Protein AF-0000000084980608 (afdb_homodimer)

pLDDT: mean 91.96, std 8.77, range [31.02, 98.44]

Structure (mmCIF, N/CA/C/O backbone):
data_AF-0000000084980608-model_v1
#
loop_
_entity.id
_entity.type
_entity.pdbx_description
1 polymer 'ABC transporter domain-containing protein'
#
loop_
_atom_site.group_PDB
_atom_site.id
_atom_site.type_symbol
_atom_site.label_atom_id
_atom_site.label_alt_id
_atom_site.label_comp_id
_atom_site.label_asym_id
_atom_site.label_entity_id
_atom_site.label_seq_id
_atom_site.pdbx_PDB_ins_code
_atom_site.Cartn_x
_atom_site.Cartn_y
_atom_site.Cartn_z
_atom_site.occupancy
_atom_site.B_iso_or_equiv
_atom_site.auth_seq_id
_atom_site.auth_comp_id
_atom_site.auth_asym_id
_atom_site.auth_atom_id
_atom_site.pdbx_PDB_model_num
ATOM 1 N N . MET A 1 1 ? 8.344 -28.719 -17.312 1 79.06 1 MET A N 1
ATOM 2 C CA . MET A 1 1 ? 6.902 -28.609 -17.531 1 79.06 1 MET A CA 1
ATOM 3 C C . MET A 1 1 ? 6.391 -27.234 -17.078 1 79.06 1 MET A C 1
ATOM 5 O O . MET A 1 1 ? 6.891 -26.672 -16.109 1 79.06 1 MET A O 1
ATOM 9 N N . SER A 1 2 ? 5.434 -26.625 -17.875 1 92.44 2 SER A N 1
ATOM 10 C CA . SER A 1 2 ? 4.945 -25.266 -17.594 1 92.44 2 SER A CA 1
ATOM 11 C C . SER A 1 2 ? 3.938 -25.266 -16.453 1 92.44 2 SER A C 1
ATOM 13 O O . SER A 1 2 ? 3.119 -26.188 -16.344 1 92.44 2 SER A O 1
ATOM 15 N N . ILE A 1 3 ? 4.137 -24.453 -15.594 1 97.19 3 ILE A N 1
ATOM 16 C CA . ILE A 1 3 ? 3.207 -24.297 -14.484 1 97.19 3 ILE A CA 1
ATOM 17 C C . ILE A 1 3 ? 1.897 -23.688 -14.992 1 97.19 3 ILE A C 1
ATOM 19 O O . ILE A 1 3 ? 0.814 -24.156 -14.633 1 97.19 3 ILE A O 1
ATOM 23 N N . LEU A 1 4 ? 1.991 -22.703 -15.852 1 97.88 4 LEU A N 1
ATOM 24 C CA . LEU A 1 4 ? 0.868 -22.031 -16.5 1 97.88 4 LEU A CA 1
ATOM 25 C C . LEU A 1 4 ? 1.202 -21.688 -17.938 1 97.88 4 LEU A C 1
ATOM 27 O O . LEU A 1 4 ? 2.26 -21.109 -18.219 1 97.88 4 LEU A O 1
ATOM 31 N N . LYS A 1 5 ? 0.363 -22.109 -18.828 1 98.06 5 LYS A N 1
ATOM 32 C CA . LYS A 1 5 ? 0.518 -21.766 -20.25 1 98.06 5 LYS A CA 1
ATOM 33 C C . LYS A 1 5 ? -0.794 -21.266 -20.828 1 98.06 5 LYS A C 1
ATOM 35 O O . LYS A 1 5 ? -1.824 -21.938 -20.734 1 98.06 5 LYS A O 1
ATOM 40 N N . ILE A 1 6 ? -0.746 -20.109 -21.344 1 97.69 6 ILE A N 1
ATOM 41 C CA . ILE A 1 6 ? -1.897 -19.469 -21.984 1 97.69 6 ILE A CA 1
ATOM 42 C C . ILE A 1 6 ? -1.579 -19.156 -23.438 1 97.69 6 ILE A C 1
ATOM 44 O O . ILE A 1 6 ? -0.551 -18.547 -23.75 1 97.69 6 ILE A O 1
ATOM 48 N N . GLU A 1 7 ? -2.475 -19.594 -24.266 1 97.81 7 GLU A N 1
ATOM 49 C CA . GLU A 1 7 ? -2.273 -19.406 -25.703 1 97.81 7 GLU A CA 1
ATOM 50 C C . GLU A 1 7 ? -3.471 -18.719 -26.344 1 97.81 7 GLU A C 1
ATOM 52 O O . GLU A 1 7 ? -4.57 -19.266 -26.391 1 97.81 7 GLU A O 1
ATOM 57 N N . ASN A 1 8 ? -3.236 -17.547 -26.859 1 97.75 8 ASN A N 1
ATOM 58 C CA . ASN A 1 8 ? -4.184 -16.766 -27.641 1 97.75 8 ASN A CA 1
ATOM 59 C C . ASN A 1 8 ? -5.508 -16.578 -26.906 1 97.75 8 ASN A C 1
ATOM 61 O O . ASN A 1 8 ? -6.574 -16.828 -27.469 1 97.75 8 ASN A O 1
ATOM 65 N N . LEU A 1 9 ? -5.441 -16.297 -25.672 1 97.94 9 LEU A N 1
ATOM 66 C CA . LEU A 1 9 ? -6.633 -16.156 -24.844 1 97.94 9 LEU A CA 1
ATOM 67 C C . LEU A 1 9 ? -7.414 -14.898 -25.234 1 97.94 9 LEU A C 1
ATOM 69 O O . LEU A 1 9 ? -6.871 -13.789 -25.203 1 97.94 9 LEU A O 1
ATOM 73 N N . THR A 1 10 ? -8.633 -15.078 -25.594 1 98.19 10 THR A N 1
ATOM 74 C CA . THR A 1 10 ? -9.492 -13.992 -26.047 1 98.19 10 THR A CA 1
ATOM 75 C C . THR A 1 10 ? -10.828 -14.008 -25.312 1 98.19 10 THR A C 1
ATOM 77 O O . THR A 1 10 ? -11.414 -15.07 -25.094 1 98.19 10 THR A O 1
ATOM 80 N N . LYS A 1 11 ? -11.273 -12.891 -24.844 1 98.19 11 LYS A N 1
ATOM 81 C CA . LYS A 1 11 ? -12.562 -12.766 -24.172 1 98.19 11 LYS A CA 1
ATOM 82 C C . LYS A 1 11 ? -13.281 -11.492 -24.594 1 98.19 11 LYS A C 1
ATOM 84 O O . LYS A 1 11 ? -12.688 -10.406 -24.594 1 98.19 11 LYS A O 1
ATOM 89 N N . TYR A 1 12 ? -14.516 -11.641 -24.906 1 97.31 12 TYR A N 1
ATOM 90 C CA . TYR A 1 12 ? -15.422 -10.539 -25.203 1 97.31 12 TYR A CA 1
ATOM 91 C C . TYR A 1 12 ? -16.578 -10.484 -24.219 1 97.31 12 TYR A C 1
ATOM 93 O O . TYR A 1 12 ? -17.031 -11.516 -23.719 1 97.31 12 TYR A O 1
ATOM 101 N N . PHE A 1 13 ? -17.016 -9.344 -23.891 1 96.12 13 PHE A N 1
ATOM 102 C CA . PHE A 1 13 ? -18.328 -9.094 -23.281 1 96.12 13 PHE A CA 1
ATOM 103 C C . PHE A 1 13 ? -19.172 -8.203 -24.172 1 96.12 13 PHE A C 1
ATOM 105 O O . PHE A 1 13 ? -18.984 -6.984 -24.219 1 96.12 13 PHE A O 1
ATOM 112 N N . GLY A 1 14 ? -20.109 -8.781 -24.812 1 95.25 14 GLY A N 1
ATOM 113 C CA . GLY A 1 14 ? -20.781 -8.031 -25.859 1 95.25 14 GLY A CA 1
ATOM 114 C C . GLY A 1 14 ? -19.828 -7.57 -26.953 1 95.25 14 GLY A C 1
ATOM 115 O O . GLY A 1 14 ? -19.141 -8.383 -27.562 1 95.25 14 GLY A O 1
ATOM 116 N N . LYS A 1 15 ? -19.781 -6.23 -27.047 1 93.88 15 LYS A N 1
ATOM 117 C CA . LYS A 1 15 ? -18.922 -5.66 -28.078 1 93.88 15 LYS A CA 1
ATOM 118 C C . LYS A 1 15 ? -17.547 -5.312 -27.516 1 93.88 15 LYS A C 1
ATOM 120 O O . LYS A 1 15 ? -16.625 -4.988 -28.266 1 93.88 15 LYS A O 1
ATOM 125 N N . GLN A 1 16 ? -17.391 -5.492 -26.312 1 94.69 16 GLN A N 1
ATOM 126 C CA . GLN A 1 16 ? -16.156 -5.074 -25.672 1 94.69 16 GLN A CA 1
ATOM 127 C C . GLN A 1 16 ? -15.117 -6.199 -25.688 1 94.69 16 GLN A C 1
ATOM 129 O O . GLN A 1 16 ? -15.375 -7.293 -25.188 1 94.69 16 GLN A O 1
ATOM 134 N N . HIS A 1 17 ? -13.969 -5.973 -26.375 1 96.31 17 HIS A N 1
ATOM 135 C CA . HIS A 1 17 ? -12.844 -6.898 -26.438 1 96.31 17 HIS A CA 1
ATOM 136 C C . HIS A 1 17 ? -11.93 -6.727 -25.219 1 96.31 17 HIS A C 1
ATOM 138 O O . HIS A 1 17 ? -11.008 -5.91 -25.25 1 96.31 17 HIS A O 1
ATOM 144 N N . VAL A 1 18 ? -12.094 -7.547 -24.172 1 97 18 VAL A N 1
ATOM 145 C CA . VAL A 1 18 ? -11.484 -7.32 -22.859 1 97 18 VAL A CA 1
ATOM 146 C C . VAL A 1 18 ? -10.094 -7.953 -22.828 1 97 18 VAL A C 1
ATOM 148 O O . VAL A 1 18 ? -9.148 -7.355 -22.312 1 97 18 VAL A O 1
ATOM 151 N N . LEU A 1 19 ? -9.953 -9.188 -23.312 1 98.25 19 LEU A N 1
ATOM 152 C CA . LEU A 1 19 ? -8.664 -9.859 -23.469 1 98.25 19 LEU A CA 1
ATOM 153 C C . LEU A 1 19 ? -8.383 -10.172 -24.922 1 98.25 19 LEU A C 1
ATOM 155 O O . LEU A 1 19 ? -9.188 -10.828 -25.594 1 98.25 19 LEU A O 1
ATOM 159 N N . LYS A 1 20 ? -7.242 -9.742 -25.422 1 97.88 20 LYS A N 1
ATOM 160 C CA . LYS A 1 20 ? -7 -9.703 -26.875 1 97.88 20 LYS A CA 1
ATOM 161 C C . LYS A 1 20 ? -5.836 -10.617 -27.25 1 97.88 20 LYS A C 1
ATOM 163 O O . LYS A 1 20 ? -4.746 -10.133 -27.562 1 97.88 20 LYS A O 1
ATOM 168 N N . GLY A 1 21 ? -6.129 -11.93 -27.312 1 96.94 21 GLY A N 1
ATOM 169 C CA . GLY A 1 21 ? -5.129 -12.883 -27.766 1 96.94 21 GLY A CA 1
ATOM 170 C C . GLY A 1 21 ? -3.908 -12.938 -26.859 1 96.94 21 GLY A C 1
ATOM 171 O O . GLY A 1 21 ? -2.775 -12.812 -27.344 1 96.94 21 GLY A O 1
ATOM 172 N N . ILE A 1 22 ? -4.113 -13.164 -25.594 1 96.56 22 ILE A N 1
ATOM 173 C CA . ILE A 1 22 ? -3.068 -13.117 -24.578 1 96.56 22 ILE A CA 1
ATOM 174 C C . ILE A 1 22 ? -2.26 -14.414 -24.609 1 96.56 22 ILE A C 1
ATOM 176 O O . ILE A 1 22 ? -2.828 -15.5 -24.703 1 96.56 22 ILE A O 1
ATOM 180 N N . ASN A 1 23 ? -0.96 -14.234 -24.625 1 96.56 23 ASN A N 1
ATOM 181 C CA . ASN A 1 23 ? -0.024 -15.336 -24.438 1 96.56 23 ASN A CA 1
ATOM 182 C C . ASN A 1 23 ? 0.82 -15.156 -23.188 1 96.56 23 ASN A C 1
ATOM 184 O O . ASN A 1 23 ? 1.265 -14.055 -22.875 1 96.56 23 ASN A O 1
ATOM 188 N N . LEU A 1 24 ? 0.967 -16.234 -22.422 1 96.56 24 LEU A N 1
ATOM 189 C CA . LEU A 1 24 ? 1.766 -16.219 -21.203 1 96.56 24 LEU A CA 1
ATOM 190 C C . LEU A 1 24 ? 2.264 -17.609 -20.844 1 96.56 24 LEU A C 1
ATOM 192 O O . LEU A 1 24 ? 1.524 -18.594 -20.969 1 96.56 24 LEU A O 1
ATOM 196 N N . GLU A 1 25 ? 3.488 -17.656 -20.438 1 96.44 25 GLU A N 1
ATOM 197 C CA . GLU A 1 25 ? 4.023 -18.922 -19.953 1 96.44 25 GLU A CA 1
ATOM 198 C C . GLU A 1 25 ? 4.863 -18.719 -18.703 1 96.44 25 GLU A C 1
ATOM 200 O O . GLU A 1 25 ? 5.77 -17.891 -18.672 1 96.44 25 GLU A O 1
ATOM 205 N N . ILE A 1 26 ? 4.508 -19.391 -17.672 1 96.38 26 ILE A N 1
ATOM 206 C CA . ILE A 1 26 ? 5.27 -19.422 -16.438 1 96.38 26 ILE A CA 1
ATOM 207 C C . ILE A 1 26 ? 5.848 -20.828 -16.219 1 96.38 26 ILE A C 1
ATOM 209 O O . ILE A 1 26 ? 5.105 -21.797 -16.094 1 96.38 26 ILE A O 1
ATOM 213 N N . THR A 1 27 ? 7.203 -20.922 -16.109 1 95.5 27 THR A N 1
ATOM 214 C CA . THR A 1 27 ? 7.852 -22.234 -16.031 1 95.5 27 THR A CA 1
ATOM 215 C C . THR A 1 27 ? 8.578 -22.406 -14.703 1 95.5 27 THR A C 1
ATOM 217 O O . THR A 1 27 ? 8.906 -23.531 -14.312 1 95.5 27 THR A O 1
ATOM 220 N N . LYS A 1 28 ? 8.852 -21.281 -14.039 1 94.69 28 LYS A N 1
ATOM 221 C CA . LYS A 1 28 ? 9.57 -21.328 -12.766 1 94.69 28 LYS A CA 1
ATOM 222 C C . LYS A 1 28 ? 8.695 -20.812 -11.625 1 94.69 28 LYS A C 1
ATOM 224 O O . LYS A 1 28 ? 7.957 -19.828 -11.797 1 94.69 28 LYS A O 1
ATOM 229 N N . PRO A 1 29 ? 8.82 -21.516 -10.531 1 95.62 29 PRO A N 1
ATOM 230 C CA . PRO A 1 29 ? 8.094 -20.984 -9.383 1 95.62 29 PRO A CA 1
ATOM 231 C C . PRO A 1 29 ? 8.508 -19.547 -9.031 1 95.62 29 PRO A C 1
ATOM 233 O O . PRO A 1 29 ? 9.633 -19.141 -9.32 1 95.62 29 PRO A O 1
ATOM 236 N N . GLY A 1 30 ? 7.598 -18.797 -8.508 1 96.56 30 GLY A N 1
ATOM 237 C CA . GLY A 1 30 ? 7.805 -17.406 -8.133 1 96.56 30 GLY A CA 1
ATOM 238 C C . GLY A 1 30 ? 6.512 -16.656 -7.895 1 96.56 30 GLY A C 1
ATOM 239 O O . GLY A 1 30 ? 5.426 -17.219 -8.031 1 96.56 30 GLY A O 1
ATOM 240 N N . ILE A 1 31 ? 6.66 -15.469 -7.438 1 97.62 31 ILE A N 1
ATOM 241 C CA . ILE A 1 31 ? 5.516 -14.578 -7.301 1 97.62 31 ILE A CA 1
ATOM 242 C C . ILE A 1 31 ? 5.441 -13.641 -8.508 1 97.62 31 ILE A C 1
ATOM 244 O O . ILE A 1 31 ? 6.414 -12.953 -8.828 1 97.62 31 ILE A O 1
ATOM 248 N N . TYR A 1 32 ? 4.363 -13.68 -9.188 1 97.31 32 TYR A N 1
ATOM 249 C CA . TYR A 1 32 ? 4.09 -12.836 -10.352 1 97.31 32 TYR A CA 1
ATOM 250 C C . TYR A 1 32 ? 2.926 -11.898 -10.086 1 97.31 32 TYR A C 1
ATOM 252 O O . TYR A 1 32 ? 1.825 -12.336 -9.742 1 97.31 32 TYR A O 1
ATOM 260 N N . ALA A 1 33 ? 3.199 -10.633 -10.25 1 97.69 33 ALA A N 1
ATOM 261 C CA . ALA A 1 33 ? 2.164 -9.641 -9.969 1 97.69 33 ALA A CA 1
ATOM 262 C C . ALA A 1 33 ? 1.496 -9.164 -11.25 1 97.69 33 ALA A C 1
ATOM 264 O O . ALA A 1 33 ? 2.174 -8.75 -12.195 1 97.69 33 ALA A O 1
ATOM 265 N N . LEU A 1 34 ? 0.216 -9.281 -11.32 1 97.5 34 LEU A N 1
ATOM 266 C CA . LEU A 1 34 ? -0.591 -8.703 -12.391 1 97.5 34 LEU A CA 1
ATOM 267 C C . LEU A 1 34 ? -1.05 -7.293 -12.023 1 97.5 34 LEU A C 1
ATOM 269 O O . LEU A 1 34 ? -1.778 -7.105 -11.047 1 97.5 34 LEU A O 1
ATOM 273 N N . VAL A 1 35 ? -0.613 -6.371 -12.844 1 96.69 35 VAL A N 1
ATOM 274 C CA . VAL A 1 35 ? -0.853 -4.969 -12.516 1 96.69 35 VAL A CA 1
ATOM 275 C C . VAL A 1 35 ? -1.579 -4.285 -13.672 1 96.69 35 VAL A C 1
ATOM 277 O O . VAL A 1 35 ? -1.281 -4.543 -14.844 1 96.69 35 VAL A O 1
ATOM 280 N N . GLY A 1 36 ? -2.479 -3.426 -13.406 1 95.31 36 GLY A N 1
ATOM 281 C CA . GLY A 1 36 ? -3.26 -2.637 -14.352 1 95.31 36 GLY A CA 1
ATOM 282 C C . GLY A 1 36 ? -4.293 -1.756 -13.672 1 95.31 36 GLY A C 1
ATOM 283 O O . GLY A 1 36 ? -4.609 -1.948 -12.5 1 95.31 36 GLY A O 1
ATOM 284 N N . PRO A 1 37 ? -4.789 -0.773 -14.367 1 93.38 37 PRO A N 1
ATOM 285 C CA . PRO A 1 37 ? -5.836 0.073 -13.789 1 93.38 37 PRO A CA 1
ATOM 286 C C . PRO A 1 37 ? -7.148 -0.678 -13.578 1 93.38 37 PRO A C 1
ATOM 288 O O . PRO A 1 37 ? -7.262 -1.849 -13.945 1 93.38 37 PRO A O 1
ATOM 291 N N . ASN A 1 38 ? -8.031 -0.041 -12.867 1 88.69 38 ASN A N 1
ATOM 292 C CA . ASN A 1 38 ? -9.359 -0.623 -12.695 1 88.69 38 ASN A CA 1
ATOM 293 C C . ASN A 1 38 ? -10.039 -0.884 -14.039 1 88.69 38 ASN A C 1
ATOM 295 O O . ASN A 1 38 ? -9.961 -0.055 -14.945 1 88.69 38 ASN A O 1
ATOM 299 N N . GLY A 1 39 ? -10.578 -2.016 -14.203 1 89.56 39 GLY A N 1
ATOM 300 C CA . GLY A 1 39 ? -11.281 -2.357 -15.422 1 89.56 39 GLY A CA 1
ATOM 301 C C . GLY A 1 39 ? -10.375 -2.898 -16.516 1 89.56 39 GLY A C 1
ATOM 302 O O . GLY A 1 39 ? -10.828 -3.188 -17.625 1 89.56 39 GLY A O 1
ATOM 303 N N . ALA A 1 40 ? -9.188 -3.117 -16.156 1 92.75 40 ALA A N 1
ATOM 304 C CA . ALA A 1 40 ? -8.219 -3.559 -17.156 1 92.75 40 ALA A CA 1
ATOM 305 C C . ALA A 1 40 ? -8.469 -5.012 -17.562 1 92.75 40 ALA A C 1
ATOM 307 O O . ALA A 1 40 ? -7.957 -5.477 -18.578 1 92.75 40 ALA A O 1
ATOM 308 N N . GLY A 1 41 ? -9.195 -5.754 -16.719 1 95.44 41 GLY A N 1
ATOM 309 C CA . GLY A 1 41 ? -9.492 -7.141 -17.031 1 95.44 41 GLY A CA 1
ATOM 310 C C . GLY A 1 41 ? -8.75 -8.125 -16.141 1 95.44 41 GLY A C 1
ATOM 311 O O . GLY A 1 41 ? -8.672 -9.312 -16.453 1 95.44 41 GLY A O 1
ATOM 312 N N . LYS A 1 42 ? -8.172 -7.691 -15.055 1 96.25 42 LYS A N 1
ATOM 313 C CA . LYS A 1 42 ? -7.391 -8.547 -14.172 1 96.25 42 LYS A CA 1
ATOM 314 C C . LYS A 1 42 ? -8.234 -9.688 -13.617 1 96.25 42 LYS A C 1
ATOM 316 O O . LYS A 1 42 ? -7.852 -10.859 -13.719 1 96.25 42 LYS A O 1
ATOM 321 N N . SER A 1 43 ? -9.461 -9.359 -13.094 1 95.12 43 SER A N 1
ATOM 322 C CA . SER A 1 43 ? -10.352 -10.367 -12.531 1 95.12 43 SER A CA 1
ATOM 323 C C . SER A 1 43 ? -10.836 -11.328 -13.609 1 95.12 43 SER A C 1
ATOM 325 O O . SER A 1 43 ? -10.945 -12.539 -13.367 1 95.12 43 SER A O 1
ATOM 327 N N . THR A 1 44 ? -11.133 -10.789 -14.805 1 96.94 44 THR A N 1
ATOM 328 C CA . THR A 1 44 ? -11.523 -11.633 -15.93 1 96.94 44 THR A CA 1
ATOM 329 C C . THR A 1 44 ? -10.438 -12.648 -16.25 1 96.94 44 THR A C 1
ATOM 331 O O . THR A 1 44 ? -10.719 -13.836 -16.406 1 96.94 44 THR A O 1
ATOM 334 N N . PHE A 1 45 ? -9.227 -12.156 -16.281 1 97.81 45 PHE A N 1
ATOM 335 C CA . PHE A 1 45 ? -8.07 -12.992 -16.578 1 97.81 45 PHE A CA 1
ATOM 336 C C . PHE A 1 45 ? -7.93 -14.102 -15.547 1 97.81 45 PHE A C 1
ATOM 338 O O . PHE A 1 45 ? -7.812 -15.281 -15.898 1 97.81 45 PHE A O 1
ATOM 345 N N . PHE A 1 46 ? -8.008 -13.789 -14.242 1 97.81 46 PHE A N 1
ATOM 346 C CA . PHE A 1 46 ? -7.879 -14.758 -13.164 1 97.81 46 PHE A CA 1
ATOM 347 C C . PHE A 1 46 ? -9.039 -15.75 -13.18 1 97.81 46 PHE A C 1
ATOM 349 O O . PHE A 1 46 ? -8.836 -16.953 -12.977 1 97.81 46 PHE A O 1
ATOM 356 N N . ASN A 1 47 ? -10.234 -15.281 -13.461 1 97.44 47 ASN A N 1
ATOM 357 C CA . ASN A 1 47 ? -11.406 -16.141 -13.5 1 97.44 47 ASN A CA 1
ATOM 358 C C . ASN A 1 47 ? -11.305 -17.188 -14.602 1 97.44 47 ASN A C 1
ATOM 360 O O . ASN A 1 47 ? -11.75 -18.328 -14.438 1 97.44 47 ASN A O 1
ATOM 364 N N . ILE A 1 48 ? -10.758 -16.812 -15.703 1 97.88 48 ILE A N 1
ATOM 365 C CA . ILE A 1 48 ? -10.617 -17.75 -16.812 1 97.88 48 ILE A CA 1
ATOM 366 C C . ILE A 1 48 ? -9.586 -18.812 -16.469 1 97.88 48 ILE A C 1
ATOM 368 O O . ILE A 1 48 ? -9.82 -20 -16.672 1 97.88 48 ILE A O 1
ATOM 372 N N . ILE A 1 49 ? -8.453 -18.375 -15.898 1 97.56 49 ILE A N 1
ATOM 373 C CA . ILE A 1 49 ? -7.418 -19.328 -15.516 1 97.56 49 ILE A CA 1
ATOM 374 C C . ILE A 1 49 ? -7.996 -20.344 -14.531 1 97.56 49 ILE A C 1
ATOM 376 O O . ILE A 1 49 ? -7.699 -21.531 -14.617 1 97.56 49 ILE A O 1
ATOM 380 N N . SER A 1 50 ? -8.883 -19.891 -13.648 1 95.88 50 SER A N 1
ATOM 381 C CA . SER A 1 50 ? -9.453 -20.734 -12.586 1 95.88 50 SER A CA 1
ATOM 382 C C . SER A 1 50 ? -10.703 -21.453 -13.07 1 95.88 50 SER A C 1
ATOM 384 O O . SER A 1 50 ? -11.383 -22.109 -12.281 1 95.88 50 SER A O 1
ATOM 386 N N . ASN A 1 51 ? -11.094 -21.219 -14.305 1 95.5 51 ASN A N 1
ATOM 387 C CA . ASN A 1 51 ? -12.219 -21.875 -14.969 1 95.5 51 ASN A CA 1
ATOM 388 C C . ASN A 1 51 ? -13.555 -21.438 -14.367 1 95.5 51 ASN A C 1
ATOM 390 O O . ASN A 1 51 ? -14.5 -22.234 -14.312 1 95.5 51 ASN A O 1
ATOM 394 N N . LEU A 1 52 ? -13.594 -20.297 -13.789 1 94.69 52 LEU A N 1
ATOM 395 C CA . LEU A 1 52 ? -14.844 -19.719 -13.312 1 94.69 52 LEU A CA 1
ATOM 396 C C . LEU A 1 52 ? -15.539 -18.938 -14.422 1 94.69 52 LEU A C 1
ATOM 398 O O . LEU A 1 52 ? -16.719 -18.609 -14.305 1 94.69 52 LEU A O 1
ATOM 402 N N . LEU A 1 53 ? -14.781 -18.609 -15.422 1 96.06 53 LEU A N 1
ATOM 403 C CA . LEU A 1 53 ? -15.258 -17.953 -16.625 1 96.06 53 LEU A CA 1
ATOM 404 C C . LEU A 1 53 ? -14.656 -18.594 -17.875 1 96.06 53 LEU A C 1
ATOM 406 O O . LEU A 1 53 ? -13.469 -18.906 -17.906 1 96.06 53 LEU A O 1
ATOM 410 N N . LYS A 1 54 ? -15.43 -18.797 -18.891 1 96.62 54 LYS A N 1
ATOM 411 C CA . LYS A 1 54 ? -14.953 -19.422 -20.125 1 96.62 54 LYS A CA 1
ATOM 412 C C . LYS A 1 54 ? -14.367 -18.359 -21.062 1 96.62 54 LYS A C 1
ATOM 414 O O . LYS A 1 54 ? -14.93 -17.281 -21.219 1 96.62 54 LYS A O 1
ATOM 419 N N . SER A 1 55 ? -13.312 -18.688 -21.672 1 97.12 55 SER A N 1
ATOM 420 C CA . SER A 1 55 ? -12.766 -17.844 -22.719 1 97.12 55 SER A CA 1
ATOM 421 C C . SER A 1 55 ? -13.508 -18.047 -24.047 1 97.12 55 SER A C 1
ATOM 423 O O . SER A 1 55 ? -14.141 -19.094 -24.25 1 97.12 55 SER A O 1
ATOM 425 N N . ASP A 1 56 ? -13.469 -17.031 -24.891 1 97.81 56 ASP A N 1
ATOM 426 C CA . ASP A 1 56 ? -14.078 -17.172 -26.203 1 97.81 56 ASP A CA 1
ATOM 427 C C . ASP A 1 56 ? -13.141 -17.891 -27.172 1 97.81 56 ASP A C 1
ATOM 429 O O . ASP A 1 56 ? -13.586 -18.656 -28.031 1 97.81 56 ASP A O 1
ATOM 433 N N . GLU A 1 57 ? -11.898 -17.625 -27.047 1 97.88 57 GLU A N 1
ATOM 434 C CA . GLU A 1 57 ? -10.867 -18.297 -27.828 1 97.88 57 GLU A CA 1
ATOM 435 C C . GLU A 1 57 ? -9.617 -18.562 -27 1 97.88 57 GLU A C 1
ATOM 437 O O . GLU A 1 57 ? -9.469 -18 -25.906 1 97.88 57 GLU A O 1
ATOM 442 N N . GLY A 1 58 ? -8.836 -19.484 -27.453 1 97.69 58 GLY A N 1
ATOM 443 C CA . GLY A 1 58 ? -7.555 -19.766 -26.828 1 97.69 58 GLY A CA 1
ATOM 444 C C . GLY A 1 58 ? -7.594 -20.953 -25.906 1 97.69 58 GLY A C 1
ATOM 445 O O . GLY A 1 58 ? -8.594 -21.688 -25.859 1 97.69 58 GLY A O 1
ATOM 446 N N . LYS A 1 59 ? -6.441 -21.188 -25.266 1 97.5 59 LYS A N 1
ATOM 447 C CA . LYS A 1 59 ? -6.285 -22.359 -24.406 1 97.5 59 LYS A CA 1
ATOM 448 C C . LYS A 1 59 ? -5.496 -22 -23.141 1 97.5 59 LYS A C 1
ATOM 450 O O . LYS A 1 59 ? -4.547 -21.219 -23.203 1 97.5 59 LYS A O 1
ATOM 455 N N . VAL A 1 60 ? -5.949 -22.609 -22.062 1 97.88 60 VAL A N 1
ATOM 456 C CA . VAL A 1 60 ? -5.258 -22.438 -20.781 1 97.88 60 VAL A CA 1
ATOM 457 C C . VAL A 1 60 ? -4.855 -23.812 -20.234 1 97.88 60 VAL A C 1
ATOM 459 O O . VAL A 1 60 ? -5.688 -24.703 -20.109 1 97.88 60 VAL A O 1
ATOM 462 N N . THR A 1 61 ? -3.623 -23.953 -19.984 1 97.75 61 THR A N 1
ATOM 463 C CA . THR A 1 61 ? -3.092 -25.156 -19.359 1 97.75 61 THR A CA 1
ATOM 464 C C . THR A 1 61 ? -2.449 -24.844 -18.016 1 97.75 61 THR A C 1
ATOM 466 O O . THR A 1 61 ? -1.649 -23.906 -17.906 1 97.75 61 THR A O 1
ATOM 469 N N . VAL A 1 62 ? -2.799 -25.594 -17.016 1 97.69 62 VAL A N 1
ATOM 470 C CA . VAL A 1 62 ? -2.297 -25.453 -15.664 1 97.69 62 VAL A CA 1
ATOM 471 C C . VAL A 1 62 ? -1.664 -26.766 -15.195 1 97.69 62 VAL A C 1
ATOM 473 O O . VAL A 1 62 ? -2.324 -27.797 -15.18 1 97.69 62 VAL A O 1
ATOM 476 N N . LEU A 1 63 ? -0.425 -26.672 -14.867 1 97.06 63 LEU A N 1
ATOM 477 C CA . LEU A 1 63 ? 0.321 -27.844 -14.422 1 97.06 63 LEU A CA 1
ATOM 478 C C . LEU A 1 63 ? 0.222 -28.969 -15.445 1 97.06 63 LEU A C 1
ATOM 480 O O . LEU A 1 63 ? -0.011 -30.125 -15.086 1 97.06 63 LEU A O 1
ATOM 484 N N . GLY A 1 64 ? 0.21 -28.562 -16.672 1 95.81 64 GLY A N 1
ATOM 485 C CA . GLY A 1 64 ? 0.266 -29.516 -17.766 1 95.81 64 GLY A CA 1
ATOM 486 C C . GLY A 1 64 ? -1.1 -30.047 -18.172 1 95.81 64 GLY A C 1
ATOM 487 O O . GLY A 1 64 ? -1.211 -30.844 -19.094 1 95.81 64 GLY A O 1
ATOM 488 N N . LYS A 1 65 ? -2.137 -29.578 -17.562 1 97.25 65 LYS A N 1
ATOM 489 C CA . LYS A 1 65 ? -3.498 -30.016 -17.859 1 97.25 65 LYS A CA 1
ATOM 490 C C . LYS A 1 65 ? -4.379 -28.828 -18.25 1 97.25 65 LYS A C 1
ATOM 492 O O . LYS A 1 65 ? -4.086 -27.688 -17.891 1 97.25 65 LYS A O 1
ATOM 497 N N . GLU A 1 66 ? -5.449 -29.172 -18.953 1 96.88 66 GLU A N 1
ATOM 498 C CA . GLU A 1 66 ? -6.414 -28.109 -19.234 1 96.88 66 GLU A CA 1
ATOM 499 C C . GLU A 1 66 ? -7.023 -27.562 -17.953 1 96.88 66 GLU A C 1
ATOM 501 O O . GLU A 1 66 ? -7.23 -28.297 -16.984 1 96.88 66 GLU A O 1
ATOM 506 N N . ASN A 1 67 ? -7.367 -26.266 -17.969 1 96.06 67 ASN A N 1
ATOM 507 C CA . ASN A 1 67 ? -7.871 -25.641 -16.75 1 96.06 67 ASN A CA 1
ATOM 508 C C . ASN A 1 67 ? -9.273 -26.141 -16.406 1 96.06 67 ASN A C 1
ATOM 510 O O . ASN A 1 67 ? -9.797 -25.844 -15.336 1 96.06 67 ASN A O 1
ATOM 514 N N . THR A 1 68 ? -9.867 -27.016 -17.281 1 95.62 68 THR A N 1
ATOM 515 C CA . THR A 1 68 ? -11.172 -27.625 -17.031 1 95.62 68 THR A CA 1
ATOM 516 C C . THR A 1 68 ? -11.016 -28.969 -16.344 1 95.62 68 THR A C 1
ATOM 518 O O . THR A 1 68 ? -12 -29.547 -15.875 1 95.62 68 THR A O 1
ATOM 521 N N . ASP A 1 69 ? -9.82 -29.469 -16.297 1 96.19 69 ASP A N 1
ATOM 522 C CA . ASP A 1 69 ? -9.555 -30.719 -15.602 1 96.19 69 ASP A CA 1
ATOM 523 C C . ASP A 1 69 ? -9.727 -30.562 -14.094 1 96.19 69 ASP A C 1
ATOM 525 O O . ASP A 1 69 ? -8.992 -29.812 -13.453 1 96.19 69 ASP A O 1
ATOM 529 N N . VAL A 1 70 ? -10.547 -31.297 -13.453 1 92.12 70 VAL A N 1
ATOM 530 C CA . VAL A 1 70 ? -10.945 -31.141 -12.062 1 92.12 70 VAL A CA 1
ATOM 531 C C . VAL A 1 70 ? -9.781 -31.531 -11.148 1 92.12 70 VAL A C 1
ATOM 533 O O . VAL A 1 70 ? -9.711 -31.078 -10 1 92.12 70 VAL A O 1
ATOM 536 N N . SER A 1 71 ? -8.898 -32.312 -11.68 1 93.38 71 SER A N 1
ATOM 537 C CA . SER A 1 71 ? -7.793 -32.781 -10.844 1 93.38 71 SER A CA 1
ATOM 538 C C . SER A 1 71 ? -6.863 -31.625 -10.469 1 93.38 71 SER A C 1
ATOM 540 O O . SER A 1 71 ? -6.109 -31.734 -9.5 1 93.38 71 SER A O 1
ATOM 542 N N . ILE A 1 72 ? -6.918 -30.5 -11.195 1 93.25 72 ILE A N 1
ATOM 543 C CA . ILE A 1 72 ? -6 -29.391 -10.922 1 93.25 72 ILE A CA 1
ATOM 544 C C . ILE A 1 72 ? -6.414 -28.688 -9.633 1 93.25 72 ILE A C 1
ATOM 546 O O . ILE A 1 72 ? -5.598 -28.016 -9 1 93.25 72 ILE A O 1
ATOM 550 N N . PHE A 1 73 ? -7.617 -28.859 -9.219 1 91 73 PHE A N 1
ATOM 551 C CA . PHE A 1 73 ? -8.148 -28.156 -8.062 1 91 73 PHE A CA 1
ATOM 552 C C . PHE A 1 73 ? -7.5 -28.656 -6.777 1 91 73 PHE A C 1
ATOM 554 O O . PHE A 1 73 ? -7.508 -27.953 -5.762 1 91 73 PHE A O 1
ATOM 561 N N . TYR A 1 74 ? -6.949 -29.828 -6.863 1 93.44 74 TYR A N 1
ATOM 562 C CA . TYR A 1 74 ? -6.262 -30.375 -5.703 1 93.44 74 TYR A CA 1
ATOM 563 C C . TYR A 1 74 ? -4.875 -29.766 -5.551 1 93.44 74 TYR A C 1
ATOM 565 O O . TYR A 1 74 ? -4.246 -29.891 -4.496 1 93.44 74 TYR A O 1
ATOM 573 N N . GLU A 1 75 ? -4.496 -29.047 -6.637 1 95.38 75 GLU A N 1
ATOM 574 C CA . GLU A 1 75 ? -3.123 -28.562 -6.633 1 95.38 75 GLU A CA 1
ATOM 575 C C . GLU A 1 75 ? -3.076 -27.047 -6.848 1 95.38 75 GLU A C 1
ATOM 577 O O . GLU A 1 75 ? -1.995 -26.469 -6.938 1 95.38 75 GLU A O 1
ATOM 582 N N . THR A 1 76 ? -4.227 -26.469 -6.973 1 96.81 76 THR A N 1
ATOM 583 C CA . THR A 1 76 ? -4.32 -25.031 -7.203 1 96.81 76 THR A CA 1
ATOM 584 C C . THR A 1 76 ? -5.328 -24.391 -6.25 1 96.81 76 THR A C 1
ATOM 586 O O . THR A 1 76 ? -6.125 -25.094 -5.621 1 96.81 76 THR A O 1
ATOM 589 N N . SER A 1 77 ? -5.215 -23.125 -6.02 1 96.19 77 SER A N 1
ATOM 590 C CA . SER A 1 77 ? -6.191 -22.375 -5.238 1 96.19 77 SER A CA 1
ATOM 591 C C . SER A 1 77 ? -6.398 -20.984 -5.809 1 96.19 77 SER A C 1
ATOM 593 O O . SER A 1 77 ? -5.516 -20.453 -6.488 1 96.19 77 SER A O 1
ATOM 595 N N . PHE A 1 78 ? -7.578 -20.547 -5.648 1 95.31 78 PHE A N 1
ATOM 596 C CA . PHE A 1 78 ? -7.945 -19.219 -6.105 1 95.31 78 PHE A CA 1
ATOM 597 C C . PHE A 1 78 ? -8.672 -18.453 -5.012 1 95.31 78 PHE A C 1
ATOM 599 O O . PHE A 1 78 ? -9.719 -18.891 -4.523 1 95.31 78 PHE A O 1
ATOM 606 N N . LEU A 1 79 ? -8.07 -17.344 -4.57 1 93.12 79 LEU A N 1
ATOM 607 C CA . LEU A 1 79 ? -8.734 -16.359 -3.725 1 93.12 79 LEU A CA 1
ATOM 608 C C . LEU A 1 79 ? -9.367 -15.25 -4.566 1 93.12 79 LEU A C 1
ATOM 610 O O . LEU A 1 79 ? -8.672 -14.375 -5.082 1 93.12 79 LEU A O 1
ATOM 614 N N . LYS A 1 80 ? -10.625 -15.227 -4.672 1 89.94 80 LYS A N 1
ATOM 615 C CA . LYS A 1 80 ? -11.344 -14.25 -5.484 1 89.94 80 LYS A CA 1
ATOM 616 C C . LYS A 1 80 ? -11.82 -13.07 -4.637 1 89.94 80 LYS A C 1
ATOM 618 O O . LYS A 1 80 ? -11.227 -11.992 -4.672 1 89.94 80 LYS A O 1
ATOM 623 N N . ASP A 1 81 ? -12.867 -13.242 -3.828 1 89.69 81 ASP A N 1
ATOM 624 C CA . ASP A 1 81 ? -13.383 -12.227 -2.912 1 89.69 81 ASP A CA 1
ATOM 625 C C . ASP A 1 81 ? -14.258 -12.852 -1.831 1 89.69 81 ASP A C 1
ATOM 627 O O . ASP A 1 81 ? -14.359 -14.078 -1.742 1 89.69 81 ASP A O 1
ATOM 631 N N . ASN A 1 82 ? -14.781 -12.094 -1.014 1 88.94 82 ASN A N 1
ATOM 632 C CA . ASN A 1 82 ? -15.461 -12.594 0.177 1 88.94 82 ASN A CA 1
ATOM 633 C C . ASN A 1 82 ? -16.844 -13.164 -0.158 1 88.94 82 ASN A C 1
ATOM 635 O O . ASN A 1 82 ? -17.516 -13.719 0.709 1 88.94 82 ASN A O 1
ATOM 639 N N . SER A 1 83 ? -17.203 -13.125 -1.407 1 87.62 83 SER A N 1
ATOM 640 C CA . SER A 1 83 ? -18.516 -13.625 -1.804 1 87.62 83 SER A CA 1
ATOM 641 C C . SER A 1 83 ? -18.562 -15.148 -1.693 1 87.62 83 SER A C 1
ATOM 643 O O . SER A 1 83 ? -19.656 -15.734 -1.685 1 87.62 83 SER A O 1
ATOM 645 N N . VAL A 1 84 ? -17.5 -15.766 -1.513 1 90.44 84 VAL A N 1
ATOM 646 C CA . VAL A 1 84 ? -17.453 -17.219 -1.451 1 90.44 84 VAL A CA 1
ATOM 647 C C . VAL A 1 84 ? -17.719 -17.688 -0.021 1 90.44 84 VAL A C 1
ATOM 649 O O . VAL A 1 84 ? -17.938 -18.875 0.22 1 90.44 84 VAL A O 1
ATOM 652 N N . LEU A 1 85 ? -17.688 -16.797 0.907 1 95.69 85 LEU A N 1
ATOM 653 C CA . LEU A 1 85 ? -17.859 -17.156 2.312 1 95.69 85 LEU A CA 1
ATOM 654 C C . LEU A 1 85 ? -19.328 -17.25 2.684 1 95.69 85 LEU A C 1
ATOM 656 O O . LEU A 1 85 ? -20.141 -16.453 2.236 1 95.69 85 LEU A O 1
ATOM 660 N N . TYR A 1 86 ? -19.625 -18.219 3.441 1 95.75 86 TYR A N 1
ATOM 661 C CA . TYR A 1 86 ? -20.984 -18.406 3.939 1 95.75 86 TYR A CA 1
ATOM 662 C C . TYR A 1 86 ? -21.156 -17.797 5.328 1 95.75 86 TYR A C 1
ATOM 664 O O . TYR A 1 86 ? -20.562 -18.281 6.297 1 95.75 86 TYR A O 1
ATOM 672 N N . GLU A 1 87 ? -22.047 -16.953 5.465 1 96.12 87 GLU A N 1
ATOM 673 C CA . GLU A 1 87 ? -22.172 -16.125 6.668 1 96.12 87 GLU A CA 1
ATOM 674 C C . GLU A 1 87 ? -22.641 -16.969 7.859 1 96.12 87 GLU A C 1
ATOM 676 O O . GLU A 1 87 ? -22.375 -16.609 9.008 1 96.12 87 GLU A O 1
ATOM 681 N N . TYR A 1 88 ? -23.328 -18.078 7.582 1 96.94 88 TYR A N 1
ATOM 682 C CA . TYR A 1 88 ? -23.922 -18.875 8.656 1 96.94 88 TYR A CA 1
ATOM 683 C C . TYR A 1 88 ? -22.953 -19.953 9.125 1 96.94 88 TYR A C 1
ATOM 685 O O . TYR A 1 88 ? -23.219 -20.641 10.117 1 96.94 88 TYR A O 1
ATOM 693 N N . LEU A 1 89 ? -21.797 -20.141 8.484 1 97.94 89 LEU A N 1
ATOM 694 C CA . LEU A 1 89 ? -20.781 -21.109 8.867 1 97.94 89 LEU A CA 1
ATOM 695 C C . LEU A 1 89 ? -19.641 -20.422 9.609 1 97.94 89 LEU A C 1
ATOM 697 O O . LEU A 1 89 ? -19.438 -19.219 9.477 1 97.94 89 LEU A O 1
ATOM 701 N N . THR A 1 90 ? -18.922 -21.203 10.375 1 98.31 90 THR A N 1
ATOM 702 C CA . THR A 1 90 ? -17.75 -20.688 11.086 1 98.31 90 THR A CA 1
ATOM 703 C C . THR A 1 90 ? -16.5 -20.75 10.203 1 98.31 90 THR A C 1
ATOM 705 O O . THR A 1 90 ? -16.531 -21.344 9.117 1 98.31 90 THR A O 1
ATOM 708 N N . GLY A 1 91 ? -15.461 -20.109 10.641 1 97.94 91 GLY A N 1
ATOM 709 C CA . GLY A 1 91 ? -14.195 -20.25 9.953 1 97.94 91 GLY A CA 1
ATOM 710 C C . GLY A 1 91 ? -13.734 -21.688 9.836 1 97.94 91 GLY A C 1
ATOM 711 O O . GLY A 1 91 ? -13.359 -22.141 8.75 1 97.94 91 GLY A O 1
ATOM 712 N N . TYR A 1 92 ? -13.859 -22.406 10.906 1 97.81 92 TYR A N 1
ATOM 713 C CA . TYR A 1 92 ? -13.453 -23.812 10.906 1 97.81 92 TYR A CA 1
ATOM 714 C C . TYR A 1 92 ? -14.312 -24.625 9.953 1 97.81 92 TYR A C 1
ATOM 716 O O . TYR A 1 92 ? -13.82 -25.547 9.297 1 97.81 92 TYR A O 1
ATOM 724 N N . ASP A 1 93 ? -15.602 -24.328 9.914 1 97.69 93 ASP A N 1
ATOM 725 C CA . ASP A 1 93 ? -16.484 -25.031 8.992 1 97.69 93 ASP A CA 1
ATOM 726 C C . ASP A 1 93 ? -15.953 -24.938 7.559 1 97.69 93 ASP A C 1
ATOM 728 O O . ASP A 1 93 ? -15.945 -25.938 6.828 1 97.69 93 ASP A O 1
ATOM 732 N N . HIS A 1 94 ? -15.531 -23.766 7.234 1 97.69 94 HIS A N 1
ATOM 733 C CA . HIS A 1 94 ? -15.008 -23.547 5.891 1 97.69 94 HIS A CA 1
ATOM 734 C C . HIS A 1 94 ? -13.75 -24.391 5.648 1 97.69 94 HIS A C 1
ATOM 736 O O . HIS A 1 94 ? -13.648 -25.078 4.629 1 97.69 94 HIS A O 1
ATOM 742 N N . LEU A 1 95 ? -12.852 -24.359 6.566 1 97.69 95 LEU A N 1
ATOM 743 C CA . LEU A 1 95 ? -11.594 -25.078 6.414 1 97.69 95 LEU A CA 1
ATOM 744 C C . LEU A 1 95 ? -11.836 -26.594 6.422 1 97.69 95 LEU A C 1
ATOM 746 O O . LEU A 1 95 ? -11.227 -27.328 5.641 1 97.69 95 LEU A O 1
ATOM 750 N N . ASN A 1 96 ? -12.742 -27.031 7.262 1 97 96 ASN A N 1
ATOM 751 C CA . ASN A 1 96 ? -13.055 -28.453 7.355 1 97 96 ASN A CA 1
ATOM 752 C C . ASN A 1 96 ? -13.695 -28.969 6.07 1 97 96 ASN A C 1
ATOM 754 O O . ASN A 1 96 ? -13.445 -30.109 5.66 1 97 96 ASN A O 1
ATOM 758 N N . PH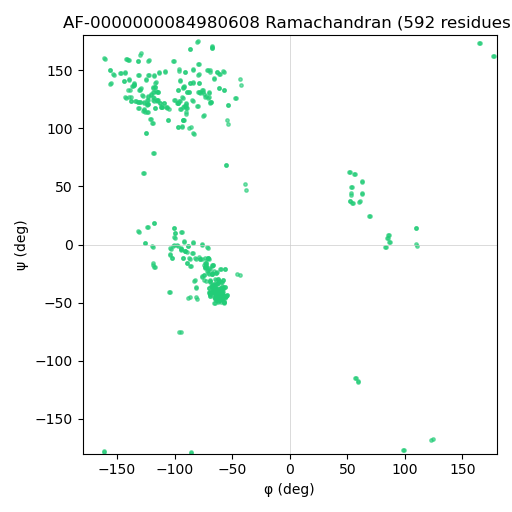E A 1 97 ? -14.516 -28.156 5.539 1 95.62 97 PHE A N 1
ATOM 759 C CA . PHE A 1 97 ? -15.133 -28.547 4.277 1 95.62 97 PHE A CA 1
ATOM 760 C C . PHE A 1 97 ? -14.07 -28.844 3.225 1 95.62 97 PHE A C 1
ATOM 762 O O . PHE A 1 97 ? -14.086 -29.906 2.596 1 95.62 97 PHE A O 1
ATOM 769 N N . ILE A 1 98 ? -13.148 -27.938 3.07 1 94.81 98 ILE A N 1
ATOM 770 C CA . ILE A 1 98 ? -12.078 -28.094 2.088 1 94.81 98 ILE A CA 1
ATOM 771 C C . ILE A 1 98 ? -11.219 -29.297 2.438 1 94.81 98 ILE A C 1
ATOM 773 O O . ILE A 1 98 ? -10.883 -30.109 1.566 1 94.81 98 ILE A O 1
ATOM 777 N N . ALA A 1 99 ? -10.898 -29.406 3.662 1 95.44 99 ALA A N 1
ATOM 778 C CA . ALA A 1 99 ? -10.047 -30.5 4.121 1 95.44 99 ALA A CA 1
ATOM 779 C C . ALA A 1 99 ? -10.695 -31.859 3.84 1 95.44 99 ALA A C 1
ATOM 781 O O . ALA A 1 99 ? -10.016 -32.812 3.422 1 95.44 99 ALA A O 1
ATOM 782 N N . ASN A 1 100 ? -11.961 -31.969 4.074 1 94.69 100 ASN A N 1
ATOM 783 C CA . ASN A 1 100 ? -12.68 -33.219 3.836 1 94.69 100 ASN A CA 1
ATOM 784 C C . ASN A 1 100 ? -12.695 -33.594 2.355 1 94.69 100 ASN A C 1
ATOM 786 O O . ASN A 1 100 ? -12.398 -34.719 1.992 1 94.69 100 ASN A O 1
ATOM 790 N N . VAL A 1 101 ? -12.945 -32.594 1.608 1 92.06 101 VAL A N 1
ATOM 791 C CA . VAL A 1 101 ? -13.055 -32.844 0.17 1 92.06 101 VAL A CA 1
ATOM 792 C C . VAL A 1 101 ? -11.688 -33.219 -0.397 1 92.06 101 VAL A C 1
ATOM 794 O O . VAL A 1 101 ? -11.578 -34.094 -1.253 1 92.06 101 VAL A O 1
ATOM 797 N N . GLN A 1 102 ? -10.664 -32.594 0.145 1 93.75 102 GLN A N 1
ATOM 798 C CA . GLN A 1 102 ? -9.328 -32.781 -0.419 1 93.75 102 GLN A CA 1
ATOM 799 C C . GLN A 1 102 ? -8.516 -33.781 0.404 1 93.75 102 GLN A C 1
ATOM 801 O O . GLN A 1 102 ? -7.324 -33.969 0.153 1 93.75 102 GLN A O 1
ATOM 806 N N . LYS A 1 103 ? -9.094 -34.312 1.48 1 93.19 103 LYS A N 1
ATOM 807 C CA . LYS A 1 103 ? -8.477 -35.312 2.34 1 93.19 103 LYS A CA 1
ATOM 808 C C . LYS A 1 103 ? -7.215 -34.781 3.008 1 93.19 103 LYS A C 1
ATOM 810 O O . LYS A 1 103 ? -6.168 -35.438 3.002 1 93.19 103 LYS A O 1
ATOM 815 N N . ILE A 1 104 ? -7.332 -33.594 3.459 1 93.81 104 ILE A N 1
ATOM 816 C CA . ILE A 1 104 ? -6.266 -32.938 4.211 1 93.81 104 ILE A CA 1
ATOM 817 C C . ILE A 1 104 ? -6.422 -33.25 5.699 1 93.81 104 ILE A C 1
ATOM 819 O O . ILE A 1 104 ? -7.52 -33.156 6.25 1 93.81 104 ILE A O 1
ATOM 823 N N . PRO A 1 105 ? -5.375 -33.656 6.355 1 93.81 105 PRO A N 1
ATOM 824 C CA . PRO A 1 105 ? -5.453 -33.969 7.785 1 93.81 105 PRO A CA 1
ATOM 825 C C . PRO A 1 105 ? -5.848 -32.75 8.617 1 93.81 105 PRO A C 1
ATOM 827 O O . PRO 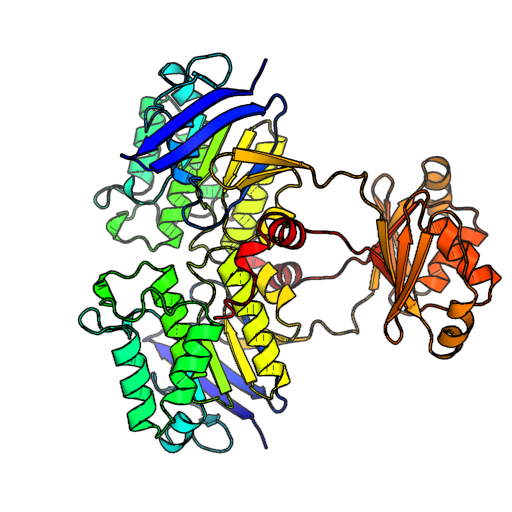A 1 105 ? -5.438 -31.609 8.312 1 93.81 105 PRO A O 1
ATOM 830 N N . LYS A 1 106 ? -6.539 -33 9.641 1 91.31 106 LYS A N 1
ATOM 831 C CA . LYS A 1 106 ? -7.027 -31.953 10.523 1 91.31 106 LYS A CA 1
ATOM 832 C C . LYS A 1 106 ? -5.867 -31.219 11.18 1 91.31 106 LYS A C 1
ATOM 834 O O . LYS A 1 106 ? -5.957 -30.016 11.43 1 91.31 106 LYS A O 1
ATOM 839 N N . GLU A 1 107 ? -4.867 -31.859 11.445 1 93.44 107 GLU A N 1
ATOM 840 C CA . GLU A 1 107 ? -3.693 -31.266 12.07 1 93.44 107 GLU A CA 1
ATOM 841 C C . GLU A 1 107 ? -3.133 -30.125 11.227 1 93.44 107 GLU A C 1
ATOM 843 O O . GLU A 1 107 ? -2.625 -29.141 11.758 1 93.44 107 GLU A O 1
ATOM 848 N N . HIS A 1 108 ? -3.283 -30.281 9.953 1 94.12 108 HIS A N 1
ATOM 849 C CA . HIS A 1 108 ? -2.803 -29.266 9.031 1 94.12 108 HIS A CA 1
ATOM 850 C C . HIS A 1 108 ? -3.613 -27.969 9.172 1 94.12 108 HIS A C 1
ATOM 852 O O . HIS A 1 108 ? -3.064 -26.875 9.062 1 94.12 108 HIS A O 1
ATOM 858 N N . ILE A 1 109 ? -4.887 -28.094 9.438 1 95.62 109 ILE A N 1
ATOM 859 C CA . ILE A 1 109 ? -5.758 -26.938 9.656 1 95.62 109 ILE A CA 1
ATOM 860 C C . ILE A 1 109 ? -5.285 -26.156 10.883 1 95.62 109 ILE A C 1
ATOM 862 O O . ILE A 1 109 ? -5.109 -24.938 10.82 1 95.62 109 ILE A O 1
ATOM 866 N N . ASP A 1 110 ? -5.059 -26.859 11.93 1 93.81 110 ASP A N 1
ATOM 867 C CA . ASP A 1 110 ? -4.664 -26.219 13.18 1 93.81 110 ASP A CA 1
ATOM 868 C C . ASP A 1 110 ? -3.33 -25.484 13.023 1 93.81 110 ASP A C 1
ATOM 870 O O . ASP A 1 110 ? -3.164 -24.375 13.531 1 93.81 110 ASP A O 1
ATOM 874 N N . GLU A 1 111 ? -2.455 -26.125 12.391 1 92.81 111 GLU A N 1
ATOM 875 C CA . GLU A 1 111 ? -1.148 -25.516 12.148 1 92.81 111 GLU A CA 1
ATOM 876 C C . GLU A 1 111 ? -1.28 -24.203 11.391 1 92.81 111 GLU A C 1
ATOM 878 O O . GLU A 1 111 ? -0.663 -23.203 11.758 1 92.81 111 GLU A O 1
ATOM 883 N N . LEU A 1 112 ? -2.076 -24.219 10.367 1 92.81 112 LEU A N 1
ATOM 884 C CA . LEU A 1 112 ? -2.242 -23.031 9.531 1 92.81 112 LEU A CA 1
ATOM 885 C C . LEU A 1 112 ? -2.975 -21.922 10.289 1 92.81 112 LEU A C 1
ATOM 887 O O . LEU A 1 112 ? -2.625 -20.75 10.18 1 92.81 112 LEU A O 1
ATOM 891 N N . VAL A 1 113 ? -3.967 -22.344 11.016 1 94.88 113 VAL A N 1
ATOM 892 C CA . VAL A 1 113 ? -4.75 -21.391 11.812 1 94.88 113 VAL A CA 1
ATOM 893 C C . VAL A 1 113 ? -3.85 -20.719 12.844 1 94.88 113 VAL A C 1
ATOM 895 O O . VAL A 1 113 ? -3.939 -19.5 13.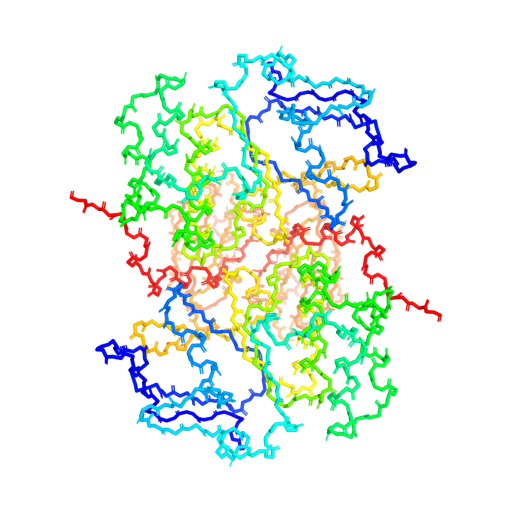055 1 94.88 113 VAL A O 1
ATOM 898 N N . ASP A 1 114 ? -2.975 -21.453 13.414 1 91.62 114 ASP A N 1
ATOM 899 C CA . ASP A 1 114 ? -2.027 -20.906 14.383 1 91.62 114 ASP A CA 1
ATOM 900 C C . ASP A 1 114 ? -1.022 -19.984 13.711 1 91.62 114 ASP A C 1
ATOM 902 O O . ASP A 1 114 ? -0.729 -18.891 14.227 1 91.62 114 ASP A O 1
ATOM 906 N N . LYS A 1 115 ? -0.567 -20.375 12.602 1 88.25 115 LYS A N 1
ATOM 907 C CA . LYS A 1 115 ? 0.386 -19.578 11.844 1 88.25 115 LYS A CA 1
ATOM 908 C C . LYS A 1 115 ? -0.209 -18.219 11.477 1 88.25 115 LYS A C 1
ATOM 910 O O . LYS A 1 115 ? 0.484 -17.203 11.516 1 88.25 115 LYS A O 1
ATOM 915 N N . MET A 1 116 ? -1.479 -18.234 11.164 1 90.44 116 MET A N 1
ATOM 916 C CA . MET A 1 116 ? -2.172 -17.016 10.773 1 90.44 116 MET A CA 1
ATOM 917 C C . MET A 1 116 ? -2.646 -16.234 12 1 90.44 116 MET A C 1
ATOM 919 O O . MET A 1 116 ? -3.1 -15.102 11.875 1 90.44 116 MET A O 1
ATOM 923 N N . ASN A 1 117 ? -2.521 -16.797 13.148 1 89.25 117 ASN A N 1
ATOM 924 C CA . ASN A 1 117 ? -2.953 -16.203 14.406 1 89.25 117 ASN A CA 1
ATOM 925 C C . ASN A 1 117 ? -4.418 -15.773 14.344 1 89.25 117 ASN A C 1
ATOM 927 O O . ASN A 1 117 ? -4.746 -14.633 14.68 1 89.25 117 ASN A O 1
ATOM 931 N N . ILE A 1 118 ? -5.246 -16.719 13.883 1 93.69 118 ILE A N 1
ATOM 932 C CA . ILE A 1 118 ? -6.652 -16.359 13.75 1 93.69 118 ILE A CA 1
ATOM 933 C C . ILE A 1 118 ? -7.512 -17.328 14.562 1 93.69 118 ILE A C 1
ATOM 935 O O . ILE A 1 118 ? -8.742 -17.312 14.445 1 93.69 118 ILE A O 1
ATOM 939 N N . ALA A 1 119 ? -6.969 -18.109 15.453 1 94.19 119 ALA A N 1
ATOM 940 C CA . ALA A 1 119 ? -7.66 -19.141 16.219 1 94.19 119 ALA A CA 1
ATOM 941 C C . ALA A 1 119 ? -8.758 -18.531 17.094 1 94.19 119 ALA A C 1
ATOM 943 O O . ALA A 1 119 ? -9.836 -19.125 17.25 1 94.19 119 ALA A O 1
ATOM 944 N N . HIS A 1 120 ? -8.57 -17.406 17.562 1 93.88 120 HIS A N 1
ATOM 945 C CA . HIS A 1 120 ? -9.398 -16.797 18.609 1 93.88 120 HIS A CA 1
ATOM 946 C C . HIS A 1 120 ? -10.781 -16.438 18.062 1 93.88 120 HIS A C 1
ATOM 948 O O . HIS A 1 120 ? -11.711 -16.188 18.844 1 93.88 120 HIS A O 1
ATOM 954 N N . TYR A 1 121 ? -10.977 -16.469 16.719 1 95.62 121 TYR A N 1
ATOM 955 C CA . TYR A 1 121 ? -12.312 -16.141 16.234 1 95.62 121 TYR A CA 1
ATOM 956 C C . TYR A 1 121 ? -12.805 -17.188 15.234 1 95.62 121 TYR A C 1
ATOM 958 O O . TYR A 1 121 ? -13.867 -17.016 14.625 1 95.62 121 TYR A O 1
ATOM 966 N N . MET A 1 122 ? -12.18 -18.266 15.078 1 97.25 122 MET A N 1
ATOM 967 C CA . MET A 1 122 ? -12.484 -19.25 14.047 1 97.25 122 MET A CA 1
ATOM 968 C C . MET A 1 122 ? -13.766 -20.016 14.383 1 97.25 122 MET A C 1
ATOM 970 O O . MET A 1 122 ? -14.344 -20.672 13.508 1 97.25 122 MET A O 1
ATOM 974 N N . ASN A 1 123 ? -14.195 -19.938 15.617 1 97.69 123 ASN A N 1
ATOM 975 C CA . ASN A 1 123 ? -15.43 -20.625 16.016 1 97.69 123 ASN A CA 1
ATOM 976 C C . ASN A 1 123 ? -16.641 -19.719 15.844 1 97.69 123 ASN A C 1
ATOM 978 O O . ASN A 1 123 ? -17.781 -20.188 15.953 1 97.69 123 ASN A O 1
ATOM 982 N N . LYS A 1 124 ? -16.438 -18.5 15.508 1 97.56 124 LYS A N 1
ATOM 983 C CA . LYS A 1 124 ? -17.531 -17.562 15.273 1 97.56 124 LYS A CA 1
ATOM 984 C C . LYS A 1 124 ? -18.078 -17.688 13.852 1 97.56 124 LYS A C 1
ATOM 986 O O . LYS A 1 124 ? -17.344 -18.062 12.938 1 97.56 124 LYS A O 1
ATOM 991 N N . LYS A 1 125 ? -19.344 -17.375 13.766 1 98.06 125 LYS A N 1
ATOM 992 C CA . LYS A 1 125 ? -19.922 -17.328 12.43 1 98.06 125 LYS A CA 1
ATOM 993 C C . LYS A 1 125 ? -19.312 -16.203 11.602 1 98.06 125 LYS A C 1
ATOM 995 O O . LYS A 1 125 ? -19.094 -15.109 12.109 1 98.06 125 LYS A O 1
ATOM 1000 N N . VAL A 1 126 ? -19.125 -16.438 10.305 1 97.69 126 VAL A N 1
ATOM 1001 C CA . VAL A 1 126 ? -18.438 -15.523 9.398 1 97.69 126 VAL A CA 1
ATOM 1002 C C . VAL A 1 126 ? -19.266 -14.25 9.211 1 97.69 126 VAL A C 1
ATOM 1004 O O . VAL A 1 126 ? -18.719 -13.18 8.938 1 97.69 126 VAL A O 1
ATOM 1007 N N . GLY A 1 127 ? -20.531 -14.398 9.406 1 96.88 127 GLY A N 1
ATOM 1008 C CA . GLY A 1 127 ? -21.375 -13.219 9.352 1 96.88 127 GLY A CA 1
ATOM 1009 C C . GLY A 1 127 ? -20.953 -12.133 10.32 1 96.88 127 GLY A C 1
ATOM 1010 O O . GLY A 1 127 ? -21.266 -10.961 10.125 1 96.88 127 GLY A O 1
ATOM 1011 N N . ASN A 1 128 ? -20.219 -12.508 11.344 1 95.94 128 ASN A N 1
ATOM 1012 C CA . ASN A 1 128 ? -19.781 -11.57 12.367 1 95.94 128 ASN A CA 1
ATOM 1013 C C . ASN A 1 128 ? -18.328 -11.141 12.148 1 95.94 128 ASN A C 1
ATOM 1015 O O . ASN A 1 128 ? -17.75 -10.453 12.984 1 95.94 128 ASN A O 1
ATOM 1019 N N . TYR A 1 129 ? -17.781 -11.562 11.055 1 96.12 129 TYR A N 1
ATOM 1020 C CA . TYR A 1 129 ? -16.391 -11.234 10.758 1 96.12 129 TYR A CA 1
ATOM 1021 C C . TYR A 1 129 ? -16.266 -9.812 10.234 1 96.12 129 TYR A C 1
ATOM 1023 O O . TYR A 1 129 ? -17.125 -9.344 9.477 1 96.12 129 TYR A O 1
ATOM 1031 N N . SER A 1 130 ? -15.227 -9.133 10.703 1 90.19 130 SER A N 1
ATOM 1032 C CA . SER A 1 130 ? -14.789 -7.93 10.008 1 90.19 130 SER A CA 1
ATOM 1033 C C . SER A 1 130 ? -14.219 -8.258 8.633 1 90.19 130 SER A C 1
ATOM 1035 O O . SER A 1 130 ? -14.047 -9.43 8.297 1 90.19 130 SER A O 1
ATOM 1037 N N . LEU A 1 131 ? -13.977 -7.25 7.836 1 88.12 131 LEU A N 1
ATOM 1038 C CA . LEU A 1 131 ? -13.359 -7.434 6.527 1 88.12 131 LEU A CA 1
ATOM 1039 C C . LEU A 1 131 ? -11.992 -8.094 6.656 1 88.12 131 LEU A C 1
ATOM 1041 O O . LEU A 1 131 ? -11.664 -9 5.883 1 88.12 131 LEU A O 1
ATOM 1045 N N . GLY A 1 132 ? -11.242 -7.676 7.609 1 91.25 132 GLY A N 1
ATOM 1046 C CA . GLY A 1 132 ? -9.93 -8.273 7.84 1 91.25 132 GLY A CA 1
ATOM 1047 C C . GLY A 1 132 ? -10 -9.734 8.219 1 91.25 132 GLY A C 1
ATOM 1048 O O . GLY A 1 132 ? -9.211 -10.547 7.742 1 91.25 132 GLY A O 1
ATOM 1049 N N . MET A 1 133 ? -10.93 -10.016 9.023 1 94.06 133 MET A N 1
ATOM 1050 C CA . MET A 1 133 ? -11.125 -11.406 9.445 1 94.06 133 MET A CA 1
ATOM 1051 C C . MET A 1 133 ? -11.492 -12.281 8.25 1 94.06 133 MET A C 1
ATOM 1053 O O . MET A 1 133 ? -10.977 -13.391 8.109 1 94.06 133 MET A O 1
ATOM 1057 N N . LYS A 1 134 ? -12.383 -11.781 7.484 1 96.19 134 LYS A N 1
ATOM 1058 C CA . LYS A 1 134 ? -12.781 -12.508 6.285 1 96.19 134 LYS A CA 1
ATOM 1059 C C . LYS A 1 134 ? -11.586 -12.734 5.359 1 96.19 134 LYS A C 1
ATOM 1061 O O . LYS A 1 134 ? -11.406 -13.828 4.82 1 96.19 134 LYS A O 1
ATOM 1066 N N . GLN A 1 135 ? -10.805 -11.727 5.219 1 95 135 GLN A N 1
ATOM 1067 C CA . GLN A 1 135 ? -9.633 -11.828 4.355 1 95 135 GLN A CA 1
ATOM 1068 C C . GLN A 1 135 ? -8.648 -12.867 4.891 1 95 135 GLN A C 1
ATOM 1070 O O . GLN A 1 135 ? -8.086 -13.648 4.121 1 95 135 GLN A O 1
ATOM 1075 N N . HIS A 1 136 ? -8.453 -12.867 6.125 1 95.31 136 HIS A N 1
ATOM 1076 C CA . HIS A 1 136 ? -7.59 -13.867 6.742 1 95.31 136 HIS A CA 1
ATOM 1077 C C . HIS A 1 136 ? -8.086 -15.281 6.465 1 95.31 136 HIS A C 1
ATOM 1079 O O . HIS A 1 136 ? -7.297 -16.172 6.141 1 95.31 136 HIS A O 1
ATOM 1085 N N . LEU A 1 137 ? -9.32 -15.445 6.617 1 96.5 137 LEU A N 1
ATOM 1086 C CA . LEU A 1 137 ? -9.922 -16.75 6.359 1 96.5 137 LEU A CA 1
ATOM 1087 C C . LEU A 1 137 ? -9.719 -17.172 4.906 1 96.5 137 LEU A C 1
ATOM 1089 O O . LEU A 1 137 ? -9.328 -18.312 4.629 1 96.5 137 LEU A O 1
ATOM 1093 N N . LEU A 1 138 ? -9.945 -16.25 4.035 1 96.5 138 LEU A N 1
ATOM 1094 C CA . LEU A 1 138 ? -9.789 -16.516 2.609 1 96.5 138 LEU A CA 1
ATOM 1095 C C . LEU A 1 138 ? -8.352 -16.922 2.289 1 96.5 138 LEU A C 1
ATOM 1097 O O . LEU A 1 138 ? -8.125 -17.875 1.54 1 96.5 138 LEU A O 1
ATOM 1101 N N . ILE A 1 139 ? -7.438 -16.219 2.816 1 96.25 139 ILE A N 1
ATOM 1102 C CA . ILE A 1 139 ? -6.027 -16.516 2.59 1 96.25 139 ILE A CA 1
ATOM 1103 C C . ILE A 1 139 ? -5.695 -17.891 3.156 1 96.25 139 ILE A C 1
ATOM 1105 O O . ILE A 1 139 ? -5.027 -18.703 2.498 1 96.25 139 ILE A O 1
ATOM 1109 N N . THR A 1 140 ? -6.195 -18.156 4.309 1 95.88 140 THR A N 1
ATOM 1110 C CA . THR A 1 140 ? -5.969 -19.453 4.941 1 95.88 140 THR A CA 1
ATOM 1111 C C . THR A 1 140 ? -6.539 -20.578 4.086 1 95.88 140 THR A C 1
ATOM 1113 O O . THR A 1 140 ? -5.875 -21.594 3.855 1 95.88 140 THR A O 1
ATOM 1116 N N . MET A 1 141 ? -7.723 -20.375 3.623 1 96.25 141 MET A N 1
ATOM 1117 C CA . MET A 1 141 ? -8.367 -21.359 2.746 1 96.25 141 MET A CA 1
ATOM 1118 C C . MET A 1 141 ? -7.52 -21.609 1.503 1 96.25 141 MET A C 1
ATOM 1120 O O . MET A 1 141 ? -7.383 -22.75 1.064 1 96.25 141 MET A O 1
ATOM 1124 N N . SER A 1 142 ? -6.93 -20.562 1.005 1 95.81 142 SER A N 1
ATOM 1125 C CA . SER A 1 142 ? -6.176 -20.656 -0.241 1 95.81 142 SER A CA 1
ATOM 1126 C C . SER A 1 142 ? -4.863 -21.406 -0.041 1 95.81 142 SER A C 1
ATOM 1128 O O . SER A 1 142 ? -4.281 -21.906 -1.002 1 95.81 142 SER A O 1
ATOM 1130 N N . MET A 1 143 ? -4.461 -21.562 1.166 1 95.38 143 MET A N 1
ATOM 1131 C CA . MET A 1 143 ? -3.174 -22.203 1.442 1 95.38 143 MET A CA 1
ATOM 1132 C C . MET A 1 143 ? -3.361 -23.641 1.884 1 95.38 143 MET A C 1
ATOM 1134 O O . MET A 1 143 ? -2.396 -24.406 1.946 1 95.38 143 MET A O 1
ATOM 1138 N N . LEU A 1 144 ? -4.492 -24 2.156 1 94.94 144 LEU A N 1
ATOM 1139 C CA . LEU A 1 144 ? -4.801 -25.234 2.889 1 94.94 144 LEU A CA 1
ATOM 1140 C C . LEU A 1 144 ? -4.285 -26.453 2.143 1 94.94 144 LEU A C 1
ATOM 1142 O O . LEU A 1 144 ? -3.789 -27.391 2.762 1 94.94 144 LEU A O 1
ATOM 1146 N N . ASN A 1 145 ? -4.367 -26.484 0.839 1 93.75 145 ASN A N 1
ATOM 1147 C CA . ASN A 1 145 ? -4.027 -27.688 0.076 1 93.75 145 ASN A CA 1
ATOM 1148 C C . ASN A 1 145 ? -2.576 -27.656 -0.397 1 93.75 145 ASN A C 1
ATOM 1150 O O . ASN A 1 145 ? -2.197 -28.391 -1.305 1 93.75 145 ASN A O 1
ATOM 1154 N N . ASN A 1 146 ? -1.795 -26.688 0.12 1 92.44 146 ASN A N 1
ATOM 1155 C CA . ASN A 1 146 ? -0.408 -26.531 -0.308 1 92.44 146 ASN A CA 1
ATOM 1156 C C . ASN A 1 146 ? -0.296 -26.453 -1.828 1 92.44 146 ASN A C 1
ATOM 1158 O O . ASN A 1 146 ? 0.389 -27.281 -2.447 1 92.44 146 ASN A O 1
ATOM 1162 N N . PRO A 1 147 ? -0.841 -25.516 -2.379 1 96.38 147 PRO A N 1
ATOM 1163 C CA . PRO A 1 147 ? -1.002 -25.453 -3.834 1 96.38 147 PRO A CA 1
ATOM 1164 C C . PRO A 1 147 ? 0.323 -25.25 -4.566 1 96.38 147 PRO A C 1
ATOM 1166 O O . PRO A 1 147 ? 1.219 -24.578 -4.051 1 96.38 147 PRO A O 1
ATOM 1169 N N . LYS A 1 148 ? 0.351 -25.781 -5.777 1 97.38 148 LYS A N 1
ATOM 1170 C CA . LYS A 1 148 ? 1.47 -25.547 -6.68 1 97.38 148 LYS A CA 1
ATOM 1171 C C . LYS A 1 148 ? 1.295 -24.219 -7.422 1 97.38 148 LYS A C 1
ATOM 1173 O O . LYS A 1 148 ? 2.277 -23.578 -7.789 1 97.38 148 LYS A O 1
ATOM 1178 N N . LEU A 1 149 ? 0.071 -23.859 -7.656 1 98.25 149 LEU A N 1
ATOM 1179 C CA . LEU A 1 149 ? -0.297 -22.562 -8.219 1 98.25 149 LEU A CA 1
ATOM 1180 C C . LEU A 1 149 ? -1.388 -21.891 -7.391 1 98.25 149 LEU A C 1
ATOM 1182 O O . LEU A 1 149 ? -2.438 -22.484 -7.141 1 98.25 149 LEU A O 1
ATOM 1186 N N . MET A 1 150 ? -1.104 -20.75 -6.941 1 97.94 150 MET A N 1
ATOM 1187 C CA . MET A 1 150 ? -2.027 -19.938 -6.148 1 97.94 150 MET A CA 1
ATOM 1188 C C . MET A 1 150 ? -2.348 -18.625 -6.855 1 97.94 150 MET A C 1
ATOM 1190 O O . MET A 1 150 ? -1.439 -17.906 -7.273 1 97.94 150 MET A O 1
ATOM 1194 N N . ILE A 1 151 ? -3.621 -18.375 -7.082 1 98.25 151 ILE A N 1
ATOM 1195 C CA . ILE A 1 151 ? -4.078 -17.109 -7.676 1 98.25 151 ILE A CA 1
ATOM 1196 C C . ILE A 1 151 ? -4.793 -16.281 -6.621 1 98.25 151 ILE A C 1
ATOM 1198 O O . ILE A 1 151 ? -5.762 -16.719 -6.008 1 98.25 151 ILE A O 1
ATOM 1202 N N . LEU A 1 152 ? -4.297 -15.086 -6.398 1 97.94 152 LEU A N 1
ATOM 1203 C CA . LEU A 1 152 ? -4.82 -14.219 -5.348 1 97.94 152 LEU A CA 1
ATOM 1204 C C . LEU A 1 152 ? -5.254 -12.875 -5.922 1 97.94 152 LEU A C 1
ATOM 1206 O O . LEU A 1 152 ? -4.418 -12.094 -6.383 1 97.94 152 LEU A O 1
ATOM 1210 N N . ASP A 1 153 ? -6.492 -12.625 -5.875 1 96.5 153 ASP A N 1
ATOM 1211 C CA . ASP A 1 153 ? -7.004 -11.336 -6.336 1 96.5 153 ASP A CA 1
ATOM 1212 C C . ASP A 1 153 ? -7.125 -10.352 -5.176 1 96.5 153 ASP A C 1
ATOM 1214 O O . ASP A 1 153 ? -8.062 -10.43 -4.375 1 96.5 153 ASP A O 1
ATOM 1218 N N . GLU A 1 154 ? -6.16 -9.414 -5.055 1 94.62 154 GLU A N 1
ATOM 1219 C CA . GLU A 1 154 ? -6.098 -8.352 -4.055 1 94.62 154 GLU A CA 1
ATOM 1220 C C . GLU A 1 154 ? -6.152 -8.922 -2.639 1 94.62 154 GLU A C 1
ATOM 1222 O O . GLU A 1 154 ? -6.973 -8.492 -1.825 1 94.62 154 GLU A O 1
ATOM 1227 N N . PRO A 1 155 ? -5.234 -9.727 -2.273 1 95.56 155 PRO A N 1
ATOM 1228 C CA . PRO A 1 155 ? -5.305 -10.422 -0.985 1 95.56 155 PRO A CA 1
ATOM 1229 C C . PRO A 1 155 ? -5.027 -9.492 0.198 1 95.56 155 PRO A C 1
ATOM 1231 O O . PRO A 1 155 ? -5.359 -9.836 1.339 1 95.56 155 PRO A O 1
ATOM 1234 N N . LEU A 1 156 ? -4.441 -8.383 -0.067 1 93.38 156 LEU A N 1
ATOM 1235 C CA . LEU A 1 156 ? -4.023 -7.543 1.049 1 93.38 156 LEU A CA 1
ATOM 1236 C C . LEU A 1 156 ? -5.09 -6.504 1.373 1 93.38 156 LEU A C 1
ATOM 1238 O O . LEU A 1 156 ? -4.953 -5.75 2.34 1 93.38 156 LEU A O 1
ATOM 1242 N N . ASN A 1 157 ? -6.109 -6.484 0.6 1 88.5 157 ASN A N 1
ATOM 1243 C CA . ASN A 1 157 ? -7.18 -5.516 0.805 1 88.5 157 ASN A CA 1
ATOM 1244 C C . ASN A 1 157 ? -7.848 -5.695 2.164 1 88.5 157 ASN A C 1
ATOM 1246 O O . ASN A 1 157 ? -8.094 -6.824 2.594 1 88.5 157 ASN A O 1
ATOM 1250 N N . GLY A 1 158 ? -8.062 -4.605 2.854 1 86.25 158 GLY A N 1
ATOM 1251 C CA . GLY A 1 158 ? -8.797 -4.641 4.105 1 86.25 158 GLY A CA 1
ATOM 1252 C C . GLY A 1 158 ? -7.941 -5.027 5.297 1 86.25 158 GLY A C 1
ATOM 1253 O O . GLY A 1 158 ? -8.422 -5.059 6.43 1 86.25 158 GLY A O 1
ATOM 1254 N N . LEU A 1 159 ? -6.723 -5.309 5.098 1 92.62 159 LEU A N 1
ATOM 1255 C CA . LEU A 1 159 ? -5.852 -5.766 6.176 1 92.62 159 LEU A CA 1
ATOM 1256 C C . LEU A 1 159 ? -5.152 -4.586 6.844 1 92.62 159 LEU A C 1
ATOM 1258 O O . LEU A 1 159 ? -4.875 -3.576 6.195 1 92.62 159 LEU A O 1
ATOM 1262 N N . ASP A 1 160 ? -4.898 -4.762 8.156 1 93.5 160 ASP A N 1
ATOM 1263 C CA . ASP A 1 160 ? -4.113 -3.77 8.875 1 93.5 160 ASP A CA 1
ATOM 1264 C C . ASP A 1 160 ? -2.619 -3.963 8.625 1 93.5 160 ASP A C 1
ATOM 1266 O O . ASP A 1 160 ? -2.217 -4.906 7.945 1 93.5 160 ASP A O 1
ATOM 1270 N N . PRO A 1 161 ? -1.79 -3.07 9.125 1 95.31 161 PRO A N 1
ATOM 1271 C CA . PRO A 1 161 ? -0.355 -3.156 8.836 1 95.31 161 PRO A CA 1
ATOM 1272 C C . PRO A 1 161 ? 0.258 -4.48 9.281 1 95.31 161 PRO A C 1
ATOM 1274 O O . PRO A 1 161 ? 1.039 -5.082 8.547 1 95.31 161 PRO A O 1
ATOM 1277 N N . THR A 1 162 ? -0.115 -4.891 10.461 1 94.25 162 THR A N 1
ATOM 1278 C CA . THR A 1 162 ? 0.403 -6.148 10.992 1 94.25 162 THR A CA 1
ATOM 1279 C C . THR A 1 162 ? 0.086 -7.305 10.055 1 94.25 162 THR A C 1
ATOM 1281 O O . THR A 1 162 ? 0.978 -8.07 9.68 1 94.25 162 THR A O 1
ATOM 1284 N N . SER A 1 163 ? -1.134 -7.371 9.68 1 93.62 163 SER A N 1
ATOM 1285 C CA . SER A 1 163 ? -1.595 -8.461 8.82 1 93.62 163 SER A CA 1
ATOM 1286 C C . SER A 1 163 ? -0.941 -8.391 7.445 1 93.62 163 SER A C 1
ATOM 1288 O O . SER A 1 163 ? -0.605 -9.43 6.863 1 93.62 163 SER A O 1
ATOM 1290 N N . ILE A 1 164 ? -0.799 -7.199 6.918 1 95.38 164 ILE A N 1
ATOM 1291 C CA . ILE A 1 164 ? -0.167 -7.031 5.613 1 95.38 164 ILE A CA 1
ATOM 1292 C C . ILE A 1 164 ? 1.254 -7.59 5.652 1 95.38 164 ILE A C 1
ATOM 1294 O O . ILE A 1 164 ? 1.651 -8.352 4.77 1 95.38 164 ILE A O 1
ATOM 1298 N N . ILE A 1 165 ? 1.984 -7.254 6.664 1 94.56 165 ILE A N 1
ATOM 1299 C CA . ILE A 1 165 ? 3.363 -7.699 6.82 1 94.56 165 ILE A CA 1
ATOM 1300 C C . ILE A 1 165 ? 3.4 -9.219 6.965 1 94.56 165 ILE A C 1
ATOM 1302 O O . ILE A 1 165 ? 4.176 -9.898 6.285 1 94.56 165 ILE A O 1
ATOM 1306 N N . LYS A 1 166 ? 2.549 -9.734 7.75 1 92.44 166 LYS A N 1
ATOM 1307 C CA . LYS A 1 166 ? 2.518 -11.172 7.996 1 92.44 166 LYS A CA 1
ATOM 1308 C C . LYS A 1 166 ? 2.164 -11.945 6.73 1 92.44 166 LYS A C 1
ATOM 1310 O O . LYS A 1 166 ? 2.799 -12.953 6.41 1 92.44 166 LYS A O 1
ATOM 1315 N N . VAL A 1 167 ? 1.16 -11.5 6.047 1 94.19 167 VAL A N 1
ATOM 1316 C CA . VAL A 1 167 ? 0.721 -12.18 4.828 1 94.19 167 VAL A CA 1
ATOM 1317 C C . VAL A 1 167 ? 1.822 -12.109 3.773 1 94.19 167 VAL A C 1
ATOM 1319 O O . VAL A 1 167 ? 2.107 -13.102 3.1 1 94.19 167 VAL A O 1
ATOM 1322 N N . ARG A 1 168 ? 2.447 -10.945 3.602 1 95.25 168 ARG A N 1
ATOM 1323 C CA . ARG A 1 168 ? 3.557 -10.82 2.662 1 95.25 168 ARG A CA 1
ATOM 1324 C C . ARG A 1 168 ? 4.652 -11.836 2.971 1 95.25 168 ARG A C 1
ATOM 1326 O O . ARG A 1 168 ? 5.148 -12.516 2.068 1 95.25 168 ARG A O 1
ATOM 1333 N N . ASN A 1 169 ? 4.969 -11.953 4.234 1 93.19 169 ASN A N 1
ATOM 1334 C CA . ASN A 1 169 ? 5.996 -12.898 4.645 1 93.19 169 ASN A CA 1
ATOM 1335 C C . ASN A 1 169 ? 5.574 -14.344 4.367 1 93.19 169 ASN A C 1
ATOM 1337 O O . ASN A 1 169 ? 6.387 -15.156 3.932 1 93.19 169 ASN A O 1
ATOM 1341 N N . LEU A 1 170 ? 4.379 -14.555 4.594 1 93.06 170 LEU A N 1
ATOM 1342 C CA . LEU A 1 170 ? 3.842 -15.883 4.344 1 93.06 170 LEU A CA 1
ATOM 1343 C C . LEU A 1 170 ? 3.908 -16.234 2.861 1 93.06 170 LEU A C 1
ATOM 1345 O O . LEU A 1 170 ? 4.297 -17.344 2.494 1 93.06 170 LEU A O 1
ATOM 1349 N N . LEU A 1 171 ? 3.529 -15.336 2.041 1 96.19 171 LEU A N 1
ATOM 1350 C CA . LEU A 1 171 ? 3.576 -15.562 0.6 1 96.19 171 LEU A CA 1
ATOM 1351 C C . LEU A 1 171 ? 5.004 -15.82 0.135 1 96.19 171 LEU A C 1
ATOM 1353 O O . LEU A 1 171 ? 5.238 -16.688 -0.707 1 96.19 171 LEU A O 1
ATOM 1357 N N . LYS A 1 172 ? 5.938 -15.141 0.682 1 95.06 172 LYS A N 1
ATOM 1358 C CA . LYS A 1 172 ? 7.34 -15.367 0.351 1 95.06 172 LYS A CA 1
ATOM 1359 C C . LYS A 1 172 ? 7.797 -16.75 0.781 1 95.06 172 LYS A C 1
ATOM 1361 O O . LYS A 1 172 ? 8.547 -17.422 0.064 1 95.06 172 LYS A O 1
ATOM 1366 N N . GLU A 1 173 ? 7.34 -17.094 1.926 1 93.62 173 GLU A N 1
ATOM 1367 C CA . GLU A 1 173 ? 7.656 -18.438 2.404 1 93.62 173 GLU A CA 1
ATOM 1368 C C . GLU A 1 173 ? 7.109 -19.5 1.461 1 93.62 173 GLU A C 1
ATOM 1370 O O . GLU A 1 173 ? 7.805 -20.469 1.14 1 93.62 173 GLU A O 1
ATOM 1375 N N . LEU A 1 174 ? 5.926 -19.375 1.043 1 94.88 174 LEU A N 1
ATOM 1376 C CA . LEU A 1 174 ? 5.301 -20.297 0.112 1 94.88 174 LEU A CA 1
ATOM 1377 C C . LEU A 1 174 ? 6.074 -20.359 -1.201 1 94.88 174 LEU A C 1
ATOM 1379 O O . LEU A 1 174 ? 6.312 -21.438 -1.741 1 94.88 174 LEU A O 1
ATOM 1383 N N . GLU A 1 175 ? 6.422 -19.219 -1.656 1 96.38 175 GLU A N 1
ATOM 1384 C CA . GLU A 1 175 ? 7.246 -19.141 -2.859 1 96.38 175 GLU A CA 1
ATOM 1385 C C . GLU A 1 175 ? 8.539 -19.938 -2.686 1 96.38 175 GLU A C 1
ATOM 1387 O O . GLU A 1 175 ? 8.914 -20.719 -3.561 1 96.38 175 GLU A O 1
ATOM 1392 N N . ASN A 1 176 ? 9.18 -19.766 -1.553 1 94.19 176 ASN A N 1
ATOM 1393 C CA . ASN A 1 176 ? 10.438 -20.453 -1.259 1 94.19 176 ASN A CA 1
ATOM 1394 C C . ASN A 1 176 ? 10.25 -21.953 -1.184 1 94.19 176 ASN A C 1
ATOM 1396 O O . ASN A 1 176 ? 11.188 -22.719 -1.438 1 94.19 176 ASN A O 1
ATOM 1400 N N . ASN A 1 177 ? 9.031 -22.312 -0.887 1 94 177 ASN A N 1
ATOM 1401 C CA . ASN A 1 177 ? 8.727 -23.734 -0.792 1 94 177 ASN A CA 1
ATOM 1402 C C . ASN A 1 177 ? 8.242 -24.297 -2.125 1 94 177 ASN A C 1
ATOM 1404 O O . ASN A 1 177 ? 7.785 -25.438 -2.195 1 94 177 ASN A O 1
ATOM 1408 N N . GLY A 1 178 ? 8.219 -23.453 -3.141 1 95.75 178 GLY A N 1
ATOM 1409 C CA . GLY A 1 178 ? 7.996 -23.969 -4.48 1 95.75 178 GLY A CA 1
ATOM 1410 C C . GLY A 1 178 ? 6.641 -23.578 -5.051 1 95.75 178 GLY A C 1
ATOM 1411 O O . GLY A 1 178 ? 6.309 -23.953 -6.176 1 95.75 178 GLY A O 1
ATOM 1412 N N . THR A 1 179 ? 5.812 -22.875 -4.348 1 97.12 179 THR A N 1
ATOM 1413 C CA . THR A 1 179 ? 4.5 -22.453 -4.824 1 97.12 179 THR A CA 1
ATOM 1414 C C . THR A 1 179 ? 4.641 -21.312 -5.82 1 97.12 179 THR A C 1
ATOM 1416 O O . THR A 1 179 ? 5.434 -20.391 -5.613 1 97.12 179 THR A O 1
ATOM 1419 N N . THR A 1 180 ? 3.955 -21.391 -6.941 1 98.19 180 THR A N 1
ATOM 1420 C CA . THR A 1 180 ? 3.799 -20.25 -7.852 1 98.19 180 THR A CA 1
ATOM 1421 C C . THR A 1 180 ? 2.592 -19.406 -7.453 1 98.19 180 THR A C 1
ATOM 1423 O O . THR A 1 180 ? 1.506 -19.938 -7.215 1 98.19 180 THR A O 1
ATOM 1426 N N . ILE A 1 181 ? 2.814 -18.125 -7.367 1 98.44 181 ILE A N 1
ATOM 1427 C CA . ILE A 1 181 ? 1.738 -17.25 -6.922 1 98.44 181 ILE A CA 1
ATOM 1428 C C . ILE A 1 181 ? 1.478 -16.172 -7.98 1 98.44 181 ILE A C 1
ATOM 1430 O O . ILE A 1 181 ? 2.395 -15.453 -8.375 1 98.44 181 ILE A O 1
ATOM 1434 N N . LEU A 1 182 ? 0.285 -16.109 -8.508 1 98.25 182 LEU A N 1
ATOM 1435 C CA . LEU A 1 182 ? -0.221 -14.992 -9.281 1 98.25 182 LEU A CA 1
ATOM 1436 C C . LEU A 1 182 ? -1.055 -14.055 -8.414 1 98.25 182 LEU A C 1
ATOM 1438 O O . LEU A 1 182 ? -2.059 -14.477 -7.832 1 98.25 182 LEU A O 1
ATOM 1442 N N . ILE A 1 183 ? -0.61 -12.812 -8.375 1 98.19 183 ILE A N 1
ATOM 1443 C CA . ILE A 1 183 ? -1.246 -11.922 -7.402 1 98.19 183 ILE A CA 1
ATOM 1444 C C . ILE A 1 183 ? -1.558 -10.578 -8.055 1 98.19 183 ILE A C 1
ATOM 1446 O O . ILE A 1 183 ? -0.763 -10.07 -8.852 1 98.19 183 ILE A O 1
ATOM 1450 N N . SER A 1 184 ? -2.686 -10.031 -7.785 1 96.94 184 SER A N 1
ATOM 1451 C CA . SER A 1 184 ? -2.986 -8.641 -8.133 1 96.94 184 SER A CA 1
ATOM 1452 C C . SER A 1 184 ? -3.016 -7.758 -6.891 1 96.94 184 SER A C 1
ATOM 1454 O O . SER A 1 184 ? -3.285 -8.234 -5.785 1 96.94 184 SER A O 1
ATOM 1456 N N . SER A 1 185 ? -2.664 -6.531 -7.051 1 93.56 185 SER A N 1
ATOM 1457 C CA . SER A 1 185 ? -2.746 -5.539 -5.984 1 93.56 185 SER A CA 1
ATOM 1458 C C . SER A 1 185 ? -2.842 -4.125 -6.555 1 93.56 185 SER A C 1
ATOM 1460 O O . SER A 1 185 ? -2.279 -3.838 -7.613 1 93.56 185 SER A O 1
ATOM 1462 N N . HIS A 1 186 ? -3.5 -3.338 -5.789 1 92.88 186 HIS A N 1
ATOM 1463 C CA . HIS A 1 186 ? -3.58 -1.93 -6.16 1 92.88 186 HIS A CA 1
ATOM 1464 C C . HIS A 1 186 ? -2.42 -1.137 -5.566 1 92.88 186 HIS A C 1
ATOM 1466 O O . HIS A 1 186 ? -2.186 0.011 -5.953 1 92.88 186 HIS A O 1
ATOM 1472 N N . THR A 1 187 ? -1.766 -1.651 -4.66 1 94.38 187 THR A N 1
ATOM 1473 C CA . THR A 1 187 ? -0.661 -0.963 -4.004 1 94.38 187 THR A CA 1
ATOM 1474 C C . THR A 1 187 ? 0.676 -1.39 -4.605 1 94.38 187 THR A C 1
ATOM 1476 O O . THR A 1 187 ? 1.262 -2.389 -4.184 1 94.38 187 THR A O 1
ATOM 1479 N N . LEU A 1 188 ? 1.173 -0.561 -5.422 1 96.12 188 LEU A N 1
ATOM 1480 C CA . LEU A 1 188 ? 2.369 -0.899 -6.188 1 96.12 188 LEU A CA 1
ATOM 1481 C C . LEU A 1 188 ? 3.59 -0.983 -5.277 1 96.12 188 LEU A C 1
ATOM 1483 O O . LEU A 1 188 ? 4.496 -1.784 -5.52 1 96.12 188 LEU A O 1
ATOM 1487 N N . SER A 1 189 ? 3.584 -0.195 -4.258 1 93 189 SER A N 1
ATOM 1488 C CA . SER A 1 189 ? 4.695 -0.229 -3.316 1 93 189 SER A CA 1
ATOM 1489 C C . SER A 1 189 ? 4.758 -1.564 -2.582 1 93 189 SER A C 1
ATOM 1491 O O . SER A 1 189 ? 5.844 -2.059 -2.271 1 93 189 SER A O 1
ATOM 1493 N N . GLU A 1 190 ? 3.635 -2.143 -2.322 1 93.94 190 GLU A N 1
ATOM 1494 C CA . GLU A 1 190 ? 3.598 -3.465 -1.702 1 93.94 190 GLU A CA 1
ATOM 1495 C C . GLU A 1 190 ? 4.086 -4.539 -2.666 1 93.94 190 GLU A C 1
ATOM 1497 O O . GLU A 1 190 ? 4.734 -5.504 -2.254 1 93.94 190 GLU A O 1
ATOM 1502 N N . ILE A 1 191 ? 3.725 -4.344 -3.9 1 95.06 191 ILE A N 1
ATOM 1503 C CA . ILE A 1 191 ? 4.184 -5.273 -4.926 1 95.06 191 ILE A CA 1
ATOM 1504 C C . ILE A 1 191 ? 5.711 -5.277 -4.973 1 95.06 191 ILE A C 1
ATOM 1506 O O . ILE A 1 191 ? 6.332 -6.336 -5.078 1 95.06 191 ILE A O 1
ATOM 1510 N N . ASP A 1 192 ? 6.301 -4.113 -4.809 1 91.94 192 ASP A N 1
ATOM 1511 C CA . ASP A 1 192 ? 7.758 -3.994 -4.84 1 91.94 192 ASP A CA 1
ATOM 1512 C C . ASP A 1 192 ? 8.398 -4.793 -3.709 1 91.94 192 ASP A C 1
ATOM 1514 O O . ASP A 1 192 ? 9.523 -5.289 -3.852 1 91.94 192 ASP A O 1
ATOM 1518 N N . LEU A 1 193 ? 7.711 -4.93 -2.639 1 91.19 193 LEU A N 1
ATOM 1519 C CA . LEU A 1 193 ? 8.234 -5.676 -1.499 1 91.19 193 LEU A CA 1
ATOM 1520 C C . LEU A 1 193 ? 8.031 -7.176 -1.692 1 91.19 193 LEU A C 1
ATOM 1522 O O . LEU A 1 193 ? 8.656 -7.98 -0.996 1 91.19 193 LEU A O 1
ATOM 1526 N N . LEU A 1 194 ? 7.25 -7.508 -2.678 1 94.31 194 LEU A N 1
ATOM 1527 C CA . LEU A 1 194 ? 6.852 -8.906 -2.828 1 94.31 194 LEU A CA 1
ATOM 1528 C C . LEU A 1 194 ? 7.613 -9.57 -3.971 1 94.31 194 LEU A C 1
ATOM 1530 O O . LEU A 1 194 ? 8.023 -10.727 -3.859 1 94.31 194 LEU A O 1
ATOM 1534 N N . THR A 1 195 ? 7.762 -8.797 -5.082 1 94 195 THR A N 1
ATOM 1535 C CA . THR A 1 195 ? 8.312 -9.477 -6.246 1 94 195 THR A CA 1
ATOM 1536 C C . THR A 1 195 ? 8.875 -8.477 -7.246 1 94 195 THR A C 1
ATOM 1538 O O . THR A 1 195 ? 8.492 -7.305 -7.242 1 94 195 THR A O 1
ATOM 1541 N N . ASP A 1 196 ? 9.719 -8.961 -8.086 1 89.31 196 ASP A N 1
ATOM 1542 C CA . ASP A 1 196 ? 10.258 -8.195 -9.203 1 89.31 196 ASP A CA 1
ATOM 1543 C C . ASP A 1 196 ? 9.602 -8.609 -10.523 1 89.31 196 ASP A C 1
ATOM 1545 O O . ASP A 1 196 ? 9.836 -7.988 -11.562 1 89.31 196 ASP A O 1
ATOM 1549 N N . ASN A 1 197 ? 8.828 -9.68 -10.5 1 93.81 197 ASN A N 1
ATOM 1550 C CA . ASN A 1 197 ? 8.125 -10.164 -11.68 1 93.81 197 ASN A CA 1
ATOM 1551 C C . ASN A 1 197 ? 6.777 -9.461 -11.852 1 93.81 197 ASN A C 1
ATOM 1553 O O . ASN A 1 197 ? 5.777 -9.883 -11.266 1 93.81 197 ASN A O 1
ATOM 1557 N N . ILE A 1 198 ? 6.781 -8.508 -12.742 1 95.06 198 ILE A N 1
ATOM 1558 C CA . ILE A 1 198 ? 5.574 -7.707 -12.93 1 95.06 198 ILE A CA 1
ATOM 1559 C C . ILE A 1 198 ? 5.004 -7.945 -14.32 1 95.06 198 ILE A C 1
ATOM 1561 O O . ILE A 1 198 ? 5.738 -7.914 -15.312 1 95.06 198 ILE A O 1
ATOM 1565 N N . ILE A 1 199 ? 3.742 -8.195 -14.359 1 96.19 199 ILE A N 1
ATOM 1566 C CA . ILE A 1 199 ? 2.994 -8.328 -15.609 1 96.19 199 ILE A CA 1
ATOM 1567 C C . ILE A 1 199 ? 1.932 -7.234 -15.688 1 96.19 199 ILE A C 1
ATOM 1569 O O . ILE A 1 199 ? 1.015 -7.188 -14.867 1 96.19 199 ILE A O 1
ATOM 1573 N N . PHE A 1 200 ? 2.057 -6.391 -16.656 1 96.38 200 PHE A N 1
ATOM 1574 C CA . PHE A 1 200 ? 1.071 -5.332 -16.844 1 96.38 200 PHE A CA 1
ATOM 1575 C C . PHE A 1 200 ? -0.021 -5.77 -17.812 1 96.38 200 PHE A C 1
ATOM 1577 O O . PHE A 1 200 ? 0.263 -6.406 -18.828 1 96.38 200 PHE A O 1
ATOM 1584 N N . LEU A 1 201 ? -1.208 -5.508 -17.469 1 96.81 201 LEU A N 1
ATOM 1585 C CA . LEU A 1 201 ? -2.34 -5.711 -18.375 1 96.81 201 LEU A CA 1
ATOM 1586 C C . LEU A 1 201 ? -2.859 -4.383 -18.906 1 96.81 201 LEU A C 1
ATOM 1588 O O . LEU A 1 201 ? -3.486 -3.617 -18.172 1 96.81 201 LEU A O 1
ATOM 1592 N N . LYS A 1 202 ? -2.582 -4.141 -20.141 1 94.75 202 LYS A N 1
ATOM 1593 C CA . LYS A 1 202 ? -2.949 -2.887 -20.797 1 94.75 202 LYS A CA 1
ATOM 1594 C C . LYS A 1 202 ? -3.734 -3.139 -22.078 1 94.75 202 LYS A C 1
ATOM 1596 O O . LYS A 1 202 ? -3.248 -3.814 -22.984 1 94.75 202 LYS A O 1
ATOM 1601 N N . ASN A 1 203 ? -4.93 -2.586 -22.125 1 93.94 203 ASN A N 1
ATOM 1602 C CA . ASN A 1 203 ? -5.77 -2.668 -23.312 1 93.94 203 ASN A CA 1
ATOM 1603 C C . ASN A 1 203 ? -5.941 -4.109 -23.781 1 93.94 203 ASN A C 1
ATOM 1605 O O . ASN A 1 203 ? -5.832 -4.398 -24.969 1 93.94 203 ASN A O 1
ATOM 1609 N N . GLY A 1 204 ? -6.051 -5.004 -22.828 1 96.06 204 GLY A N 1
ATOM 1610 C CA . GLY A 1 204 ? -6.367 -6.391 -23.109 1 96.06 204 GLY A CA 1
ATOM 1611 C C . GLY A 1 204 ? -5.148 -7.223 -23.469 1 96.06 204 GLY A C 1
ATOM 1612 O O . GLY A 1 204 ? -5.273 -8.391 -23.844 1 96.06 204 GLY A O 1
ATOM 1613 N N . VAL A 1 205 ? -3.971 -6.645 -23.375 1 95.88 205 VAL A N 1
ATOM 1614 C CA . VAL A 1 205 ? -2.727 -7.324 -23.719 1 95.88 205 VAL A CA 1
ATOM 1615 C C . VAL A 1 205 ? -1.784 -7.32 -22.516 1 95.88 205 VAL A C 1
ATOM 1617 O O . VAL A 1 205 ? -1.741 -6.348 -21.75 1 95.88 205 VAL A O 1
ATOM 1620 N N . LEU A 1 206 ? -0.989 -8.43 -22.375 1 95.62 206 LEU A N 1
ATOM 1621 C CA . LEU A 1 206 ? -0.033 -8.531 -21.281 1 95.62 206 LEU A CA 1
ATOM 1622 C C . LEU A 1 206 ? 1.335 -8.008 -21.688 1 95.62 206 LEU A C 1
ATOM 1624 O O . LEU A 1 206 ? 1.783 -8.25 -22.812 1 95.62 206 LEU A O 1
ATOM 1628 N N . HIS A 1 207 ? 1.917 -7.246 -20.828 1 92.06 207 HIS A N 1
ATOM 1629 C CA . HIS A 1 207 ? 3.293 -6.781 -20.969 1 92.06 207 HIS A CA 1
ATOM 1630 C C . HIS A 1 207 ? 4.145 -7.234 -19.781 1 92.06 207 HIS A C 1
ATOM 1632 O O . HIS A 1 207 ? 3.977 -6.746 -18.672 1 92.06 207 HIS A O 1
ATOM 1638 N N . GLU A 1 208 ? 4.988 -8.172 -20.062 1 85.19 208 GLU A N 1
ATOM 1639 C CA . GLU A 1 208 ? 5.844 -8.68 -19 1 85.19 208 GLU A CA 1
ATOM 1640 C C . GLU A 1 208 ? 7.082 -7.809 -18.828 1 85.19 208 GLU A C 1
ATOM 1642 O O . GLU A 1 208 ? 7.73 -7.434 -19.812 1 85.19 208 GLU A O 1
ATOM 1647 N N . GLU A 1 209 ? 7.223 -7.355 -17.656 1 76.38 209 GLU A N 1
ATOM 1648 C CA . GLU A 1 209 ? 8.43 -6.598 -17.344 1 76.38 209 GLU A CA 1
ATOM 1649 C C . GLU A 1 209 ? 9.141 -7.18 -16.125 1 76.38 209 GLU A C 1
ATOM 1651 O O . GLU A 1 209 ? 8.492 -7.578 -15.156 1 76.38 209 GLU A O 1
ATOM 1656 N N . LYS A 1 210 ? 10.305 -7.688 -16.375 1 65.38 210 LYS A N 1
ATOM 1657 C CA . LYS A 1 210 ? 11.125 -8.031 -15.219 1 65.38 210 LYS A CA 1
ATOM 1658 C C . LYS A 1 210 ? 12.008 -6.859 -14.805 1 65.38 210 LYS A C 1
ATOM 1660 O O . LYS A 1 210 ? 12.539 -6.141 -15.656 1 65.38 210 LYS A O 1
ATOM 1665 N N . ILE A 1 211 ? 11.781 -6.32 -13.664 1 58.69 211 ILE A N 1
ATOM 1666 C CA . ILE A 1 211 ? 12.68 -5.281 -13.18 1 58.69 211 ILE A CA 1
ATOM 1667 C C . ILE A 1 211 ? 14.117 -5.637 -13.539 1 58.69 211 ILE A C 1
ATOM 1669 O O . ILE A 1 211 ? 14.656 -6.645 -13.07 1 58.69 211 ILE A O 1
ATOM 1673 N N . ASP A 1 212 ? 14.305 -5.926 -14.836 1 52.81 212 ASP A N 1
ATOM 1674 C CA . ASP A 1 212 ? 15.602 -6.344 -15.367 1 52.81 212 ASP A CA 1
ATOM 1675 C C . ASP A 1 212 ? 16.734 -5.508 -14.773 1 52.81 212 ASP A C 1
ATOM 1677 O O . ASP A 1 212 ? 16.562 -4.309 -14.531 1 52.81 212 ASP A O 1
ATOM 1681 N N . ILE A 1 213 ? 17.703 -6.176 -14.461 1 52.81 213 ILE A N 1
ATOM 1682 C CA . ILE A 1 213 ? 19.125 -5.969 -14.211 1 52.81 213 ILE A CA 1
ATOM 1683 C C . ILE A 1 213 ? 19.703 -5.039 -15.273 1 52.81 213 ILE A C 1
ATOM 1685 O O . ILE A 1 213 ? 20.672 -4.324 -15.023 1 52.81 213 ILE A O 1
ATOM 1689 N N . LYS A 1 214 ? 19.031 -5.047 -16.5 1 53.25 214 LYS A N 1
ATOM 1690 C CA . LYS A 1 214 ? 19.797 -4.414 -17.562 1 53.25 214 LYS A CA 1
ATOM 1691 C C . LYS A 1 214 ? 19.609 -2.902 -17.562 1 53.25 214 LYS A C 1
ATOM 1693 O O . LYS A 1 214 ? 20.141 -2.199 -18.422 1 53.25 214 LYS A O 1
ATOM 1698 N N . GLN A 1 215 ? 18.828 -2.406 -16.594 1 62.03 215 GLN A N 1
ATOM 1699 C CA . GLN A 1 215 ? 18.609 -0.962 -16.641 1 62.03 215 GLN A CA 1
ATOM 1700 C C . GLN A 1 215 ? 19.812 -0.214 -16.047 1 62.03 215 GLN A C 1
ATOM 1702 O O . GLN A 1 215 ? 20.547 -0.759 -15.227 1 62.03 215 GLN A O 1
ATOM 1707 N N . ASN A 1 216 ? 19.984 0.927 -16.703 1 74.06 216 ASN A N 1
ATOM 1708 C CA . ASN A 1 216 ? 21 1.826 -16.188 1 74.06 216 ASN A CA 1
ATOM 1709 C C . ASN A 1 216 ? 20.875 2.01 -14.68 1 74.06 216 ASN A C 1
ATOM 1711 O O . ASN A 1 216 ? 19.75 2.158 -14.164 1 74.06 216 ASN A O 1
ATOM 1715 N N . LYS A 1 217 ? 21.953 1.749 -14.125 1 85.81 217 LYS A N 1
ATOM 1716 C CA . LYS A 1 217 ? 22 2.029 -12.695 1 85.81 217 LYS A CA 1
ATOM 1717 C C . LYS A 1 217 ? 21.984 3.531 -12.43 1 85.81 217 LYS A C 1
ATOM 1719 O O . LYS A 1 217 ? 22.656 4.301 -13.117 1 85.81 217 LYS A O 1
ATOM 1724 N N . LYS A 1 218 ? 21.141 3.91 -11.57 1 88.56 218 LYS A N 1
ATOM 1725 C CA . LYS A 1 218 ? 21.031 5.32 -11.211 1 88.56 218 LYS A CA 1
ATOM 1726 C C . LYS A 1 218 ? 21.328 5.539 -9.734 1 88.56 218 LYS A C 1
ATOM 1728 O O . LYS A 1 218 ? 20.859 4.766 -8.883 1 88.56 218 LYS A O 1
ATOM 1733 N N . TYR A 1 219 ? 22.141 6.57 -9.469 1 92.12 219 TYR A N 1
ATOM 1734 C CA . TYR A 1 219 ? 22.516 6.879 -8.094 1 92.12 219 TYR A CA 1
ATOM 1735 C C . TYR A 1 219 ? 22.328 8.367 -7.801 1 92.12 219 TYR A C 1
ATOM 1737 O O . TYR A 1 219 ? 22.469 9.203 -8.695 1 92.12 219 TYR A O 1
ATOM 1745 N N . LYS A 1 220 ? 21.969 8.633 -6.629 1 91.88 220 LYS A N 1
ATOM 1746 C CA . LYS A 1 220 ? 21.984 9.992 -6.082 1 91.88 220 LYS A CA 1
ATOM 1747 C C . LYS A 1 220 ? 23.125 10.164 -5.078 1 91.88 220 LYS A C 1
ATOM 1749 O O . LYS A 1 220 ? 23.172 9.477 -4.055 1 91.88 220 LYS A O 1
ATOM 1754 N N . ILE A 1 221 ? 24.016 11.062 -5.391 1 92.62 221 ILE A N 1
ATOM 1755 C CA . ILE A 1 221 ? 25.172 11.328 -4.531 1 92.62 221 ILE A CA 1
ATOM 1756 C C . ILE A 1 221 ? 25.031 12.719 -3.912 1 92.62 221 ILE A C 1
ATOM 1758 O O . ILE A 1 221 ? 24.969 13.719 -4.629 1 92.62 221 ILE A O 1
ATOM 1762 N N . SER A 1 222 ? 24.953 12.766 -2.598 1 93 222 SER A N 1
ATOM 1763 C CA . SER A 1 222 ? 24.875 14.047 -1.901 1 93 222 SER A CA 1
ATOM 1764 C C . SER A 1 222 ? 26.25 14.695 -1.766 1 93 222 SER A C 1
ATOM 1766 O O . SER A 1 222 ? 27.109 14.18 -1.057 1 93 222 SER A O 1
ATOM 1768 N N . LEU A 1 223 ? 26.375 15.859 -2.344 1 92.44 223 LEU A N 1
ATOM 1769 C CA . LEU A 1 223 ? 27.672 16.516 -2.43 1 92.44 223 LEU A CA 1
ATOM 1770 C C . LEU A 1 223 ? 27.844 17.516 -1.301 1 92.44 223 LEU A C 1
ATOM 1772 O O . LEU A 1 223 ? 26.875 18.078 -0.804 1 92.44 223 LEU A O 1
ATOM 1776 N N . GLU A 1 224 ? 29.062 17.641 -0.988 1 91 224 GLU A N 1
ATOM 1777 C CA . GLU A 1 224 ? 29.391 18.797 -0.147 1 91 224 GLU A CA 1
ATOM 1778 C C . GLU A 1 224 ? 29.297 20.094 -0.928 1 91 224 GLU A C 1
ATOM 1780 O O . GLU A 1 224 ? 29.578 20.141 -2.125 1 91 224 GLU A O 1
ATOM 1785 N N . LYS A 1 225 ? 28.969 21.125 -0.228 1 88.94 225 LYS A N 1
ATOM 1786 C CA . LYS A 1 225 ? 28.75 22.422 -0.859 1 88.94 225 LYS A CA 1
ATOM 1787 C C . LYS A 1 225 ? 29.969 22.875 -1.667 1 88.94 225 LYS A C 1
ATOM 1789 O O . LYS A 1 225 ? 29.828 23.406 -2.766 1 88.94 225 LYS A O 1
ATOM 1794 N N . SER A 1 226 ? 31.125 22.594 -1.185 1 87.69 226 SER A N 1
ATOM 1795 C CA . SER A 1 226 ? 32.375 23.031 -1.806 1 87.69 226 SER A CA 1
ATOM 1796 C C . SER A 1 226 ? 32.656 22.266 -3.092 1 87.69 226 SER A C 1
ATOM 1798 O O . SER A 1 226 ? 33.469 22.688 -3.906 1 87.69 226 SER A O 1
ATOM 1800 N N . SER A 1 227 ? 31.922 21.219 -3.312 1 89.5 227 SER A N 1
ATOM 1801 C CA . SER A 1 227 ? 32.219 20.344 -4.434 1 89.5 227 SER A CA 1
ATOM 1802 C C . SER A 1 227 ? 31.266 20.547 -5.59 1 89.5 227 SER A C 1
ATOM 1804 O O . SER A 1 227 ? 31.453 20 -6.68 1 89.5 227 SER A O 1
ATOM 1806 N N . ILE A 1 228 ? 30.281 21.375 -5.434 1 88.5 228 ILE A N 1
ATOM 1807 C CA . ILE A 1 228 ? 29.203 21.516 -6.395 1 88.5 228 ILE A CA 1
ATOM 1808 C C . ILE A 1 228 ? 29.734 22.109 -7.699 1 88.5 228 ILE A C 1
ATOM 1810 O O . ILE A 1 228 ? 29.375 21.656 -8.789 1 88.5 228 ILE A O 1
ATOM 1814 N N . GLU A 1 229 ? 30.625 22.938 -7.586 1 86.94 229 GLU A N 1
ATOM 1815 C CA . GLU A 1 229 ? 31.141 23.641 -8.758 1 86.94 229 GLU A CA 1
ATOM 1816 C C . GLU A 1 229 ? 32.031 22.734 -9.586 1 86.94 229 GLU A C 1
ATOM 1818 O O . GLU A 1 229 ? 32.188 22.938 -10.789 1 86.94 229 GLU A O 1
ATOM 1823 N N . LYS A 1 230 ? 32.594 21.797 -8.969 1 88.69 230 LYS A N 1
ATOM 1824 C CA . LYS A 1 230 ? 33.594 20.922 -9.617 1 88.69 230 LYS A CA 1
ATOM 1825 C C . LYS A 1 230 ? 32.906 19.891 -10.508 1 88.69 230 LYS A C 1
ATOM 1827 O O . LYS A 1 230 ? 33.531 19.266 -11.344 1 88.69 230 LYS A O 1
ATOM 1832 N N . VAL A 1 231 ? 31.562 19.766 -10.375 1 88.44 231 VAL A N 1
ATOM 1833 C CA . VAL A 1 231 ? 30.828 18.688 -11.039 1 88.44 231 VAL A CA 1
ATOM 1834 C C . VAL A 1 231 ? 30.672 19 -12.523 1 88.44 231 VAL A C 1
ATOM 1836 O O . VAL A 1 231 ? 30.562 18.094 -13.352 1 88.44 231 VAL A O 1
ATOM 1839 N N . SER A 1 232 ? 30.656 20.203 -12.891 1 84.31 232 SER A N 1
ATOM 1840 C CA . SER A 1 232 ? 30.438 20.625 -14.273 1 84.31 232 SER A CA 1
ATOM 1841 C C . SER A 1 232 ? 31.5 20.047 -15.203 1 84.31 232 SER A C 1
ATOM 1843 O O . SER A 1 232 ? 31.25 19.906 -16.406 1 84.31 232 SER A O 1
ATOM 1845 N N . GLU A 1 233 ? 32.625 19.656 -14.688 1 82.88 233 GLU A N 1
ATOM 1846 C CA . GLU A 1 233 ? 33.75 19.203 -15.508 1 82.88 233 GLU A CA 1
ATOM 1847 C C . GLU A 1 233 ? 33.781 17.688 -15.602 1 82.88 233 GLU A C 1
ATOM 1849 O O . GLU A 1 233 ? 34.625 17.125 -16.312 1 82.88 233 GLU A O 1
ATOM 1854 N N . LEU A 1 234 ? 32.812 17.141 -14.914 1 88 234 LEU A N 1
ATOM 1855 C CA . LEU A 1 234 ? 32.875 15.688 -14.859 1 88 234 LEU A CA 1
ATOM 1856 C C . LEU A 1 234 ? 32.438 15.078 -16.188 1 88 234 LEU A C 1
ATOM 1858 O O . LEU A 1 234 ? 31.422 15.492 -16.766 1 88 234 LEU A O 1
ATOM 1862 N N . LYS A 1 235 ? 33.219 14.148 -16.734 1 86.19 235 LYS A N 1
ATOM 1863 C CA . LYS A 1 235 ? 32.875 13.391 -17.938 1 86.19 235 LYS A CA 1
ATOM 1864 C C . LYS A 1 235 ? 33.219 11.914 -17.766 1 86.19 235 LYS A C 1
ATOM 1866 O O . LYS A 1 235 ? 34.219 11.57 -17.109 1 86.19 235 LYS A O 1
ATOM 1871 N N . HIS A 1 236 ? 32.406 11.117 -18.156 1 87 236 HIS A N 1
ATOM 1872 C CA . HIS A 1 236 ? 32.594 9.672 -18.141 1 87 236 HIS A CA 1
ATOM 1873 C C . HIS A 1 236 ? 31.953 9.023 -19.359 1 87 236 HIS A C 1
ATOM 1875 O O . HIS A 1 236 ? 30.859 9.406 -19.766 1 87 236 HIS A O 1
ATOM 1881 N N . ASP A 1 237 ? 32.562 8.07 -19.922 1 86.25 237 ASP A N 1
ATOM 1882 C CA . ASP A 1 237 ? 32.094 7.469 -21.172 1 86.25 237 ASP A CA 1
ATOM 1883 C C . ASP A 1 237 ? 30.812 6.688 -20.969 1 86.25 237 ASP A C 1
ATOM 1885 O O . ASP A 1 237 ? 29.969 6.613 -21.875 1 86.25 237 ASP A O 1
ATOM 1889 N N . ASN A 1 238 ? 30.656 6.145 -19.812 1 90.25 238 ASN A N 1
ATOM 1890 C CA . ASN A 1 238 ? 29.531 5.242 -19.609 1 90.25 238 ASN A CA 1
ATOM 1891 C C . ASN A 1 238 ? 28.578 5.766 -18.547 1 90.25 238 ASN A C 1
ATOM 1893 O O . ASN A 1 238 ? 27.844 4.992 -17.938 1 90.25 238 ASN A O 1
ATOM 1897 N N . ALA A 1 239 ? 28.672 7.07 -18.266 1 92.06 239 ALA A N 1
ATOM 1898 C CA . ALA A 1 239 ? 27.797 7.625 -17.234 1 92.06 239 ALA A CA 1
ATOM 1899 C C . ALA A 1 239 ? 27.422 9.07 -17.562 1 92.06 239 ALA A C 1
ATOM 1901 O O . ALA A 1 239 ? 28.188 9.781 -18.219 1 92.06 239 ALA A O 1
ATOM 1902 N N . THR A 1 240 ? 26.234 9.477 -17.188 1 91.44 240 THR A N 1
ATOM 1903 C CA . THR A 1 240 ? 25.781 10.859 -17.312 1 91.44 240 THR A CA 1
ATOM 1904 C C . THR A 1 240 ? 25.578 11.477 -15.922 1 91.44 240 THR A C 1
ATOM 1906 O O . THR A 1 240 ? 25.234 10.773 -14.969 1 91.44 240 THR A O 1
ATOM 1909 N N . PHE A 1 241 ? 25.828 12.805 -15.914 1 92.12 241 PHE A N 1
ATOM 1910 C CA . PHE A 1 241 ? 25.75 13.531 -14.648 1 92.12 241 PHE A CA 1
ATOM 1911 C C . PHE A 1 241 ? 24.766 14.68 -14.734 1 92.12 241 PHE A C 1
ATOM 1913 O O . PHE A 1 241 ? 24.797 15.469 -15.68 1 92.12 241 PHE A O 1
ATOM 1920 N N . THR A 1 242 ? 23.859 14.695 -13.805 1 91.44 242 THR A N 1
ATOM 1921 C CA . THR A 1 242 ? 22.922 15.805 -13.688 1 91.44 242 THR A CA 1
ATOM 1922 C C . THR A 1 242 ? 22.922 16.359 -12.266 1 91.44 242 THR A C 1
ATOM 1924 O O . THR A 1 242 ? 22.766 15.609 -11.305 1 91.44 242 THR A O 1
ATOM 1927 N N . LEU A 1 243 ? 23.094 17.656 -12.141 1 90.19 243 LEU A N 1
ATOM 1928 C CA . LEU A 1 243 ? 23.109 18.281 -10.828 1 90.19 243 LEU A CA 1
ATOM 1929 C C . LEU A 1 243 ? 21.719 18.781 -10.445 1 90.19 243 LEU A C 1
ATOM 1931 O O . LEU A 1 243 ? 21.047 19.422 -11.242 1 90.19 243 LEU A O 1
ATOM 1935 N N . ASP A 1 244 ? 21.266 18.391 -9.312 1 88.62 244 ASP A N 1
ATOM 1936 C CA . ASP A 1 244 ? 20.031 18.844 -8.7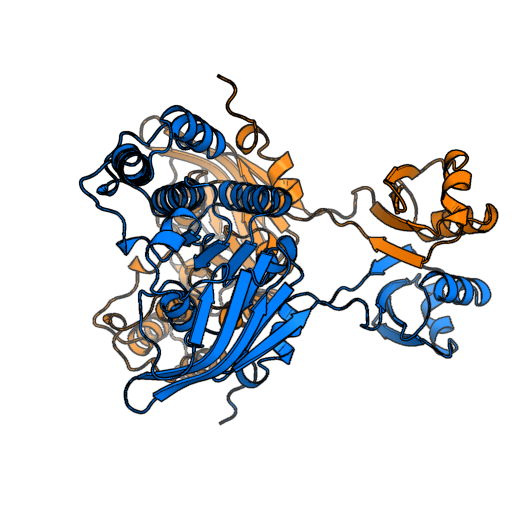03 1 88.62 244 ASP A CA 1
ATOM 1937 C C . ASP A 1 244 ? 20.281 19.406 -7.297 1 88.62 244 ASP A C 1
ATOM 1939 O O . ASP A 1 244 ? 20.219 18.656 -6.312 1 88.62 244 ASP A O 1
ATOM 1943 N N . ASN A 1 245 ? 20.406 20.641 -7.242 1 85.62 245 ASN A N 1
ATOM 1944 C CA . ASN A 1 245 ? 20.797 21.281 -5.988 1 85.62 245 ASN A CA 1
ATOM 1945 C C . ASN A 1 245 ? 22.109 20.734 -5.465 1 85.62 245 ASN A C 1
ATOM 1947 O O . ASN A 1 245 ? 23.141 20.859 -6.125 1 85.62 245 ASN A O 1
ATOM 1951 N N . ASN A 1 246 ? 22.062 20.078 -4.328 1 90.06 246 ASN A N 1
ATOM 1952 C CA . ASN A 1 246 ? 23.312 19.562 -3.754 1 90.06 246 ASN A CA 1
ATOM 1953 C C . ASN A 1 246 ? 23.484 18.078 -4.039 1 90.06 246 ASN A C 1
ATOM 1955 O O . ASN A 1 246 ? 24.344 17.422 -3.447 1 90.06 246 ASN A O 1
ATOM 1959 N N . ASN A 1 247 ? 22.656 17.609 -4.977 1 93.06 247 ASN A N 1
ATOM 1960 C CA . ASN A 1 247 ? 22.734 16.188 -5.309 1 93.06 247 ASN A CA 1
ATOM 1961 C C . ASN A 1 247 ? 23.172 15.969 -6.754 1 93.06 247 ASN A C 1
ATOM 1963 O O . ASN A 1 247 ? 22.75 16.703 -7.652 1 93.06 247 ASN A O 1
ATOM 1967 N N . LEU A 1 248 ? 24.109 15.086 -6.852 1 92.19 248 LEU A N 1
ATOM 1968 C CA . LEU A 1 248 ? 24.531 14.641 -8.172 1 92.19 248 LEU A CA 1
ATOM 1969 C C . LEU A 1 248 ? 23.812 13.359 -8.57 1 92.19 248 LEU A C 1
ATOM 1971 O O . LEU A 1 248 ? 23.984 12.328 -7.918 1 92.19 248 LEU A O 1
ATOM 1975 N N . ILE A 1 249 ? 23.047 13.414 -9.578 1 92.75 249 ILE A N 1
ATOM 1976 C CA . ILE A 1 249 ? 22.406 12.227 -10.125 1 92.75 249 ILE A CA 1
ATOM 1977 C C . ILE A 1 249 ? 23.297 11.594 -11.188 1 92.75 249 ILE A C 1
ATOM 1979 O O . ILE A 1 249 ? 23.672 12.242 -12.164 1 92.75 249 ILE A O 1
ATOM 1983 N N . VAL A 1 250 ? 23.641 10.367 -10.961 1 92.81 250 VAL A N 1
ATOM 1984 C CA . VAL A 1 250 ? 24.531 9.648 -11.867 1 92.81 250 VAL A CA 1
ATOM 1985 C C . VAL A 1 250 ? 23.781 8.484 -12.516 1 92.81 250 VAL A C 1
ATOM 1987 O O . VAL A 1 250 ? 23.188 7.656 -11.828 1 92.81 250 VAL A O 1
ATOM 1990 N N . GLU A 1 251 ? 23.766 8.445 -13.75 1 91.25 251 GLU A N 1
ATOM 1991 C CA . GLU A 1 251 ? 23.219 7.312 -14.492 1 91.25 251 GLU A CA 1
ATOM 1992 C C . GLU A 1 251 ? 24.312 6.535 -15.211 1 91.25 251 GLU A C 1
ATOM 1994 O O . GLU A 1 251 ? 25.016 7.082 -16.078 1 91.25 251 GLU A O 1
ATOM 1999 N N . ILE A 1 252 ? 24.438 5.309 -14.836 1 90 252 ILE A N 1
ATOM 2000 C CA . ILE A 1 252 ? 25.516 4.484 -15.367 1 90 252 ILE A CA 1
ATOM 2001 C C . ILE A 1 252 ? 24.969 3.492 -16.391 1 90 252 ILE A C 1
ATOM 2003 O O . ILE A 1 252 ? 24.109 2.668 -16.047 1 90 252 ILE A O 1
ATOM 2007 N N . SER A 1 253 ? 25.359 3.57 -17.594 1 85 253 SER A N 1
ATOM 2008 C CA . SER A 1 253 ? 24.922 2.645 -18.641 1 85 253 SER A CA 1
ATOM 2009 C C . SER A 1 253 ? 25.734 1.349 -18.594 1 85 253 SER A C 1
ATOM 2011 O O . SER A 1 253 ? 25.172 0.261 -18.75 1 85 253 SER A O 1
ATOM 2013 N N . ASP A 1 254 ? 26.969 1.529 -18.453 1 82 254 ASP A N 1
ATOM 2014 C CA . ASP A 1 254 ? 27.891 0.407 -18.359 1 82 254 ASP A CA 1
ATOM 2015 C C . ASP A 1 254 ? 28.969 0.669 -17.297 1 82 254 ASP A C 1
ATOM 2017 O O . ASP A 1 254 ? 29.484 1.784 -17.203 1 82 254 ASP A O 1
ATOM 2021 N N . GLY A 1 255 ? 29.078 -0.296 -16.406 1 80.62 255 GLY A N 1
ATOM 2022 C CA . GLY A 1 255 ? 30.047 -0.12 -15.336 1 80.62 255 GLY A CA 1
ATOM 2023 C C . GLY A 1 255 ? 29.438 -0.204 -13.953 1 80.62 255 GLY A C 1
ATOM 2024 O O . GLY A 1 255 ? 28.328 -0.721 -13.797 1 80.62 255 GLY A O 1
ATOM 2025 N N . ASN A 1 256 ? 30.344 0.236 -13.016 1 86.12 256 ASN A N 1
ATOM 2026 C CA . ASN A 1 256 ? 29.906 0.148 -11.625 1 86.12 256 ASN A CA 1
ATOM 2027 C C . ASN A 1 256 ? 30.109 1.466 -10.891 1 86.12 256 ASN A C 1
ATOM 2029 O O . ASN A 1 256 ? 30.766 2.377 -11.406 1 86.12 256 ASN A O 1
ATOM 2033 N N . ILE A 1 257 ? 29.484 1.577 -9.773 1 90.69 257 ILE A N 1
ATOM 2034 C CA . ILE A 1 257 ? 29.484 2.807 -8.992 1 90.69 257 ILE A CA 1
ATOM 2035 C C . ILE A 1 257 ? 30.906 3.084 -8.492 1 90.69 257 ILE A C 1
ATOM 2037 O O . ILE A 1 257 ? 31.281 4.242 -8.297 1 90.69 257 ILE A O 1
ATOM 2041 N N . SER A 1 258 ? 31.719 2.086 -8.406 1 88.44 258 SER A N 1
ATOM 2042 C CA . SER A 1 258 ? 33.094 2.262 -7.93 1 88.44 258 SER A CA 1
ATOM 2043 C C . SER A 1 258 ? 33.906 3.137 -8.883 1 88.44 258 SER A C 1
ATOM 2045 O O . SER A 1 258 ? 34.719 3.959 -8.438 1 88.44 258 SER A O 1
ATOM 2047 N N . SER A 1 259 ? 33.688 2.986 -10.156 1 88.38 259 SER A N 1
ATOM 2048 C CA . SER A 1 259 ? 34.406 3.787 -11.141 1 88.38 259 SER A CA 1
ATOM 2049 C C . SER A 1 259 ? 34 5.262 -11.039 1 88.38 259 SER A C 1
ATOM 2051 O O . SER A 1 259 ? 34.844 6.141 -11.227 1 88.38 259 SER A O 1
ATOM 2053 N N . ILE A 1 260 ? 32.781 5.453 -10.727 1 91.25 260 ILE A N 1
ATOM 2054 C CA .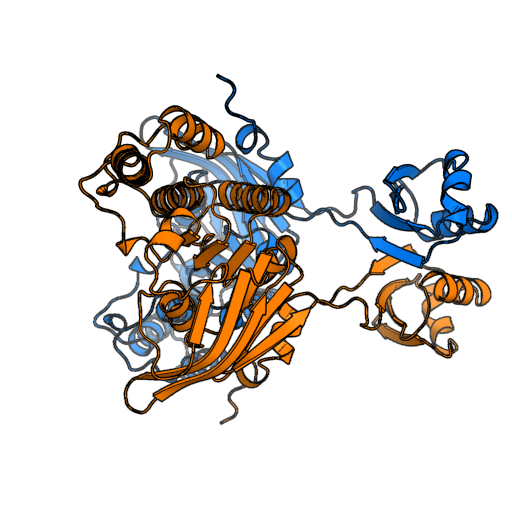 ILE A 1 260 ? 32.281 6.816 -10.586 1 91.25 260 ILE A CA 1
ATOM 2055 C C . ILE A 1 260 ? 32.875 7.461 -9.336 1 91.25 260 ILE A C 1
ATOM 2057 O O . ILE A 1 260 ? 33.312 8.609 -9.375 1 91.25 260 ILE A O 1
ATOM 2061 N N . ILE A 1 261 ? 32.938 6.719 -8.336 1 91.75 261 ILE A N 1
ATOM 2062 C CA . ILE A 1 261 ? 33.469 7.227 -7.078 1 91.75 261 ILE A CA 1
ATOM 2063 C C . ILE A 1 261 ? 34.938 7.57 -7.246 1 91.75 261 ILE A C 1
ATOM 2065 O O . ILE A 1 261 ? 35.406 8.602 -6.766 1 91.75 261 ILE A O 1
ATOM 2069 N N . SER A 1 262 ? 35.625 6.75 -7.914 1 88.94 262 SER A N 1
ATOM 2070 C CA . SER A 1 262 ? 37.031 7.016 -8.203 1 88.94 262 SER A CA 1
ATOM 2071 C C . SER A 1 262 ? 37.188 8.32 -8.984 1 88.94 262 SER A C 1
ATOM 2073 O O . SER A 1 262 ? 38.125 9.094 -8.719 1 88.94 262 SER A O 1
ATOM 2075 N N . LEU A 1 263 ? 36.312 8.492 -9.891 1 90.06 263 LEU A N 1
ATOM 2076 C CA . LEU A 1 263 ? 36.344 9.719 -10.68 1 90.06 263 LEU A CA 1
ATOM 2077 C C . LEU A 1 263 ? 36.094 10.938 -9.789 1 90.06 263 LEU A C 1
ATOM 2079 O O . LEU A 1 263 ? 36.781 11.969 -9.961 1 90.06 263 LEU A O 1
ATOM 2083 N N . LEU A 1 264 ? 35.188 10.812 -8.867 1 92.25 264 LEU A N 1
ATOM 2084 C CA . LEU A 1 264 ? 34.875 11.914 -7.961 1 92.25 264 LEU A CA 1
ATOM 2085 C C . LEU A 1 264 ? 36.094 12.234 -7.086 1 92.25 264 LEU A C 1
ATOM 2087 O O . LEU A 1 264 ? 36.438 13.406 -6.891 1 92.25 264 LEU A O 1
ATOM 2091 N N . GLU A 1 265 ? 36.688 11.242 -6.66 1 87.56 265 GLU A N 1
ATOM 2092 C CA . GLU A 1 265 ? 37.844 11.414 -5.805 1 87.56 265 GLU A CA 1
ATOM 2093 C C . GLU A 1 265 ? 39 12.078 -6.566 1 87.56 265 GLU A C 1
ATOM 2095 O O . GLU A 1 265 ? 39.656 12.977 -6.043 1 87.56 265 GLU A O 1
ATOM 2100 N N . LYS A 1 266 ? 39.25 11.633 -7.73 1 88.94 266 LYS A N 1
ATOM 2101 C CA . LYS A 1 266 ? 40.312 12.172 -8.562 1 88.94 266 LYS A CA 1
ATOM 2102 C C . LYS A 1 266 ? 40.125 13.664 -8.805 1 88.94 266 LYS A C 1
ATOM 2104 O O . LYS A 1 266 ? 41.094 14.406 -8.938 1 88.94 266 LYS A O 1
ATOM 2109 N N . ASN A 1 267 ? 38.938 14.055 -8.82 1 91.94 267 ASN A N 1
ATOM 2110 C CA . ASN A 1 267 ? 38.625 15.461 -9.062 1 91.94 267 ASN A CA 1
ATOM 2111 C C . ASN A 1 267 ? 38.344 16.219 -7.758 1 91.94 267 ASN A C 1
ATOM 2113 O O . ASN A 1 267 ? 37.844 17.328 -7.777 1 91.94 267 ASN A O 1
ATOM 2117 N N . ASN A 1 268 ? 38.625 15.57 -6.656 1 90.81 268 ASN A N 1
ATOM 2118 C CA . ASN A 1 268 ? 38.469 16.156 -5.324 1 90.81 268 ASN A CA 1
ATOM 2119 C C . ASN A 1 268 ? 37.031 16.578 -5.043 1 90.81 268 ASN A C 1
ATOM 2121 O O . ASN A 1 268 ? 36.812 17.688 -4.547 1 90.81 268 ASN A O 1
ATOM 2125 N N . ILE A 1 269 ? 36.156 15.859 -5.492 1 92.25 269 ILE A N 1
ATOM 2126 C CA . ILE A 1 269 ? 34.75 16.109 -5.207 1 92.25 269 ILE A CA 1
ATOM 2127 C C . ILE A 1 269 ? 34.344 15.312 -3.971 1 92.25 269 ILE A C 1
ATOM 2129 O O . ILE A 1 269 ? 34.344 14.078 -3.979 1 92.25 269 ILE A O 1
ATOM 2133 N N . GLU A 1 270 ? 33.938 16.016 -3 1 91.5 270 GLU A N 1
ATOM 2134 C CA . GLU A 1 270 ? 33.531 15.391 -1.74 1 91.5 270 GLU A CA 1
ATOM 2135 C C . GLU A 1 270 ? 32.031 15.156 -1.682 1 91.5 270 GLU A C 1
ATOM 2137 O O . GLU A 1 270 ? 31.25 15.984 -2.162 1 91.5 270 GLU A O 1
ATOM 2142 N N . PHE A 1 271 ? 31.672 14 -1.125 1 91.75 271 PHE A N 1
ATOM 2143 C CA . PHE A 1 271 ? 30.25 13.656 -0.966 1 91.75 271 PHE A CA 1
ATOM 2144 C C . PHE A 1 271 ? 30.016 12.984 0.381 1 91.75 271 PHE A C 1
ATOM 2146 O O . PHE A 1 271 ? 30.953 12.484 1.009 1 91.75 271 PHE A O 1
ATOM 2153 N N . ASN A 1 272 ? 28.781 13.016 0.835 1 90.44 272 ASN A N 1
ATOM 2154 C CA . ASN A 1 272 ? 28.5 12.539 2.186 1 90.44 272 ASN A CA 1
ATOM 2155 C C . ASN A 1 272 ? 27.531 11.352 2.174 1 90.44 272 ASN A C 1
ATOM 2157 O O . ASN A 1 272 ? 27.406 10.641 3.174 1 90.44 272 ASN A O 1
ATOM 2161 N N . ASP A 1 273 ? 26.875 11.172 1.063 1 91.19 273 ASP A N 1
ATOM 2162 C CA . ASP A 1 273 ? 25.875 10.117 1.021 1 91.19 273 ASP A CA 1
ATOM 2163 C C . ASP A 1 273 ? 25.672 9.602 -0.402 1 91.19 273 ASP A C 1
ATOM 2165 O O . ASP A 1 273 ? 25.938 10.32 -1.369 1 91.19 273 ASP A O 1
ATOM 2169 N N . ILE A 1 274 ? 25.391 8.367 -0.503 1 91.25 274 ILE A N 1
ATOM 2170 C CA . ILE A 1 274 ? 25.078 7.727 -1.773 1 91.25 274 ILE A CA 1
ATOM 2171 C C . ILE A 1 274 ? 23.797 6.902 -1.625 1 91.25 274 ILE A C 1
ATOM 2173 O O . ILE A 1 274 ? 23.641 6.176 -0.643 1 91.25 274 ILE A O 1
ATOM 2177 N N . GLU A 1 275 ? 22.906 7.066 -2.576 1 89.12 275 GLU A N 1
ATOM 2178 C CA . GLU A 1 275 ? 21.656 6.312 -2.602 1 89.12 275 GLU A CA 1
ATOM 2179 C C . GLU A 1 275 ? 21.375 5.758 -3.996 1 89.12 275 GLU A C 1
ATOM 2181 O O . GLU A 1 275 ? 21.391 6.5 -4.98 1 89.12 275 GLU A O 1
ATOM 2186 N N . LYS A 1 276 ? 21.219 4.453 -4.031 1 87.25 276 LYS A N 1
ATOM 2187 C CA . LYS A 1 276 ? 20.797 3.867 -5.301 1 87.25 276 LYS A CA 1
ATOM 2188 C C . LYS A 1 276 ? 19.344 4.168 -5.598 1 87.25 276 LYS A C 1
ATOM 2190 O O . LYS A 1 276 ? 18.469 3.988 -4.734 1 87.25 276 LYS A O 1
ATOM 2195 N N . ILE A 1 277 ? 19.156 4.688 -6.773 1 83 277 ILE A N 1
ATOM 2196 C CA . ILE A 1 277 ? 17.781 4.969 -7.195 1 83 277 ILE A CA 1
ATOM 2197 C C . ILE A 1 277 ? 17.219 3.775 -7.969 1 83 277 ILE A C 1
ATOM 2199 O O . ILE A 1 277 ? 17.734 3.432 -9.039 1 83 277 ILE A O 1
ATOM 2203 N N . LYS A 1 278 ? 16.375 3.111 -7.363 1 77.19 278 LYS A N 1
ATOM 2204 C CA . LYS A 1 278 ? 15.742 1.972 -8.023 1 77.19 278 LYS A CA 1
ATOM 2205 C C . LYS A 1 278 ? 14.391 2.357 -8.609 1 77.19 278 LYS A C 1
ATOM 2207 O O . LYS A 1 278 ? 13.648 3.135 -8.008 1 77.19 278 LYS A O 1
ATOM 2212 N N . MET A 1 279 ? 14.25 1.922 -9.867 1 79.94 279 MET A N 1
ATOM 2213 C CA . MET A 1 279 ? 12.922 2.096 -10.453 1 79.94 279 MET A CA 1
ATOM 2214 C C . MET A 1 279 ? 11.938 1.085 -9.875 1 79.94 279 MET A C 1
ATOM 2216 O O . MET A 1 279 ? 12.102 -0.122 -10.062 1 79.94 279 MET A O 1
ATOM 2220 N N . GLY A 1 280 ? 11.047 1.529 -9.156 1 87.19 280 GLY A N 1
ATOM 2221 C CA . GLY A 1 280 ? 10.039 0.641 -8.602 1 87.19 280 GLY A CA 1
ATOM 2222 C C . GLY A 1 280 ? 8.867 0.403 -9.531 1 87.19 280 GLY A C 1
ATOM 2223 O O . GLY A 1 280 ? 8.906 0.809 -10.695 1 87.19 280 GLY A O 1
ATOM 2224 N N . THR A 1 281 ? 7.93 -0.34 -9.141 1 92.56 281 THR A N 1
ATOM 2225 C CA . THR A 1 281 ? 6.758 -0.712 -9.922 1 92.56 281 THR A CA 1
ATOM 2226 C C . THR A 1 281 ? 5.941 0.523 -10.297 1 92.56 281 THR A C 1
ATOM 2228 O O . THR A 1 281 ? 5.352 0.583 -11.375 1 92.56 281 THR A O 1
ATOM 2231 N N . GLU A 1 282 ? 5.992 1.517 -9.414 1 93 282 GLU A N 1
ATOM 2232 C CA . GLU A 1 282 ? 5.219 2.725 -9.688 1 93 282 GLU A CA 1
ATOM 2233 C C . GLU A 1 282 ? 5.742 3.447 -10.922 1 93 282 GLU A C 1
ATOM 2235 O O . GLU A 1 282 ? 4.965 3.828 -11.797 1 93 282 GLU A O 1
ATOM 2240 N N . GLU A 1 283 ? 6.984 3.672 -10.969 1 90.06 283 GLU A N 1
ATOM 2241 C CA . GLU A 1 283 ? 7.57 4.34 -12.133 1 90.06 283 GLU A CA 1
ATOM 2242 C C . GLU A 1 283 ? 7.293 3.562 -13.414 1 90.06 283 GLU A C 1
ATOM 2244 O O . GLU A 1 283 ? 6.996 4.156 -14.453 1 90.06 283 GLU A O 1
ATOM 2249 N N . ARG A 1 284 ? 7.371 2.348 -13.312 1 90.94 284 ARG A N 1
ATOM 2250 C CA . ARG A 1 284 ? 7.074 1.498 -14.461 1 90.94 284 ARG A CA 1
ATOM 2251 C C . ARG A 1 284 ? 5.605 1.605 -14.859 1 90.94 284 ARG A C 1
ATOM 2253 O O . ARG A 1 284 ? 5.281 1.626 -16.047 1 90.94 284 ARG A O 1
ATOM 2260 N N . TYR A 1 285 ? 4.809 1.623 -13.883 1 95.19 285 TYR A N 1
ATOM 2261 C CA . TYR A 1 285 ? 3.375 1.772 -14.109 1 95.19 285 TYR A CA 1
ATOM 2262 C C . TYR A 1 285 ? 3.074 3.072 -14.852 1 95.19 285 TYR A C 1
ATOM 2264 O O . TYR A 1 285 ? 2.324 3.08 -15.828 1 95.19 285 TYR A O 1
ATOM 2272 N N . ILE A 1 286 ? 3.664 4.098 -14.43 1 93.69 286 ILE A N 1
ATOM 2273 C CA . ILE A 1 286 ? 3.457 5.406 -15.039 1 93.69 286 ILE A CA 1
ATOM 2274 C C . ILE A 1 286 ? 3.906 5.371 -16.5 1 93.69 286 ILE A C 1
ATOM 2276 O O . ILE A 1 286 ? 3.227 5.906 -17.375 1 93.69 286 ILE A O 1
ATOM 2280 N N . LYS A 1 287 ? 5.016 4.738 -16.719 1 90.69 287 LYS A N 1
ATOM 2281 C CA . LYS A 1 287 ? 5.516 4.609 -18.078 1 90.69 287 LYS A CA 1
ATOM 2282 C C . LYS A 1 287 ? 4.574 3.77 -18.938 1 90.69 287 LYS A C 1
ATOM 2284 O O . LYS A 1 287 ? 4.348 4.078 -20.109 1 90.69 287 LYS A O 1
ATOM 2289 N N . MET A 1 288 ? 4.012 2.74 -18.359 1 92.81 288 MET A N 1
ATOM 2290 C CA . MET A 1 288 ? 3.148 1.794 -19.062 1 92.81 288 MET A CA 1
ATOM 2291 C C . MET A 1 288 ? 1.783 2.408 -19.344 1 92.81 288 MET A C 1
ATOM 2293 O O . MET A 1 288 ? 1.158 2.1 -20.359 1 92.81 288 MET A O 1
ATOM 2297 N N . PHE A 1 289 ? 1.395 3.285 -18.469 1 93.81 289 PHE A N 1
ATOM 2298 C CA . PHE A 1 289 ? 0.06 3.861 -18.578 1 93.81 289 PHE A CA 1
ATOM 2299 C C . PHE A 1 289 ? 0.125 5.383 -18.562 1 93.81 289 PHE A C 1
ATOM 2301 O O . PHE A 1 289 ? -0.551 6.031 -17.766 1 93.81 289 PHE A O 1
ATOM 2308 N N . PRO A 1 290 ? 0.754 5.984 -19.484 1 91.12 290 PRO A N 1
ATOM 2309 C CA . PRO A 1 290 ? 0.925 7.438 -19.484 1 91.12 290 PRO A CA 1
ATOM 2310 C C . PRO A 1 290 ? -0.398 8.188 -19.609 1 91.12 290 PRO A C 1
ATOM 2312 O O . PRO A 1 290 ? -0.552 9.273 -19.062 1 91.12 290 PRO A O 1
ATOM 2315 N N . ASP A 1 291 ? -1.36 7.645 -20.266 1 89.19 291 ASP A N 1
ATOM 2316 C CA . ASP A 1 291 ? -2.635 8.312 -20.5 1 89.19 291 ASP A CA 1
ATOM 2317 C C . ASP A 1 291 ? -3.42 8.492 -19.203 1 89.19 291 ASP A C 1
ATOM 2319 O O . ASP A 1 291 ? -4.273 9.375 -19.109 1 89.19 291 ASP A O 1
ATOM 2323 N N . GLU A 1 292 ? -3.113 7.637 -18.297 1 88.12 292 GLU A N 1
ATOM 2324 C CA . GLU A 1 292 ? -3.779 7.738 -17.016 1 88.12 292 GLU A CA 1
ATOM 2325 C C . GLU A 1 292 ? -3.371 9.016 -16.281 1 88.12 292 GLU A C 1
ATOM 2327 O O . GLU A 1 292 ? -4.062 9.453 -15.359 1 88.12 292 GLU A O 1
ATOM 2332 N N . PHE A 1 293 ? -2.307 9.625 -16.672 1 86.25 293 PHE A N 1
ATOM 2333 C CA . PHE A 1 293 ? -1.754 10.734 -15.906 1 86.25 293 PHE A CA 1
ATOM 2334 C C . PHE A 1 293 ? -1.735 12.016 -16.734 1 86.25 293 PHE A C 1
ATOM 2336 O O . PHE A 1 293 ? -1.237 13.047 -16.281 1 86.25 293 PHE A O 1
ATOM 2343 N N . LYS A 1 294 ? -2.131 11.859 -17.859 1 76.88 294 LYS A N 1
ATOM 2344 C CA . LYS A 1 294 ? -2.268 13.062 -18.672 1 76.88 294 LYS A CA 1
ATOM 2345 C C . LYS A 1 294 ? -3.432 13.922 -18.203 1 76.88 294 LYS A C 1
ATOM 2347 O O . LYS A 1 294 ? -4.457 13.398 -17.75 1 76.88 294 LYS A O 1
ATOM 2352 N N . ALA A 1 295 ? -3.012 15.227 -17.953 1 60.5 295 ALA A N 1
ATOM 2353 C CA . ALA A 1 295 ? -4.047 16.188 -17.609 1 60.5 295 ALA A CA 1
ATOM 2354 C C . ALA A 1 295 ? -5.164 16.203 -18.656 1 60.5 295 ALA A C 1
ATOM 2356 O O . ALA A 1 295 ? -4.91 16 -19.844 1 60.5 295 ALA A O 1
ATOM 2357 N N . VAL A 1 296 ? -6.457 15.922 -18.375 1 48.38 296 VAL A N 1
ATOM 2358 C CA . VAL A 1 296 ? -7.559 16.094 -19.312 1 48.38 296 VAL A CA 1
ATOM 2359 C C . VAL A 1 296 ? -7.574 17.531 -19.828 1 48.38 296 VAL A C 1
ATOM 2361 O O . VAL A 1 296 ? -7.781 18.484 -19.062 1 48.38 296 VAL A O 1
ATOM 2364 N N . THR A 1 297 ? -6.695 18.047 -20.594 1 34.72 297 THR A N 1
ATOM 2365 C CA . THR A 1 297 ? -6.926 19.312 -21.297 1 34.72 297 THR A CA 1
ATOM 2366 C C . THR A 1 297 ? -8.211 19.234 -22.109 1 34.72 297 THR A C 1
ATOM 2368 O O . THR A 1 297 ? -8.383 18.359 -22.953 1 34.72 297 THR A O 1
ATOM 2371 N N . LYS A 1 298 ? -9.172 19.844 -21.703 1 31.02 298 LYS A N 1
ATOM 2372 C CA . LYS A 1 298 ? -10.148 20.266 -22.703 1 31.02 298 LYS A CA 1
ATOM 2373 C C . LYS A 1 298 ? -9.578 21.344 -23.609 1 31.02 298 LYS A C 1
ATOM 2375 O O . LYS A 1 298 ? -9 22.328 -23.125 1 31.02 298 LYS A O 1
ATOM 2380 N N . MET B 1 1 ? 1.563 30.234 16.188 1 79.31 1 MET B N 1
ATOM 2381 C CA . MET B 1 1 ? 0.301 29.672 16.656 1 79.31 1 MET B CA 1
ATOM 2382 C C . MET B 1 1 ? 0.177 28.203 16.281 1 79.31 1 MET B C 1
ATOM 2384 O O . MET B 1 1 ? 0.651 27.797 15.211 1 79.31 1 MET B O 1
ATOM 2388 N N . SER B 1 2 ? -0.377 27.328 17.203 1 92.44 2 SER B N 1
ATOM 2389 C CA . SER B 1 2 ? -0.449 25.891 16.984 1 92.44 2 SER B CA 1
ATOM 2390 C C . SER B 1 2 ? -1.59 25.531 16.047 1 92.44 2 SER B C 1
ATOM 2392 O O . SER B 1 2 ? -2.668 26.125 16.109 1 92.44 2 SER B O 1
ATOM 2394 N N . ILE B 1 3 ? -1.287 24.797 15.148 1 97.25 3 ILE B N 1
ATOM 2395 C CA . ILE B 1 3 ? -2.299 24.312 14.219 1 97.25 3 ILE B CA 1
ATOM 2396 C C . ILE B 1 3 ? -3.229 23.328 14.93 1 97.25 3 ILE B C 1
ATOM 2398 O O . ILE B 1 3 ? -4.449 23.406 14.781 1 97.25 3 ILE B O 1
ATOM 2402 N N . LEU B 1 4 ? -2.67 22.469 15.742 1 97.94 4 LEU B N 1
ATOM 2403 C CA . LEU B 1 4 ? -3.381 21.484 16.562 1 97.94 4 LEU B CA 1
ATOM 2404 C C . LEU B 1 4 ? -2.699 21.312 17.906 1 97.94 4 LEU B C 1
ATOM 2406 O O . LEU B 1 4 ? -1.481 21.125 17.969 1 97.94 4 LEU B O 1
ATOM 2410 N N . LYS B 1 5 ? -3.455 21.453 18.953 1 98.06 5 LYS B N 1
ATOM 2411 C CA . LYS B 1 5 ? -2.951 21.234 20.297 1 98.06 5 LYS B CA 1
ATOM 2412 C C . LYS B 1 5 ? -3.9 20.344 21.094 1 98.06 5 LYS B C 1
ATOM 2414 O O . LYS B 1 5 ? -5.09 20.641 21.203 1 98.06 5 LYS B O 1
ATOM 2419 N N . ILE B 1 6 ? -3.389 19.281 21.562 1 97.69 6 ILE B N 1
ATOM 2420 C CA . ILE B 1 6 ? -4.141 18.328 22.375 1 97.69 6 ILE B CA 1
ATOM 2421 C C . ILE B 1 6 ? -3.482 18.188 23.734 1 97.69 6 ILE B C 1
ATOM 2423 O O . ILE B 1 6 ? -2.275 17.953 23.828 1 97.69 6 ILE B O 1
ATOM 2427 N N . GLU B 1 7 ? -4.305 18.328 24.719 1 97.75 7 GLU B N 1
ATOM 2428 C CA . GLU B 1 7 ? -3.803 18.266 26.094 1 97.75 7 GLU B CA 1
ATOM 2429 C C . GLU B 1 7 ? -4.57 17.234 26.922 1 97.75 7 GLU B C 1
ATOM 2431 O O . GLU B 1 7 ? -5.762 17.406 27.172 1 97.75 7 GLU B O 1
ATOM 2436 N N . ASN B 1 8 ? -3.891 16.219 27.344 1 97.75 8 ASN B N 1
ATOM 2437 C CA . ASN B 1 8 ? -4.371 15.195 28.25 1 97.75 8 ASN B CA 1
ATOM 2438 C C . ASN B 1 8 ? -5.676 14.57 27.766 1 97.75 8 ASN B C 1
ATOM 2440 O O . ASN B 1 8 ? -6.641 14.469 28.516 1 97.75 8 ASN B O 1
ATOM 2444 N N . LEU B 1 9 ? -5.73 14.289 26.547 1 98 9 LEU B N 1
ATOM 2445 C CA . LEU B 1 9 ? -6.941 13.734 25.938 1 98 9 LEU B CA 1
ATOM 2446 C C . LEU B 1 9 ? -7.184 12.305 26.422 1 98 9 LEU B C 1
ATOM 2448 O O . LEU B 1 9 ? -6.328 11.438 26.25 1 98 9 LEU B O 1
ATOM 2452 N N . THR B 1 10 ? -8.312 12.094 27 1 98.19 10 THR B N 1
ATOM 2453 C CA . THR B 1 10 ? -8.68 10.797 27.562 1 98.19 10 THR B CA 1
ATOM 2454 C C . THR B 1 10 ? -10.055 10.359 27.062 1 98.19 10 THR B C 1
ATOM 2456 O O . THR B 1 10 ? -10.977 11.164 27 1 98.19 10 THR B O 1
ATOM 2459 N N . LYS B 1 11 ? -10.195 9.141 26.672 1 98.19 11 LYS B N 1
ATOM 2460 C CA . LYS B 1 11 ? -11.469 8.578 26.234 1 98.19 11 LYS B CA 1
ATOM 2461 C C . LYS B 1 11 ? -11.648 7.152 26.734 1 98.19 11 LYS B C 1
ATOM 2463 O O . LYS B 1 11 ? -10.75 6.324 26.594 1 98.19 11 LYS B O 1
ATOM 2468 N N . TYR B 1 12 ? -12.789 6.902 27.266 1 97.31 12 TYR B N 1
ATOM 2469 C CA . TYR B 1 12 ? -13.211 5.574 27.703 1 97.31 12 TYR B CA 1
ATOM 2470 C C . TYR B 1 12 ? -14.445 5.121 26.922 1 97.31 12 TYR B C 1
ATOM 2472 O O . TYR B 1 12 ? -15.289 5.938 26.562 1 97.31 12 TYR B O 1
ATOM 2480 N N . PHE B 1 13 ? -14.547 3.883 26.656 1 96.12 13 PHE B N 1
ATOM 2481 C CA . PHE B 1 13 ? -15.781 3.203 26.281 1 96.12 13 PHE B CA 1
ATOM 2482 C C . PHE B 1 13 ? -16.125 2.111 27.281 1 96.12 13 PHE B C 1
ATOM 2484 O O . PHE B 1 13 ? -15.531 1.029 27.266 1 96.12 13 PHE B O 1
ATOM 2491 N N . GLY B 1 14 ? -17.062 2.377 28.094 1 95.25 14 GLY B N 1
ATOM 2492 C CA . GLY B 1 14 ? -17.25 1.489 29.234 1 95.25 14 GLY B CA 1
ATOM 2493 C C . GLY B 1 14 ? -16.016 1.391 30.125 1 95.25 14 GLY B C 1
ATOM 2494 O O . GLY B 1 14 ? -15.523 2.404 30.609 1 95.25 14 GLY B O 1
ATOM 2495 N N . LYS B 1 15 ? -15.523 0.17 30.172 1 93.94 15 LYS B N 1
ATOM 2496 C CA . LYS B 1 15 ? -14.352 -0.054 31 1 93.94 15 LYS B CA 1
ATOM 2497 C C . LYS B 1 15 ? -13.07 0.047 30.188 1 93.94 15 LYS B C 1
ATOM 2499 O O . LYS B 1 15 ? -11.969 0.062 30.75 1 93.94 15 LYS B O 1
ATOM 2504 N N . GLN B 1 16 ? -13.188 0.204 28.984 1 94.69 16 GLN B N 1
ATOM 2505 C CA . GLN B 1 16 ? -12.016 0.198 28.125 1 94.69 16 GLN B CA 1
ATOM 2506 C C . GLN B 1 16 ? -11.422 1.597 27.984 1 94.69 16 GLN B C 1
ATOM 2508 O O . GLN B 1 16 ? -12.102 2.529 27.562 1 94.69 16 GLN B O 1
ATOM 2513 N N . HIS B 1 17 ? -10.164 1.785 28.453 1 96.31 17 HIS B N 1
ATOM 2514 C CA . HIS B 1 17 ? -9.406 3.029 28.328 1 96.31 17 HIS B CA 1
ATOM 2515 C C . HIS B 1 17 ? -8.719 3.129 26.969 1 96.31 17 HIS B C 1
ATOM 2517 O O . HIS B 1 17 ? -7.59 2.668 26.812 1 96.31 17 HIS B O 1
ATOM 2523 N N . VAL B 1 18 ? -9.336 3.807 25.984 1 97 18 VAL B N 1
ATOM 2524 C CA . VAL B 1 18 ? -8.93 3.754 24.578 1 97 18 VAL B CA 1
ATOM 2525 C C . VAL B 1 18 ? -7.848 4.801 24.312 1 97 18 VAL B C 1
ATOM 2527 O O . VAL B 1 18 ? -6.871 4.527 23.609 1 97 18 VAL B O 1
ATOM 2530 N N . LEU B 1 19 ? -8.023 6.02 24.812 1 98.25 19 LEU B N 1
ATOM 2531 C CA . LEU B 1 19 ? -7.02 7.078 24.75 1 98.25 19 LEU B CA 1
ATOM 2532 C C . LEU B 1 19 ? -6.598 7.516 26.156 1 98.25 19 LEU B C 1
ATOM 2534 O O . LEU B 1 19 ? -7.441 7.883 26.969 1 98.25 19 LEU B O 1
ATOM 2538 N N . LYS B 1 20 ? -5.32 7.516 26.422 1 97.94 20 LYS B N 1
ATOM 2539 C CA . LYS B 1 20 ? -4.82 7.605 27.797 1 97.94 20 LYS B CA 1
ATOM 2540 C C . LYS B 1 20 ? -3.967 8.852 27.984 1 97.94 20 LYS B C 1
ATOM 2542 O O . LYS B 1 20 ? -2.742 8.766 28.078 1 97.94 20 LYS B O 1
ATOM 2547 N N . GLY B 1 21 ? -4.656 10 28.141 1 97 21 GLY B N 1
ATOM 2548 C CA . GLY B 1 21 ? -3.951 11.242 28.438 1 97 21 GLY B CA 1
ATOM 2549 C C . GLY B 1 21 ? -3 11.664 27.328 1 97 21 GLY B C 1
ATOM 2550 O O . GLY B 1 21 ? -1.824 11.93 27.594 1 97 21 GLY B O 1
ATOM 2551 N N . ILE B 1 22 ? -3.5 11.758 26.125 1 96.62 22 ILE B N 1
ATOM 2552 C CA . ILE B 1 22 ? -2.697 12.031 24.938 1 96.62 22 ILE B CA 1
ATOM 2553 C C . ILE B 1 22 ? -2.363 13.516 24.859 1 96.62 22 ILE B C 1
ATOM 2555 O O . ILE B 1 22 ? -3.229 14.367 25.094 1 96.62 22 ILE B O 1
ATOM 2559 N N . ASN B 1 23 ? -1.1 13.773 24.641 1 96.62 23 ASN B N 1
ATOM 2560 C CA . ASN B 1 23 ? -0.622 15.117 24.328 1 96.62 23 ASN B CA 1
ATOM 2561 C C . ASN B 1 23 ? -0.005 15.18 22.938 1 96.62 23 ASN B C 1
ATOM 2563 O O . ASN B 1 23 ? 0.712 14.266 22.516 1 96.62 23 ASN B O 1
ATOM 2567 N N . LEU B 1 24 ? -0.356 16.219 22.188 1 96.62 24 LEU B N 1
ATOM 2568 C CA . LEU B 1 24 ? 0.176 16.422 20.844 1 96.62 24 LEU B CA 1
ATOM 2569 C C . LEU B 1 24 ? 0.121 17.891 20.453 1 96.62 24 LEU B C 1
ATOM 2571 O O . LEU B 1 24 ? -0.861 18.578 20.734 1 96.62 24 LEU B O 1
ATOM 2575 N N . GLU B 1 25 ? 1.174 18.312 19.828 1 96.5 25 GLU B N 1
ATOM 2576 C CA . GLU B 1 25 ? 1.172 19.672 19.297 1 96.5 25 GLU B CA 1
ATOM 2577 C C . GLU B 1 25 ? 1.791 19.719 17.891 1 96.5 25 GLU B C 1
ATOM 2579 O O . GLU B 1 25 ? 2.898 19.219 17.688 1 96.5 25 GLU B O 1
ATOM 2584 N N . ILE B 1 26 ? 1.066 20.203 16.984 1 96.44 26 ILE B N 1
ATOM 2585 C CA . ILE B 1 26 ? 1.541 20.438 15.617 1 96.44 26 ILE B CA 1
ATOM 2586 C C . ILE B 1 26 ? 1.592 21.953 15.344 1 96.44 26 ILE B C 1
ATOM 2588 O O . ILE B 1 26 ? 0.563 22.625 15.383 1 96.44 26 ILE B O 1
ATOM 2592 N N . THR B 1 27 ? 2.797 22.469 14.992 1 95.5 27 THR B N 1
ATOM 2593 C CA . THR B 1 27 ? 2.963 23.922 14.844 1 95.5 27 THR B CA 1
ATOM 2594 C C . THR B 1 27 ? 3.35 24.281 13.414 1 95.5 27 THR B C 1
ATOM 2596 O O . THR B 1 27 ? 3.227 25.438 13 1 95.5 27 THR B O 1
ATOM 2599 N N . LYS B 1 28 ? 3.85 23.281 12.672 1 94.69 28 LYS B N 1
ATOM 2600 C CA . LYS B 1 28 ? 4.27 23.516 11.289 1 94.69 28 LYS B CA 1
ATOM 2601 C C . LYS B 1 28 ? 3.422 22.703 10.312 1 94.69 28 LYS B C 1
ATOM 2603 O O . LYS B 1 28 ? 3.076 21.562 10.586 1 94.69 28 LYS B O 1
ATOM 2608 N N . PRO B 1 29 ? 3.107 23.375 9.242 1 95.69 29 PRO B N 1
ATOM 2609 C CA . PRO B 1 29 ? 2.396 22.609 8.219 1 95.69 29 PRO B CA 1
ATOM 2610 C C . PRO B 1 29 ? 3.178 21.375 7.766 1 95.69 29 PRO B C 1
ATOM 2612 O O . PRO B 1 29 ? 4.41 21.359 7.82 1 95.69 29 PRO B O 1
ATOM 2615 N N . GLY B 1 30 ? 2.477 20.344 7.395 1 96.62 30 GLY B N 1
ATOM 2616 C CA . GLY B 1 30 ? 3.057 19.094 6.945 1 96.62 30 GLY B CA 1
ATOM 2617 C C . GLY B 1 30 ? 2.057 17.953 6.922 1 96.62 30 GLY B C 1
ATOM 2618 O O . GLY B 1 30 ? 0.888 18.141 7.27 1 96.62 30 GLY B O 1
ATOM 2619 N N . ILE B 1 31 ? 2.498 16.875 6.41 1 97.69 31 ILE B N 1
ATOM 2620 C CA . ILE B 1 31 ? 1.701 15.648 6.457 1 97.69 31 ILE B CA 1
ATOM 2621 C C . ILE B 1 31 ? 2.154 14.781 7.629 1 97.69 31 ILE B C 1
ATOM 2623 O O . ILE B 1 31 ? 3.34 14.461 7.75 1 97.69 31 ILE B O 1
ATOM 2627 N N . TYR B 1 32 ? 1.26 14.492 8.492 1 97.38 32 TYR B N 1
ATOM 2628 C CA . TYR B 1 32 ? 1.491 13.641 9.656 1 97.38 32 TYR B CA 1
ATOM 2629 C C . TYR B 1 32 ? 0.666 12.367 9.57 1 97.38 32 TYR B C 1
ATOM 2631 O O . TYR B 1 32 ? -0.56 12.414 9.453 1 97.38 32 TYR B O 1
ATOM 2639 N N . ALA B 1 33 ? 1.363 11.258 9.656 1 97.69 33 ALA B N 1
ATOM 2640 C CA . ALA B 1 33 ? 0.676 9.977 9.531 1 97.69 33 ALA B CA 1
ATOM 2641 C C . ALA B 1 33 ? 0.437 9.352 10.906 1 97.69 33 ALA B C 1
ATOM 2643 O O . ALA B 1 33 ? 1.37 9.203 11.695 1 97.69 33 ALA B O 1
ATOM 2644 N N . LEU B 1 34 ? -0.776 9.047 11.195 1 97.56 34 LEU B N 1
ATOM 2645 C CA . LEU B 1 34 ? -1.146 8.273 12.383 1 97.56 34 LEU B CA 1
ATOM 2646 C C . LEU B 1 34 ? -1.181 6.781 12.062 1 97.56 34 LEU B C 1
ATOM 2648 O O . LEU B 1 34 ? -1.971 6.34 11.227 1 97.56 34 LEU B O 1
ATOM 2652 N N . VAL B 1 35 ? -0.33 6.07 12.766 1 96.69 35 VAL B N 1
ATOM 2653 C CA . VAL B 1 35 ? -0.156 4.656 12.453 1 96.69 35 VAL B CA 1
ATOM 2654 C C . VAL B 1 35 ? -0.405 3.812 13.695 1 96.69 35 VAL B C 1
ATOM 2656 O O . VAL B 1 35 ? -0.008 4.191 14.805 1 96.69 35 VAL B O 1
ATOM 2659 N N . GLY B 1 36 ? -1 2.693 13.57 1 95.31 36 GLY B N 1
ATOM 2660 C CA . GLY B 1 36 ? -1.303 1.727 14.609 1 95.31 36 GLY B CA 1
ATOM 2661 C C . GLY B 1 36 ? -2.096 0.535 14.109 1 95.31 36 GLY B C 1
ATOM 2662 O O . GLY B 1 36 ? -2.66 0.575 13.016 1 95.31 36 GLY B O 1
ATOM 2663 N N . PRO B 1 37 ? -2.111 -0.531 14.852 1 93.38 37 PRO B N 1
ATOM 2664 C CA . PRO B 1 37 ? -2.912 -1.69 14.445 1 93.38 37 PRO B CA 1
ATOM 2665 C C . PRO B 1 37 ? -4.414 -1.415 14.492 1 93.38 37 PRO B C 1
ATOM 2667 O O . PRO B 1 37 ? -4.836 -0.333 14.906 1 93.38 37 PRO B O 1
ATOM 2670 N N . ASN B 1 38 ? -5.148 -2.328 13.938 1 88.56 38 ASN B N 1
ATOM 2671 C CA . ASN B 1 38 ? -6.602 -2.217 14.016 1 88.56 38 ASN B CA 1
ATOM 2672 C C . ASN B 1 38 ? -7.082 -2.145 15.461 1 88.56 38 ASN B C 1
ATOM 2674 O O . ASN B 1 38 ? -6.582 -2.873 16.328 1 88.56 38 ASN B O 1
ATOM 2678 N N . GLY B 1 39 ? -7.926 -1.25 15.742 1 89.56 39 GLY B N 1
ATOM 2679 C CA . GLY B 1 39 ? -8.477 -1.114 17.078 1 89.56 39 GLY B CA 1
ATOM 2680 C C . GLY B 1 39 ? -7.613 -0.271 18 1 89.56 39 GLY B C 1
ATOM 2681 O O . GLY B 1 39 ? -7.926 -0.11 19.188 1 89.56 39 GLY B O 1
ATOM 2682 N N . ALA B 1 40 ? -6.641 0.318 17.453 1 92.75 40 ALA B N 1
ATOM 2683 C CA . ALA B 1 40 ? -5.707 1.078 18.281 1 92.75 40 ALA B CA 1
ATOM 2684 C C . ALA B 1 40 ? -6.336 2.383 18.766 1 92.75 40 ALA B C 1
ATOM 2686 O O . ALA B 1 40 ? -5.832 3.018 19.703 1 92.75 40 ALA B O 1
ATOM 2687 N N . GLY B 1 41 ? -7.41 2.822 18.078 1 95.44 41 GLY B N 1
ATOM 2688 C CA . GLY B 1 41 ? -8.078 4.047 18.484 1 95.44 41 GLY B CA 1
ATOM 2689 C C . GLY B 1 41 ? -7.867 5.191 17.516 1 95.44 41 GLY B C 1
ATOM 2690 O O . GLY B 1 41 ? -8.133 6.352 17.844 1 95.44 41 GLY B O 1
ATOM 2691 N N . LYS B 1 42 ? -7.387 4.938 16.344 1 96.31 42 LYS B N 1
ATOM 2692 C CA . LYS B 1 42 ? -7.094 5.969 15.352 1 96.31 42 LYS B CA 1
ATOM 2693 C C . LYS B 1 42 ? -8.352 6.762 14.992 1 96.31 42 LYS B C 1
ATOM 2695 O O . LYS B 1 42 ? -8.352 7.992 15.062 1 96.31 42 LYS B O 1
ATOM 2700 N N . SER B 1 43 ? -9.461 6.027 14.68 1 95.25 43 SER B N 1
ATOM 2701 C CA . SER B 1 43 ? -10.719 6.68 14.312 1 95.25 43 SER B CA 1
ATOM 2702 C C . SER B 1 43 ? -11.297 7.465 15.492 1 95.25 43 SER B C 1
ATOM 2704 O O . SER B 1 43 ? -11.828 8.562 15.305 1 95.25 43 SER B O 1
ATOM 2706 N N . THR B 1 44 ? -11.18 6.898 16.703 1 97 44 THR B N 1
ATOM 2707 C CA . THR B 1 44 ? -11.617 7.602 17.906 1 97 44 THR B CA 1
ATOM 2708 C C . THR B 1 44 ? -10.875 8.93 18.062 1 97 44 THR B C 1
ATOM 2710 O O . THR B 1 44 ? -11.492 9.969 18.297 1 97 44 THR B O 1
ATOM 2713 N N . PHE B 1 45 ? -9.594 8.859 17.859 1 97.81 45 PHE B N 1
ATOM 2714 C CA . PHE B 1 45 ? -8.734 10.031 17.969 1 97.81 45 PHE B CA 1
ATOM 2715 C C . PHE B 1 45 ? -9.148 11.094 16.953 1 97.81 45 PHE B C 1
ATOM 2717 O O . PHE B 1 45 ? -9.359 12.258 17.328 1 97.81 45 PHE B O 1
ATOM 2724 N N . PHE B 1 46 ? -9.352 10.727 15.688 1 97.88 46 PHE B N 1
ATOM 2725 C CA . PHE B 1 46 ? -9.742 11.656 14.633 1 97.88 46 PHE B CA 1
ATOM 2726 C C . PHE B 1 46 ? -11.133 12.219 14.883 1 97.88 46 PHE B C 1
ATOM 2728 O O . PHE B 1 46 ? -11.367 13.414 14.68 1 97.88 46 PHE B O 1
ATOM 2735 N N . ASN B 1 47 ? -12.039 11.398 15.359 1 97.44 47 ASN B N 1
ATOM 2736 C CA . ASN B 1 47 ? -13.406 11.836 15.633 1 97.44 47 ASN B CA 1
ATOM 2737 C C . ASN B 1 47 ? -13.445 12.891 16.734 1 97.44 47 ASN B C 1
ATOM 2739 O O . ASN B 1 47 ? -14.258 13.82 16.672 1 97.44 47 ASN B O 1
ATOM 2743 N N . ILE B 1 48 ? -12.625 12.75 17.703 1 97.88 48 ILE B N 1
ATOM 2744 C CA . ILE B 1 48 ? -12.594 13.711 18.797 1 97.88 48 ILE B CA 1
ATOM 2745 C C . ILE B 1 48 ? -12.039 15.039 18.312 1 97.88 48 ILE B C 1
ATOM 2747 O O . ILE B 1 48 ? -12.609 16.094 18.578 1 97.88 48 ILE B O 1
ATOM 2751 N N . ILE B 1 49 ? -10.953 14.977 17.531 1 97.62 49 ILE B N 1
ATOM 2752 C CA . ILE B 1 49 ? -10.375 16.203 17 1 97.62 49 ILE B CA 1
ATOM 2753 C C . ILE B 1 49 ? -11.422 16.938 16.156 1 97.62 49 ILE B C 1
ATOM 2755 O O . ILE B 1 49 ? -11.516 18.172 16.234 1 97.62 49 ILE B O 1
ATOM 2759 N N . SER B 1 50 ? -12.266 16.203 15.438 1 96 50 SER B N 1
ATOM 2760 C CA . SER B 1 50 ? -13.25 16.766 14.531 1 96 50 SER B CA 1
ATOM 2761 C C . SER B 1 50 ? -14.562 17.062 15.25 1 96 50 SER B C 1
ATOM 2763 O O . SER B 1 50 ? -15.555 17.453 14.617 1 96 50 SER B O 1
ATOM 2765 N N . ASN B 1 51 ? -14.617 16.75 16.531 1 95.56 51 ASN B N 1
ATOM 2766 C CA . ASN B 1 51 ? -15.75 17.031 17.406 1 95.56 51 ASN B CA 1
ATOM 2767 C C . ASN B 1 51 ? -16.969 16.172 17.047 1 95.56 51 ASN B C 1
ATOM 2769 O O . ASN B 1 51 ? -18.109 16.609 17.188 1 95.56 51 ASN B O 1
ATOM 2773 N N . LEU B 1 52 ? -16.734 15.047 16.438 1 94.81 52 LEU B N 1
ATOM 2774 C CA . LEU B 1 52 ? -17.781 14.07 16.188 1 94.81 52 LEU B CA 1
ATOM 2775 C C . LEU B 1 52 ? -17.984 13.141 17.375 1 94.81 52 LEU B C 1
ATOM 2777 O O . LEU B 1 52 ? -18.984 12.438 17.469 1 94.81 52 LEU B O 1
ATOM 2781 N N . LEU B 1 53 ? -17 13.117 18.203 1 96.12 53 LEU B N 1
ATOM 2782 C CA . LEU B 1 53 ? -17 12.367 19.469 1 96.12 53 LEU B CA 1
ATOM 2783 C C . LEU B 1 53 ? -16.438 13.211 20.594 1 96.12 53 LEU B C 1
ATOM 2785 O O . LEU B 1 53 ? -15.422 13.898 20.422 1 96.12 53 LEU B O 1
ATOM 2789 N N . LYS B 1 54 ? -17.031 13.195 21.734 1 96.62 54 LYS B N 1
ATOM 2790 C CA . LYS B 1 54 ? -16.562 13.969 22.875 1 96.62 54 LYS B CA 1
ATOM 2791 C C . LYS B 1 54 ? -15.516 13.195 23.672 1 96.62 54 LYS B C 1
ATOM 2793 O O . LYS B 1 54 ? -15.664 11.992 23.891 1 96.62 54 LYS B O 1
ATOM 2798 N N . SER B 1 55 ? -14.531 13.859 24.078 1 97.19 55 SER B N 1
ATOM 2799 C CA . SER B 1 55 ? -13.562 13.273 25 1 97.19 55 SER B CA 1
ATOM 2800 C C . SER B 1 55 ? -14.086 13.266 26.438 1 97.19 55 SER B C 1
ATOM 2802 O O . SER B 1 55 ? -14.977 14.047 26.781 1 97.19 55 SER B O 1
ATOM 2804 N N . ASP B 1 56 ? -13.562 12.352 27.234 1 97.81 56 ASP B N 1
ATOM 2805 C CA . ASP B 1 56 ? -13.93 12.328 28.641 1 97.81 56 ASP B CA 1
ATOM 2806 C C . ASP B 1 56 ? -13.125 13.352 29.438 1 97.81 56 ASP B C 1
ATOM 2808 O O . ASP B 1 56 ? -13.633 13.953 30.391 1 97.81 56 ASP B O 1
ATOM 2812 N N . GLU B 1 57 ? -11.914 13.5 29.094 1 97.88 57 GLU B N 1
ATOM 2813 C CA . GLU B 1 57 ? -11.031 14.492 29.688 1 97.88 57 GLU B CA 1
ATOM 2814 C C . GLU B 1 57 ? -10.109 15.117 28.641 1 97.88 57 GLU B C 1
ATOM 2816 O O . GLU B 1 57 ? -9.977 14.602 27.531 1 97.88 57 GLU B O 1
ATOM 2821 N N . GLY B 1 58 ? -9.609 16.266 29 1 97.69 58 GLY B N 1
ATOM 2822 C CA . GLY B 1 58 ? -8.617 16.938 28.156 1 97.69 58 GLY B CA 1
ATOM 2823 C C . GLY B 1 58 ? -9.211 18.016 27.281 1 97.69 58 GLY B C 1
ATOM 2824 O O . GLY B 1 58 ? -10.383 18.375 27.438 1 97.69 58 GLY B O 1
ATOM 2825 N N . LYS B 1 59 ? -8.336 18.578 26.469 1 97.5 59 LYS B N 1
ATOM 2826 C CA . LYS B 1 59 ? -8.719 19.703 25.609 1 97.5 59 LYS B CA 1
ATOM 2827 C C . LYS B 1 59 ? -8.102 19.578 24.219 1 97.5 59 LYS B C 1
ATOM 2829 O O . LYS B 1 59 ? -6.953 19.141 24.094 1 97.5 59 LYS B O 1
ATOM 2834 N N . VAL B 1 60 ? -8.914 19.984 23.25 1 97.94 60 VAL B N 1
ATOM 2835 C CA . VAL B 1 60 ? -8.445 20.016 21.875 1 97.94 60 VAL B CA 1
ATOM 2836 C C . VAL B 1 60 ? -8.609 21.422 21.297 1 97.94 60 VAL B C 1
ATOM 2838 O O . VAL B 1 60 ? -9.695 22 21.359 1 97.94 60 VAL B O 1
ATOM 2841 N N . THR B 1 61 ? -7.551 21.938 20.828 1 97.81 61 THR B N 1
ATOM 2842 C CA . THR B 1 61 ? -7.559 23.234 20.172 1 97.81 61 THR B CA 1
ATOM 2843 C C . THR B 1 61 ? -7.102 23.109 18.719 1 97.81 61 THR B C 1
ATOM 2845 O O . THR B 1 61 ? -6.07 22.484 18.438 1 97.81 61 THR B O 1
ATOM 2848 N N . VAL B 1 62 ? -7.855 23.688 17.828 1 97.69 62 VAL B N 1
ATOM 2849 C CA . VAL B 1 62 ? -7.586 23.672 16.391 1 97.69 62 VAL B CA 1
ATOM 2850 C C . VAL B 1 62 ? -7.508 25.094 15.867 1 97.69 62 VAL B C 1
ATOM 2852 O O . VAL B 1 62 ? -8.469 25.859 15.992 1 97.69 62 VAL B O 1
ATOM 2855 N N . LEU B 1 63 ? -6.375 25.391 15.336 1 97.06 63 LEU B N 1
ATOM 2856 C CA . LEU B 1 63 ? -6.145 26.734 14.797 1 97.06 63 LEU B CA 1
ATOM 2857 C C . LEU B 1 63 ? -6.426 27.797 15.852 1 97.06 63 LEU B C 1
ATOM 2859 O O . LEU B 1 63 ? -7.09 28.797 15.57 1 97.06 63 LEU B O 1
ATOM 2863 N N . GLY B 1 64 ? -6.09 27.453 17.047 1 95.88 64 GLY B N 1
ATOM 2864 C CA . GLY B 1 64 ? -6.156 28.406 18.141 1 95.88 64 GLY B CA 1
ATOM 2865 C C . GLY B 1 64 ? -7.52 28.469 18.797 1 95.88 64 GLY B C 1
ATOM 2866 O O . GLY B 1 64 ? -7.727 29.219 19.75 1 95.88 64 GLY B O 1
ATOM 2867 N N . LYS B 1 65 ? -8.445 27.672 18.375 1 97.25 65 LYS B N 1
ATOM 2868 C CA . LYS B 1 65 ? -9.797 27.641 18.922 1 97.25 65 LYS B CA 1
ATOM 2869 C C . LYS B 1 65 ? -10.156 26.25 19.438 1 97.25 65 LYS B C 1
ATOM 2871 O O . LYS B 1 65 ? -9.57 25.25 19 1 97.25 65 LYS B O 1
ATOM 2876 N N . GLU B 1 66 ? -11.133 26.25 20.312 1 96.88 66 GLU B N 1
ATOM 2877 C CA . GLU B 1 66 ? -11.641 24.938 20.734 1 96.88 66 GLU B CA 1
ATOM 2878 C C . GLU B 1 66 ? -12.25 24.188 19.578 1 96.88 66 GLU B C 1
ATOM 2880 O O . GLU B 1 66 ? -12.859 24.781 18.688 1 96.88 66 GLU B O 1
ATOM 2885 N N . ASN B 1 67 ? -12.148 22.844 19.625 1 96.06 67 ASN B N 1
ATOM 2886 C CA . ASN B 1 67 ? -12.633 22.062 18.484 1 96.06 67 ASN B CA 1
ATOM 2887 C C . ASN B 1 67 ? -14.164 22.062 18.422 1 96.06 67 ASN B C 1
ATOM 2889 O O . ASN B 1 67 ? -14.742 21.578 17.453 1 96.06 67 ASN B O 1
ATOM 2893 N N . THR B 1 68 ? -14.828 22.719 19.406 1 95.75 68 THR B N 1
ATOM 2894 C CA . THR B 1 68 ? -16.281 22.859 19.406 1 95.75 68 THR B CA 1
ATOM 2895 C C . THR B 1 68 ? -16.703 24.172 18.734 1 95.75 68 THR B C 1
ATOM 2897 O O . THR B 1 68 ? -17.891 24.375 18.469 1 95.75 68 THR B O 1
ATOM 2900 N N . ASP B 1 69 ? -15.758 25.016 18.5 1 96.25 69 ASP B N 1
ATOM 2901 C CA . ASP B 1 69 ? -16.047 26.266 17.797 1 96.25 69 ASP B CA 1
ATOM 2902 C C . ASP B 1 69 ? -16.422 26.016 16.344 1 96.25 69 ASP B C 1
ATOM 2904 O O . ASP B 1 69 ? -15.609 25.531 15.562 1 96.25 69 ASP B O 1
ATOM 2908 N N . VAL B 1 70 ? -17.531 26.422 15.883 1 92.38 70 VAL B N 1
ATOM 2909 C CA . VAL B 1 70 ? -18.109 26.094 14.578 1 92.38 70 VAL B CA 1
ATOM 2910 C C . VAL B 1 70 ? -17.312 26.812 13.477 1 92.38 70 VAL B C 1
ATOM 2912 O O . VAL B 1 70 ? -17.312 26.375 12.328 1 92.38 70 VAL B O 1
ATOM 2915 N N . SER B 1 71 ? -16.656 27.859 13.867 1 93.5 71 SER B N 1
ATOM 2916 C CA . SER B 1 71 ? -15.938 28.641 12.867 1 93.5 71 SER B CA 1
ATOM 2917 C C . SER B 1 71 ? -14.766 27.844 12.297 1 93.5 71 SER B C 1
ATOM 2919 O O . SER B 1 71 ? -14.266 28.156 11.211 1 93.5 71 SER B O 1
ATOM 2921 N N . ILE B 1 72 ? -14.32 26.781 12.977 1 93.44 72 ILE B N 1
ATOM 2922 C CA . ILE B 1 72 ? -13.156 26.031 12.516 1 93.44 72 ILE B CA 1
ATOM 2923 C C . ILE B 1 72 ? -13.539 25.188 11.297 1 93.44 72 ILE B C 1
ATOM 2925 O O . ILE B 1 72 ? -12.68 24.797 10.5 1 93.44 72 ILE B O 1
ATOM 2929 N N . PHE B 1 73 ? -14.789 24.953 11.109 1 91.12 73 PHE B N 1
ATOM 2930 C CA . PHE B 1 73 ? -15.258 24.078 10.039 1 91.12 73 PHE B CA 1
ATOM 2931 C C . PHE B 1 73 ? -15.039 24.719 8.68 1 91.12 73 PHE B C 1
ATOM 2933 O O . PHE B 1 73 ? -14.977 24.031 7.656 1 91.12 73 PHE B O 1
ATOM 2940 N N . TYR B 1 74 ? -14.898 26.016 8.703 1 93.5 74 TYR B N 1
ATOM 2941 C CA . TYR B 1 74 ? -14.641 26.734 7.461 1 93.5 74 TYR B CA 1
ATOM 2942 C C . TYR B 1 74 ? -13.18 26.594 7.047 1 93.5 74 TYR B C 1
ATOM 2944 O O . TYR B 1 74 ? -12.82 26.891 5.902 1 93.5 74 TYR B O 1
ATOM 2952 N N . GLU B 1 75 ? -12.414 26.078 8.023 1 95.5 75 GLU B N 1
ATOM 2953 C CA . GLU B 1 75 ? -10.977 26.047 7.758 1 95.5 75 GLU B CA 1
ATOM 2954 C C . GLU B 1 75 ? -10.406 24.641 7.922 1 95.5 75 GLU B C 1
ATOM 2956 O O . GLU B 1 75 ? -9.195 24.438 7.797 1 95.5 75 GLU B O 1
ATOM 2961 N N . THR B 1 76 ? -11.273 23.719 8.227 1 96.94 76 THR B N 1
ATOM 2962 C CA . THR B 1 76 ? -10.852 22.328 8.43 1 96.94 76 THR B CA 1
ATOM 2963 C C . THR B 1 76 ? -11.75 21.375 7.656 1 96.94 76 THR B C 1
ATOM 2965 O O . THR B 1 76 ? -12.828 21.766 7.199 1 96.94 76 THR B O 1
ATOM 2968 N N . SER B 1 77 ? -11.266 20.203 7.379 1 96.25 77 SER B N 1
ATOM 2969 C CA . SER B 1 77 ? -12.07 19.156 6.766 1 96.25 77 SER B CA 1
ATOM 2970 C C . SER B 1 77 ? -11.703 17.781 7.324 1 96.25 77 SER B C 1
ATOM 2972 O O . SER B 1 77 ? -10.586 17.594 7.82 1 96.25 77 SER B O 1
ATOM 2974 N N . PHE B 1 78 ? -12.68 16.984 7.359 1 95.69 78 PHE B N 1
ATOM 2975 C CA . PHE B 1 78 ? -12.508 15.609 7.84 1 95.69 78 PHE B CA 1
ATOM 2976 C C . PHE B 1 78 ? -13.133 14.617 6.871 1 95.69 78 PHE B C 1
ATOM 2978 O O . PHE B 1 78 ? -14.328 14.688 6.586 1 95.69 78 PHE B O 1
ATOM 2985 N N . LEU B 1 79 ? -12.289 13.75 6.297 1 93.56 79 LEU B N 1
ATOM 2986 C CA . LEU B 1 79 ? -12.742 12.57 5.555 1 93.56 79 LEU B CA 1
ATOM 2987 C C . LEU B 1 79 ? -12.82 11.352 6.469 1 93.56 79 LEU B C 1
ATOM 2989 O O . LEU B 1 79 ? -11.797 10.758 6.812 1 93.56 79 LEU B O 1
ATOM 2993 N N . LYS B 1 80 ? -13.961 10.945 6.805 1 90.38 80 LYS B N 1
ATOM 2994 C CA . LYS B 1 80 ? -14.164 9.812 7.703 1 90.38 80 LYS B CA 1
ATOM 2995 C C . LYS B 1 80 ? -14.375 8.516 6.918 1 90.38 80 LYS B C 1
ATOM 2997 O O . LYS B 1 80 ? -13.461 7.703 6.797 1 90.38 80 LYS B O 1
ATOM 3002 N N . ASP B 1 81 ? -15.555 8.305 6.305 1 90.06 81 ASP B N 1
ATOM 3003 C CA . ASP B 1 81 ? -15.867 7.152 5.465 1 90.06 81 ASP B CA 1
ATOM 3004 C C . ASP B 1 81 ? -17.078 7.43 4.582 1 90.06 81 ASP B C 1
ATOM 3006 O O . ASP B 1 81 ? -17.578 8.555 4.543 1 90.06 81 ASP B O 1
ATOM 3010 N N . ASN B 1 82 ? -17.469 6.512 3.859 1 89.31 82 ASN B N 1
ATOM 3011 C CA . ASN B 1 82 ? -18.484 6.727 2.828 1 89.31 82 ASN B CA 1
ATOM 3012 C C . ASN B 1 82 ? -19.875 6.832 3.428 1 89.31 82 ASN B C 1
ATOM 3014 O O . ASN B 1 82 ? -20.844 7.117 2.715 1 89.31 82 ASN B O 1
ATOM 3018 N N . SER B 1 83 ? -19.969 6.719 4.715 1 88.25 83 SER B N 1
ATOM 3019 C CA . SER B 1 83 ? -21.281 6.785 5.359 1 88.25 83 SER B CA 1
ATOM 3020 C C . SER B 1 83 ? -21.844 8.203 5.305 1 88.25 83 SER B C 1
ATOM 3022 O O . SER B 1 83 ? -23.047 8.406 5.52 1 88.25 83 SER B O 1
ATOM 3024 N N . VAL B 1 84 ? -21.094 9.133 4.953 1 90.88 84 VAL B N 1
ATOM 3025 C CA . VAL B 1 84 ? -21.531 10.523 4.926 1 90.88 84 VAL B CA 1
ATOM 3026 C C . VAL B 1 84 ? -22.172 10.828 3.582 1 90.88 84 VAL B C 1
ATOM 3028 O O . VAL B 1 84 ? -22.812 11.883 3.416 1 90.88 84 VAL B O 1
ATOM 3031 N N . LEU B 1 85 ? -22.031 9.961 2.637 1 95.88 85 LEU B N 1
ATOM 3032 C CA . LEU B 1 85 ? -22.562 10.195 1.294 1 95.88 85 LEU B CA 1
ATOM 3033 C C . LEU B 1 85 ? -24.031 9.805 1.203 1 95.88 85 LEU B C 1
ATOM 3035 O O . LEU B 1 85 ? -24.438 8.789 1.771 1 95.88 85 LEU B O 1
ATOM 3039 N N . TYR B 1 86 ? -24.75 10.594 0.525 1 95.88 86 TYR B N 1
ATOM 3040 C CA . TYR B 1 86 ? -26.172 10.32 0.289 1 95.88 86 TYR B CA 1
ATOM 3041 C C . TYR B 1 86 ? -26.375 9.648 -1.062 1 95.88 86 TYR B C 1
ATOM 3043 O O . TYR B 1 86 ? -26.172 10.266 -2.109 1 95.88 86 TYR B O 1
ATOM 3051 N N . GLU B 1 87 ? -26.953 8.555 -1.05 1 96.25 87 GLU B N 1
ATOM 3052 C CA . GLU B 1 87 ? -27.031 7.699 -2.232 1 96.25 87 GLU B CA 1
ATOM 3053 C C . GLU B 1 87 ? -27.953 8.297 -3.289 1 96.25 87 GLU B C 1
ATOM 3055 O O . GLU B 1 87 ? -27.797 8.023 -4.48 1 96.25 87 GLU B O 1
ATOM 3060 N N . TYR B 1 88 ? -28.906 9.133 -2.855 1 97 88 TYR B N 1
ATOM 3061 C CA . TYR B 1 88 ? -29.906 9.664 -3.773 1 97 88 TYR B CA 1
ATOM 3062 C C . TYR B 1 88 ? -29.453 10.984 -4.383 1 97 88 TYR B C 1
ATOM 3064 O O . TYR B 1 88 ? -30.094 11.516 -5.285 1 97 88 TYR B O 1
ATOM 3072 N N . LEU B 1 89 ? -28.312 11.555 -3.955 1 97.94 89 LEU B N 1
ATOM 3073 C CA . LEU B 1 89 ? -27.734 12.789 -4.488 1 97.94 89 LEU B CA 1
ATOM 3074 C C . LEU B 1 89 ? -26.594 12.484 -5.449 1 97.94 89 LEU B C 1
ATOM 3076 O O . LEU B 1 89 ? -26 11.406 -5.395 1 97.94 89 LEU B O 1
ATOM 3080 N N . THR B 1 90 ? -26.312 13.43 -6.316 1 98.38 90 THR B N 1
ATOM 3081 C CA . THR B 1 90 ? -25.188 13.305 -7.238 1 98.38 90 THR B CA 1
ATOM 3082 C C . THR B 1 90 ? -23.891 13.797 -6.594 1 98.38 90 THR B C 1
ATOM 3084 O O . THR B 1 90 ? -23.922 14.375 -5.504 1 98.38 90 THR B O 1
ATOM 3087 N N . GLY B 1 91 ? -22.797 13.5 -7.242 1 98 91 GLY B N 1
ATOM 3088 C CA . GLY B 1 91 ? -21.531 14.07 -6.789 1 98 91 GLY B CA 1
ATOM 3089 C C . GLY B 1 91 ? -21.562 15.586 -6.711 1 98 91 GLY B C 1
ATOM 3090 O O . GLY B 1 91 ? -21.172 16.172 -5.699 1 98 91 GLY B O 1
ATOM 3091 N N . TYR B 1 92 ? -22.109 16.203 -7.727 1 97.88 92 TYR B N 1
ATOM 3092 C CA . TYR B 1 92 ? -22.188 17.656 -7.754 1 97.88 92 TYR B CA 1
ATOM 3093 C C . TYR B 1 92 ? -23.078 18.172 -6.633 1 97.88 92 TYR B C 1
ATOM 3095 O O . TYR B 1 92 ? -22.797 19.219 -6.047 1 97.88 92 TYR B O 1
ATOM 3103 N N . ASP B 1 93 ? -24.172 17.469 -6.371 1 97.75 93 ASP B N 1
ATOM 3104 C CA . ASP B 1 93 ? -25.047 17.875 -5.277 1 97.75 93 ASP B CA 1
ATOM 3105 C C . ASP B 1 93 ? -24.266 18 -3.969 1 97.75 93 ASP B C 1
ATOM 3107 O O . ASP B 1 93 ? -24.453 18.969 -3.221 1 97.75 93 ASP B O 1
ATOM 3111 N N . HIS B 1 94 ? -23.438 17.047 -3.766 1 97.81 94 HIS B N 1
ATOM 3112 C CA . HIS B 1 94 ? -22.641 17.047 -2.547 1 97.81 94 HIS B CA 1
ATOM 3113 C C . HIS B 1 94 ? -21.703 18.25 -2.51 1 97.81 94 HIS B C 1
ATOM 3115 O O . HIS B 1 94 ? -21.641 18.969 -1.507 1 97.81 94 HIS B O 1
ATOM 3121 N N . LEU B 1 95 ? -21.016 18.484 -3.578 1 97.81 95 LEU B N 1
ATOM 3122 C CA . LEU B 1 95 ? -20.062 19.594 -3.637 1 97.81 95 LEU B CA 1
ATOM 3123 C C . LEU B 1 95 ? -20.766 20.938 -3.555 1 97.81 95 LEU B C 1
ATOM 3125 O O . LEU B 1 95 ? -20.312 21.844 -2.875 1 97.81 95 LEU B O 1
ATOM 3129 N N . ASN B 1 96 ? -21.906 21.016 -4.195 1 97.12 96 ASN B N 1
ATOM 3130 C CA . ASN B 1 96 ? -22.688 22.266 -4.188 1 97.12 96 ASN B CA 1
ATOM 3131 C C . ASN B 1 96 ? -23.219 22.578 -2.793 1 97.12 96 ASN B C 1
ATOM 3133 O O . ASN B 1 96 ? -23.281 23.75 -2.402 1 97.12 96 ASN B O 1
ATOM 3137 N N . PHE B 1 97 ? -23.609 21.578 -2.148 1 95.81 97 PHE B N 1
ATOM 3138 C CA . PHE B 1 97 ? -24.078 21.781 -0.784 1 95.81 97 PHE B CA 1
ATOM 3139 C C . PHE B 1 97 ? -23 22.438 0.068 1 95.81 97 PHE B C 1
ATOM 3141 O O . PHE B 1 97 ? -23.25 23.453 0.722 1 95.81 97 PHE B O 1
ATOM 3148 N N . ILE B 1 98 ? -21.828 21.906 0.015 1 95.06 98 ILE B N 1
ATOM 3149 C CA . ILE B 1 98 ? -20.703 22.422 0.792 1 95.06 98 ILE B CA 1
ATOM 3150 C C . ILE B 1 98 ? -20.359 23.828 0.327 1 95.06 98 ILE B C 1
ATOM 3152 O O . ILE B 1 98 ? -20.156 24.719 1.148 1 95.06 98 ILE B O 1
ATOM 3156 N N . ALA B 1 99 ? -20.312 23.984 -0.93 1 95.62 99 ALA B N 1
ATOM 3157 C CA . ALA B 1 99 ? -19.969 25.281 -1.504 1 95.62 99 ALA B CA 1
ATOM 3158 C C . ALA B 1 99 ? -20.953 26.359 -1.069 1 95.62 99 ALA B C 1
ATOM 3160 O O . ALA B 1 99 ? -20.562 27.484 -0.757 1 95.62 99 ALA B O 1
ATOM 3161 N N . ASN B 1 100 ? -22.203 26.031 -1.055 1 94.81 100 ASN B N 1
ATOM 3162 C CA . ASN B 1 100 ? -23.234 26.984 -0.653 1 94.81 100 ASN B CA 1
ATOM 3163 C C . ASN B 1 100 ? -23.094 27.375 0.817 1 94.81 100 ASN B C 1
ATOM 3165 O O . ASN B 1 100 ? -23.141 28.562 1.157 1 94.81 100 ASN B O 1
ATOM 3169 N N . VAL B 1 101 ? -22.891 26.391 1.568 1 92.31 101 VAL B N 1
ATOM 3170 C CA . VAL B 1 101 ? -22.797 26.609 3.008 1 92.31 101 VAL B CA 1
ATOM 3171 C C . VAL B 1 101 ? -21.547 27.438 3.33 1 92.31 101 VAL B C 1
ATOM 3173 O O . VAL B 1 101 ? -21.578 28.328 4.184 1 92.31 101 VAL B O 1
ATOM 3176 N N . GLN B 1 102 ? -20.5 27.188 2.59 1 94 102 GLN B N 1
ATOM 3177 C CA . GLN B 1 102 ? -19.219 27.812 2.908 1 94 102 GLN B CA 1
ATOM 3178 C C . GLN B 1 102 ? -18.938 29 1.983 1 94 102 GLN B C 1
ATOM 3180 O O . GLN B 1 102 ? -17.859 29.578 2.02 1 94 102 GLN B O 1
ATOM 3185 N N . LYS B 1 103 ? -19.844 29.281 1.047 1 93.38 103 LYS B N 1
ATOM 3186 C CA . LYS B 1 103 ? -19.766 30.406 0.121 1 93.38 103 LYS B CA 1
ATOM 3187 C C . LYS B 1 103 ? -18.531 30.281 -0.78 1 93.38 103 LYS B C 1
ATOM 3189 O O . LYS B 1 103 ? -17.766 31.234 -0.94 1 93.38 103 LYS B O 1
ATOM 3194 N N . ILE B 1 104 ? -18.344 29.125 -1.241 1 93.94 104 ILE B N 1
ATOM 3195 C CA . ILE B 1 104 ? -17.281 28.828 -2.191 1 93.94 104 ILE B CA 1
ATOM 3196 C C . ILE B 1 104 ? -17.781 29.031 -3.617 1 93.94 104 ILE B C 1
ATOM 3198 O O . ILE B 1 104 ? -18.875 28.547 -3.963 1 93.94 104 ILE B O 1
ATOM 3202 N N . PRO B 1 105 ? -17.062 29.734 -4.445 1 93.94 105 PRO B N 1
ATOM 3203 C CA . PRO B 1 105 ? -17.484 29.938 -5.828 1 93.94 105 PRO B CA 1
ATOM 3204 C C . PRO B 1 105 ? -17.609 28.641 -6.613 1 93.94 105 PRO B C 1
ATOM 3206 O O . PRO B 1 105 ? -16.812 27.719 -6.422 1 93.94 105 PRO B O 1
ATOM 3209 N N . LYS B 1 106 ? -18.516 28.641 -7.484 1 91.5 106 LYS B N 1
ATOM 3210 C CA . LYS B 1 106 ? -18.797 27.453 -8.297 1 91.5 106 LYS B CA 1
ATOM 3211 C C . LYS B 1 106 ? -17.594 27.109 -9.172 1 91.5 106 LYS B C 1
ATOM 3213 O O . LYS B 1 106 ? -17.328 25.922 -9.438 1 91.5 106 LYS B O 1
ATOM 3218 N N . GLU B 1 107 ? -16.922 28.031 -9.586 1 93.5 107 GLU B N 1
ATOM 3219 C CA . GLU B 1 107 ? -15.758 27.828 -10.438 1 93.5 107 GLU B CA 1
ATOM 3220 C C . GLU B 1 107 ? -14.711 26.953 -9.734 1 93.5 107 GLU B C 1
ATOM 3222 O O . GLU B 1 107 ? -14.023 26.172 -10.383 1 93.5 107 GLU B O 1
ATOM 3227 N N . HIS B 1 108 ? -14.68 27.094 -8.461 1 94.19 108 HIS B N 1
ATOM 3228 C CA . HIS B 1 108 ? -13.734 26.312 -7.676 1 94.19 108 HIS B CA 1
ATOM 3229 C C . HIS B 1 108 ? -14.094 24.828 -7.703 1 94.19 108 HIS B C 1
ATOM 3231 O O . HIS B 1 108 ? -13.203 23.969 -7.727 1 94.19 108 HIS B O 1
ATOM 3237 N N . ILE B 1 109 ? -15.352 24.516 -7.734 1 95.69 109 ILE B N 1
ATOM 3238 C CA . ILE B 1 109 ? -15.828 23.141 -7.824 1 95.69 109 ILE B CA 1
ATOM 3239 C C . ILE B 1 109 ? -15.352 22.531 -9.141 1 95.69 109 ILE B C 1
ATOM 3241 O O . ILE B 1 109 ? -14.781 21.438 -9.141 1 95.69 109 ILE B O 1
ATOM 3245 N N . ASP B 1 110 ? -15.562 23.219 -10.18 1 93.88 110 ASP B N 1
ATOM 3246 C CA . ASP B 1 110 ? -15.211 22.703 -11.5 1 93.88 110 ASP B CA 1
ATOM 3247 C C . ASP B 1 110 ? -13.711 22.453 -11.617 1 93.88 110 ASP B C 1
ATOM 3249 O O . ASP B 1 110 ? -13.281 21.438 -12.172 1 93.88 110 ASP B O 1
ATOM 3253 N N . GLU B 1 111 ? -12.992 23.359 -11.125 1 92.88 111 GLU B N 1
ATOM 3254 C CA . GLU B 1 111 ? -11.539 23.219 -11.141 1 92.88 111 GLU B CA 1
ATOM 3255 C C . GLU B 1 111 ? -11.102 21.953 -10.406 1 92.88 111 GLU B C 1
ATOM 3257 O O . GLU B 1 111 ? -10.266 21.203 -10.914 1 92.88 111 GLU B O 1
ATOM 3262 N N . LEU B 1 112 ? -11.656 21.734 -9.266 1 92.94 112 LEU B N 1
ATOM 3263 C CA . LEU B 1 112 ? -11.273 20.594 -8.453 1 92.94 112 LEU B CA 1
ATOM 3264 C C . LEU B 1 112 ? -11.734 19.281 -9.102 1 92.94 112 LEU B C 1
ATOM 3266 O O . LEU B 1 112 ? -11.008 18.297 -9.086 1 92.94 112 LEU B O 1
ATOM 3270 N N . VAL B 1 113 ? -12.914 19.328 -9.625 1 95 113 VAL B N 1
ATOM 3271 C CA . VAL B 1 113 ? -13.477 18.156 -10.297 1 95 113 VAL B CA 1
ATOM 3272 C C . VAL B 1 113 ? -12.609 17.781 -11.492 1 95 113 VAL B C 1
ATOM 3274 O O . VAL B 1 113 ? -12.336 16.594 -11.719 1 95 113 VAL B O 1
ATOM 3277 N N . ASP B 1 114 ? -12.133 18.734 -12.188 1 91.75 114 ASP B N 1
ATOM 3278 C CA . ASP B 1 114 ? -11.25 18.5 -13.328 1 91.75 114 ASP B CA 1
ATOM 3279 C C . ASP B 1 114 ? -9.891 17.969 -12.867 1 91.75 114 ASP B C 1
ATOM 3281 O O . ASP B 1 114 ? -9.359 17.031 -13.461 1 91.75 114 ASP B O 1
ATOM 3285 N N . LYS B 1 115 ? -9.406 18.531 -11.852 1 88.44 115 LYS B N 1
ATOM 3286 C CA . LYS B 1 115 ? -8.125 18.094 -11.297 1 88.44 115 LYS B CA 1
ATOM 3287 C C . LYS B 1 115 ? -8.172 16.641 -10.867 1 88.44 115 LYS B C 1
ATOM 3289 O O . LYS B 1 115 ? -7.203 15.898 -11.062 1 88.44 115 LYS B O 1
ATOM 3294 N N . MET B 1 116 ? -9.305 16.25 -10.336 1 90.56 116 MET B N 1
ATOM 3295 C CA . MET B 1 116 ? -9.477 14.891 -9.859 1 90.56 116 MET B CA 1
ATOM 3296 C C . MET B 1 116 ? -9.891 13.961 -11 1 90.56 116 MET B C 1
ATOM 3298 O O . MET B 1 116 ? -9.914 12.742 -10.836 1 90.56 116 MET B O 1
ATOM 3302 N N . ASN B 1 117 ? -10.164 14.492 -12.133 1 89.38 117 ASN B N 1
ATOM 3303 C CA . ASN B 1 117 ? -10.594 13.742 -13.305 1 89.38 117 ASN B CA 1
ATOM 3304 C C . ASN B 1 117 ? -11.805 12.867 -13 1 89.38 117 ASN B C 1
ATOM 3306 O O . ASN B 1 117 ? -11.797 11.672 -13.305 1 89.38 117 ASN B O 1
ATOM 3310 N N . ILE B 1 118 ? -12.805 13.516 -12.383 1 93.88 118 ILE B N 1
ATOM 3311 C CA . ILE B 1 118 ? -13.977 12.719 -12.008 1 93.88 118 ILE B CA 1
ATOM 3312 C C . ILE B 1 118 ? -15.234 13.328 -12.617 1 93.88 118 ILE B C 1
ATOM 3314 O O . ILE B 1 118 ? -16.344 12.93 -12.289 1 93.88 118 ILE B O 1
ATOM 3318 N N . ALA B 1 119 ? -15.141 14.219 -13.578 1 94.31 119 ALA B N 1
ATOM 3319 C CA . ALA B 1 119 ? -16.25 14.953 -14.18 1 94.31 119 ALA B CA 1
ATOM 3320 C C . ALA B 1 119 ? -17.234 13.992 -14.859 1 94.31 119 ALA B C 1
ATOM 3322 O O . ALA B 1 119 ? -18.453 14.195 -14.797 1 94.31 119 ALA B O 1
ATOM 3323 N N . HIS B 1 120 ? -16.781 12.969 -15.375 1 94 120 HIS B N 1
ATOM 3324 C CA . HIS B 1 120 ? -17.531 12.094 -16.266 1 94 120 HIS B CA 1
ATOM 3325 C C . HIS B 1 120 ? -18.594 11.32 -15.5 1 94 120 HIS B C 1
ATOM 3327 O O . HIS B 1 120 ? -19.516 10.758 -16.109 1 94 120 HIS B O 1
ATOM 3333 N N . TYR B 1 121 ? -18.562 11.336 -14.133 1 95.69 121 TYR B N 1
ATOM 3334 C CA . TYR B 1 121 ? -19.609 10.609 -13.422 1 95.69 121 TYR B CA 1
ATOM 3335 C C . TYR B 1 121 ? -20.219 11.469 -12.328 1 95.69 121 TYR B C 1
ATOM 3337 O O . TYR B 1 121 ? -21.031 10.984 -11.539 1 95.69 121 TYR B O 1
ATOM 3345 N N . MET B 1 122 ? -19.969 12.688 -12.273 1 97.31 122 MET B N 1
ATOM 3346 C CA . MET B 1 122 ? -20.375 13.555 -11.172 1 97.31 122 MET B CA 1
ATOM 3347 C C . MET B 1 122 ? -21.875 13.844 -11.234 1 97.31 122 MET B C 1
ATOM 3349 O O . MET B 1 122 ? -22.453 14.305 -10.258 1 97.31 122 MET B O 1
ATOM 3353 N N . ASN B 1 123 ? -22.484 13.602 -12.383 1 97.75 123 ASN B N 1
ATOM 3354 C CA . ASN B 1 123 ? -23.922 13.828 -12.531 1 97.75 123 ASN B CA 1
ATOM 3355 C C . ASN B 1 123 ? -24.734 12.586 -12.164 1 97.75 123 ASN B C 1
ATOM 3357 O O . ASN B 1 123 ? -25.953 12.648 -12.055 1 97.75 123 ASN B O 1
ATOM 3361 N N . LYS B 1 124 ? -24.078 11.508 -11.906 1 97.62 124 LYS B N 1
ATOM 3362 C CA . LYS B 1 124 ? -24.734 10.273 -11.5 1 97.62 124 LYS B CA 1
ATOM 3363 C C . LYS B 1 124 ? -25.016 10.266 -10 1 97.62 124 LYS B C 1
ATOM 3365 O O . LYS B 1 124 ? -24.297 10.883 -9.227 1 97.62 124 LYS B O 1
ATOM 3370 N N . LYS B 1 125 ? -26.078 9.57 -9.688 1 98.12 125 LYS B N 1
ATOM 3371 C CA . LYS B 1 125 ? -26.375 9.383 -8.273 1 98.12 125 LYS B CA 1
ATOM 3372 C C . LYS B 1 125 ? -25.297 8.531 -7.598 1 98.12 125 LYS B C 1
ATOM 3374 O O . LYS B 1 125 ? -24.828 7.547 -8.172 1 98.12 125 LYS B O 1
ATOM 3379 N N . VAL B 1 126 ? -24.953 8.852 -6.355 1 97.75 126 VAL B N 1
ATOM 3380 C CA . VAL B 1 126 ? -23.844 8.234 -5.621 1 97.75 126 VAL B CA 1
ATOM 3381 C C . VAL B 1 126 ? -24.172 6.773 -5.328 1 97.75 126 VAL B C 1
ATOM 3383 O O . VAL B 1 126 ? -23.266 5.949 -5.188 1 97.75 126 VAL B O 1
ATOM 3386 N N . GLY B 1 127 ? -25.438 6.504 -5.289 1 97 127 GLY B N 1
ATOM 3387 C CA . GLY B 1 127 ? -25.828 5.117 -5.113 1 97 127 GLY B CA 1
ATOM 3388 C C . GLY B 1 127 ? -25.25 4.195 -6.176 1 97 127 GLY B C 1
ATOM 3389 O O . GLY B 1 127 ? -25.125 2.99 -5.957 1 97 127 GLY B O 1
ATOM 3390 N N . ASN B 1 128 ? -24.875 4.754 -7.293 1 96.06 128 ASN B N 1
ATOM 3391 C CA . ASN B 1 128 ? -24.344 3.982 -8.414 1 96.06 128 ASN B CA 1
ATOM 3392 C C . ASN B 1 128 ? -22.828 4.047 -8.461 1 96.06 128 ASN B C 1
ATOM 3394 O O . ASN B 1 128 ? -22.203 3.555 -9.406 1 96.06 128 ASN B O 1
ATOM 3398 N N . TYR B 1 129 ? -22.25 4.652 -7.477 1 96.25 129 TYR B N 1
ATOM 3399 C CA . TYR B 1 129 ? -20.797 4.809 -7.449 1 96.25 129 TYR B CA 1
ATOM 3400 C C . TYR B 1 129 ? -20.125 3.518 -7 1 96.25 129 TYR B C 1
ATOM 3402 O O . TYR B 1 129 ? -20.625 2.824 -6.109 1 96.25 129 TYR B O 1
ATOM 3410 N N . SER B 1 130 ? -19.031 3.203 -7.676 1 90.38 130 SER B N 1
ATOM 3411 C CA . SER B 1 130 ? -18.109 2.223 -7.105 1 90.38 130 SER B CA 1
ATOM 3412 C C . SER B 1 130 ? -17.438 2.762 -5.848 1 90.38 130 SER B C 1
ATOM 3414 O O . SER B 1 130 ? -17.594 3.936 -5.508 1 90.38 130 SER B O 1
ATOM 3416 N N . LEU B 1 131 ? -16.734 1.923 -5.148 1 88.31 131 LEU B N 1
ATOM 3417 C CA . LEU B 1 131 ? -15.992 2.338 -3.965 1 88.31 131 LEU B CA 1
ATOM 3418 C C . LEU B 1 131 ? -14.961 3.404 -4.316 1 88.31 131 LEU B C 1
ATOM 3420 O O . LEU B 1 131 ? -14.805 4.391 -3.592 1 88.31 131 LEU B O 1
ATOM 3424 N N . GLY B 1 132 ? -14.289 3.219 -5.402 1 91.5 132 GLY B N 1
ATOM 3425 C CA . GLY B 1 132 ? -13.312 4.199 -5.848 1 91.5 132 GLY B CA 1
ATOM 3426 C C . GLY B 1 132 ? -13.922 5.551 -6.164 1 91.5 132 GLY B C 1
ATOM 3427 O O . GLY B 1 132 ? -13.367 6.59 -5.812 1 91.5 132 GLY B O 1
ATOM 3428 N N . MET B 1 133 ? -15.023 5.488 -6.777 1 94.19 133 MET B N 1
ATOM 3429 C CA . MET B 1 133 ? -15.727 6.723 -7.113 1 94.19 133 MET B CA 1
ATOM 3430 C C . MET B 1 133 ? -16.141 7.473 -5.848 1 94.19 133 MET B C 1
ATOM 3432 O O . MET B 1 133 ? -16 8.695 -5.77 1 94.19 133 MET B O 1
ATOM 3436 N N . LYS B 1 134 ? -16.672 6.73 -4.941 1 96.31 134 LYS B N 1
ATOM 3437 C CA . LYS B 1 134 ? -17.047 7.332 -3.67 1 96.31 134 LYS B CA 1
ATOM 3438 C C . LYS B 1 134 ? -15.852 7.957 -2.969 1 96.31 134 LYS B C 1
ATOM 3440 O O . LYS B 1 134 ? -15.945 9.062 -2.436 1 96.31 134 LYS B O 1
ATOM 3445 N N . GLN B 1 135 ? -14.781 7.258 -3.012 1 95.12 135 GLN B N 1
ATOM 3446 C CA . GLN B 1 135 ? -13.57 7.766 -2.369 1 95.12 135 GLN B CA 1
ATOM 3447 C C . GLN B 1 135 ? -13.094 9.047 -3.037 1 95.12 135 GLN B C 1
ATOM 3449 O O . GLN B 1 135 ? -12.688 9.992 -2.359 1 95.12 135 GLN B O 1
ATOM 3454 N N . HIS B 1 136 ? -13.133 9.086 -4.285 1 95.5 136 HIS B N 1
ATOM 3455 C CA . HIS B 1 136 ? -12.758 10.297 -5.016 1 95.5 136 HIS B CA 1
ATOM 3456 C C . HIS B 1 136 ? -13.633 11.477 -4.609 1 95.5 136 HIS B C 1
ATOM 3458 O O . HIS B 1 136 ? -13.133 12.586 -4.41 1 95.5 136 HIS B O 1
ATOM 3464 N N . LEU B 1 137 ? -14.859 11.219 -4.527 1 96.69 137 LEU B N 1
ATOM 3465 C CA . LEU B 1 137 ? -15.789 12.273 -4.129 1 96.69 137 LEU B CA 1
ATOM 3466 C C . LEU B 1 137 ? -15.477 12.766 -2.723 1 96.69 137 LEU B C 1
ATOM 3468 O O . LEU B 1 137 ? -15.438 13.977 -2.482 1 96.69 137 LEU B O 1
ATOM 3472 N N . LEU B 1 138 ? -15.227 11.844 -1.857 1 96.62 138 LEU B N 1
ATOM 3473 C CA . LEU B 1 138 ? -14.914 12.195 -0.476 1 96.62 138 LEU B CA 1
ATOM 3474 C C . LEU B 1 138 ? -13.656 13.062 -0.407 1 96.62 138 LEU B C 1
ATOM 3476 O O . LEU B 1 138 ? -13.625 14.055 0.32 1 96.62 138 LEU B O 1
ATOM 3480 N N . ILE B 1 139 ? -12.672 12.672 -1.119 1 96.38 139 ILE B N 1
ATOM 3481 C CA . ILE B 1 139 ? -11.422 13.422 -1.144 1 96.38 139 ILE B CA 1
ATOM 3482 C C . ILE B 1 139 ? -11.664 14.812 -1.715 1 96.38 139 ILE B C 1
ATOM 3484 O O . ILE B 1 139 ? -11.188 15.812 -1.163 1 96.38 139 ILE B O 1
ATOM 3488 N N . THR B 1 140 ? -12.43 14.867 -2.744 1 96 140 THR B N 1
ATOM 3489 C CA . THR B 1 140 ? -12.758 16.156 -3.367 1 96 140 THR B CA 1
ATOM 3490 C C . THR B 1 140 ? -13.5 17.047 -2.389 1 96 140 THR B C 1
ATOM 3492 O O . THR B 1 140 ? -13.164 18.234 -2.252 1 96 140 THR B O 1
ATOM 3495 N N . MET B 1 141 ? -14.445 16.484 -1.726 1 96.44 141 MET B N 1
ATOM 3496 C CA . MET B 1 141 ? -15.203 17.234 -0.716 1 96.44 141 MET B CA 1
ATOM 3497 C C . MET B 1 141 ? -14.273 17.781 0.361 1 96.44 141 MET B C 1
ATOM 3499 O O . MET B 1 141 ? -14.445 18.922 0.804 1 96.44 141 MET B O 1
ATOM 3503 N N . SER B 1 142 ? -13.289 17 0.708 1 95.94 142 SER B N 1
ATOM 3504 C CA . SER B 1 142 ? -12.391 17.375 1.799 1 95.94 142 SER B CA 1
ATOM 3505 C C . SER B 1 142 ? -11.461 18.5 1.389 1 95.94 142 SER B C 1
ATOM 3507 O O . SER B 1 142 ? -10.906 19.203 2.244 1 95.94 142 SER B O 1
ATOM 3509 N N . MET B 1 143 ? -11.352 18.75 0.136 1 95.44 143 MET B N 1
ATOM 3510 C CA . MET B 1 143 ? -10.414 19.75 -0.349 1 95.44 143 MET B CA 1
ATOM 3511 C C . MET B 1 143 ? -11.141 21.047 -0.703 1 95.44 143 MET B C 1
ATOM 3513 O O . MET B 1 143 ? -10.5 22.078 -0.908 1 95.44 143 MET B O 1
ATOM 3517 N N . LEU B 1 144 ? -12.352 21.016 -0.755 1 95.06 144 LEU B N 1
ATOM 3518 C CA . LEU B 1 144 ? -13.164 22.047 -1.385 1 95.06 144 LEU B CA 1
ATOM 3519 C C . LEU B 1 144 ? -12.945 23.406 -0.708 1 95.06 144 LEU B C 1
ATOM 3521 O O . LEU B 1 144 ? -12.898 24.438 -1.378 1 95.06 144 LEU B O 1
ATOM 3525 N N . ASN B 1 145 ? -12.805 23.438 0.588 1 93.81 145 ASN B N 1
ATOM 3526 C CA . ASN B 1 145 ? -12.734 24.703 1.311 1 93.81 145 ASN B CA 1
ATOM 3527 C C . ASN B 1 145 ? -11.297 25.156 1.513 1 93.81 145 ASN B C 1
ATOM 3529 O O . ASN B 1 145 ? -11.023 26.016 2.357 1 93.81 145 ASN B O 1
ATOM 3533 N N . ASN B 1 146 ? -10.344 24.484 0.833 1 92.44 146 ASN B N 1
ATOM 3534 C CA . ASN B 1 146 ? -8.938 24.812 1 1 92.44 146 ASN B CA 1
ATOM 3535 C C . ASN B 1 146 ? -8.531 24.812 2.471 1 92.44 146 ASN B C 1
ATOM 3537 O O . ASN B 1 146 ? -8.047 25.828 2.982 1 92.44 146 ASN B O 1
ATOM 3541 N N . PRO B 1 147 ? -8.625 23.766 3.088 1 96.5 147 PRO B N 1
ATOM 3542 C CA . PRO B 1 147 ? -8.492 23.688 4.547 1 96.5 147 PRO B CA 1
ATOM 3543 C C . PRO B 1 147 ? -7.062 23.953 5.02 1 96.5 147 PRO B C 1
ATOM 3545 O O . PRO B 1 147 ? -6.105 23.594 4.332 1 96.5 147 PRO B O 1
ATOM 3548 N N . LYS B 1 148 ? -7 24.531 6.219 1 97.44 148 LYS B N 1
ATOM 3549 C CA . LYS B 1 148 ? -5.719 24.688 6.902 1 97.44 148 LYS B CA 1
ATOM 3550 C C . LYS B 1 148 ? -5.32 23.406 7.625 1 97.44 148 LYS B C 1
ATOM 3552 O O . LYS B 1 148 ? -4.129 23.125 7.789 1 97.44 148 LYS B O 1
ATOM 3557 N N . LEU B 1 149 ? -6.297 22.656 8.062 1 98.25 149 LEU B N 1
ATOM 3558 C CA . LEU B 1 149 ? -6.117 21.328 8.648 1 98.25 149 LEU B CA 1
ATOM 3559 C C . LEU B 1 149 ? -7.062 20.328 8 1 98.25 149 LEU B C 1
ATOM 3561 O O . LEU B 1 149 ? -8.273 20.547 7.965 1 98.25 149 LEU B O 1
ATOM 3565 N N . MET B 1 150 ? -6.512 19.328 7.477 1 98 150 MET B N 1
ATOM 3566 C CA . MET B 1 150 ? -7.246 18.234 6.844 1 98 150 MET B CA 1
ATOM 3567 C C . MET B 1 150 ? -6.988 16.906 7.559 1 98 150 MET B C 1
ATOM 3569 O O . MET B 1 150 ? -5.836 16.531 7.785 1 98 150 MET B O 1
ATOM 3573 N N . ILE B 1 151 ? -8.055 16.25 8 1 98.31 151 ILE B N 1
ATOM 3574 C CA . ILE B 1 151 ? -7.961 14.938 8.625 1 98.31 151 ILE B CA 1
ATOM 3575 C C . ILE B 1 151 ? -8.539 13.883 7.691 1 98.31 151 ILE B C 1
ATOM 3577 O O . ILE B 1 151 ? -9.695 13.977 7.277 1 98.31 151 ILE B O 1
ATOM 3581 N N . LEU B 1 152 ? -7.73 12.922 7.344 1 98 152 LEU B N 1
ATOM 3582 C CA . LEU B 1 152 ? -8.117 11.898 6.383 1 98 152 LEU B CA 1
ATOM 3583 C C . LEU B 1 152 ? -7.984 10.5 6.984 1 98 152 LEU B C 1
ATOM 3585 O O . LEU B 1 152 ? -6.871 10.047 7.27 1 98 152 LEU B O 1
ATOM 3589 N N . ASP B 1 153 ? -9.062 9.859 7.148 1 96.56 153 ASP B N 1
ATOM 3590 C CA . ASP B 1 153 ? -9.039 8.484 7.652 1 96.56 153 ASP B CA 1
ATOM 3591 C C . ASP B 1 153 ? -9.039 7.48 6.508 1 96.56 153 ASP B C 1
ATOM 3593 O O . ASP B 1 153 ? -10.078 7.234 5.895 1 96.56 153 ASP B O 1
ATOM 3597 N N . GLU B 1 154 ? -7.859 6.91 6.18 1 94.69 154 GLU B N 1
ATOM 3598 C CA . GLU B 1 154 ? -7.641 5.891 5.156 1 94.69 154 GLU B CA 1
ATOM 3599 C C . GLU B 1 154 ? -8.133 6.371 3.791 1 94.69 154 GLU B C 1
ATOM 3601 O O . GLU B 1 154 ? -8.906 5.676 3.127 1 94.69 154 GLU B O 1
ATOM 3606 N N . PRO B 1 155 ? -7.598 7.414 3.297 1 95.62 155 PRO B N 1
ATOM 3607 C CA . PRO B 1 155 ? -8.117 8.016 2.064 1 95.62 155 PRO B CA 1
ATOM 3608 C C . PRO B 1 155 ? -7.777 7.191 0.823 1 95.62 155 PRO B C 1
ATOM 3610 O O . PRO B 1 155 ? -8.398 7.371 -0.229 1 95.62 155 PRO B O 1
ATOM 3613 N N . LEU B 1 156 ? -6.824 6.34 0.931 1 93.56 156 LEU B N 1
ATOM 3614 C CA . LEU B 1 156 ? -6.367 5.645 -0.268 1 93.56 156 LEU B CA 1
ATOM 3615 C C . LEU B 1 156 ? -7.07 4.305 -0.425 1 93.56 156 LEU B C 1
ATOM 3617 O O . LEU B 1 156 ? -6.879 3.607 -1.424 1 93.56 156 LEU B O 1
ATOM 3621 N N . ASN B 1 157 ? -7.871 3.975 0.531 1 88.62 157 ASN B N 1
ATOM 3622 C CA . ASN B 1 157 ? -8.586 2.703 0.492 1 88.62 157 ASN B CA 1
ATOM 3623 C C . ASN B 1 157 ? -9.508 2.613 -0.719 1 88.62 157 ASN B C 1
ATOM 3625 O O . ASN B 1 157 ? -10.18 3.586 -1.062 1 88.62 157 ASN B O 1
ATOM 3629 N N . GLY B 1 158 ? -9.469 1.494 -1.394 1 86.5 158 GLY B N 1
ATOM 3630 C CA . GLY B 1 158 ? -10.391 1.248 -2.49 1 86.5 158 GLY B CA 1
ATOM 3631 C C . GLY B 1 158 ? -9.938 1.858 -3.803 1 86.5 158 GLY B C 1
ATOM 3632 O O . GLY B 1 158 ? -10.594 1.693 -4.832 1 86.5 158 GLY B O 1
ATOM 3633 N N . LEU B 1 159 ? -8.859 2.531 -3.828 1 92.75 159 LEU B N 1
ATOM 3634 C CA . LEU B 1 159 ? -8.398 3.211 -5.031 1 92.75 159 LEU B CA 1
ATOM 3635 C C . LEU B 1 159 ? -7.477 2.305 -5.848 1 92.75 159 LEU B C 1
ATOM 3637 O O . LEU B 1 159 ? -6.777 1.459 -5.289 1 92.75 159 LEU B O 1
ATOM 3641 N N . ASP B 1 160 ? -7.539 2.514 -7.176 1 93.62 160 ASP B N 1
ATOM 3642 C CA . ASP B 1 160 ? -6.609 1.81 -8.055 1 93.62 160 ASP B CA 1
ATOM 3643 C C . ASP B 1 160 ? -5.242 2.488 -8.07 1 93.62 160 ASP B C 1
ATOM 3645 O O . ASP B 1 160 ? -5.055 3.529 -7.434 1 93.62 160 ASP B O 1
ATOM 3649 N N . PRO B 1 161 ? -4.27 1.901 -8.742 1 95.44 161 PRO B N 1
ATOM 3650 C CA . PRO B 1 161 ? -2.916 2.457 -8.711 1 95.44 161 PRO B CA 1
ATOM 3651 C C . PRO B 1 161 ? -2.857 3.896 -9.219 1 95.44 161 PRO B C 1
ATOM 3653 O O . PRO B 1 161 ? -2.199 4.742 -8.609 1 95.44 161 PRO B O 1
ATOM 3656 N N . THR B 1 162 ? -3.543 4.129 -10.305 1 94.31 162 THR B N 1
ATOM 3657 C CA . THR B 1 162 ? -3.564 5.469 -10.875 1 94.31 162 THR B CA 1
ATOM 3658 C C . THR B 1 162 ? -4.07 6.484 -9.859 1 94.31 162 THR B C 1
ATOM 3660 O O . THR B 1 162 ? -3.424 7.508 -9.625 1 94.31 162 THR B O 1
ATOM 3663 N N . SER B 1 163 ? -5.16 6.16 -9.273 1 93.75 163 SER B N 1
ATOM 3664 C CA . SER B 1 163 ? -5.793 7.062 -8.312 1 93.75 163 SER B CA 1
ATOM 3665 C C . SER B 1 163 ? -4.922 7.25 -7.078 1 93.75 163 SER B C 1
ATOM 3667 O O . SER B 1 163 ? -4.848 8.352 -6.531 1 93.75 163 SER B O 1
ATOM 3669 N N . ILE B 1 164 ? -4.305 6.188 -6.625 1 95.44 164 ILE B N 1
ATOM 3670 C CA . ILE B 1 164 ? -3.434 6.27 -5.457 1 95.44 164 ILE B CA 1
ATOM 3671 C C . ILE B 1 164 ? -2.303 7.262 -5.727 1 95.44 164 ILE B C 1
ATOM 3673 O O . ILE B 1 164 ? -2.027 8.141 -4.906 1 95.44 164 ILE B O 1
ATOM 3677 N N . ILE B 1 165 ? -1.695 7.156 -6.867 1 94.62 165 ILE B N 1
ATOM 3678 C CA . ILE B 1 165 ? -0.586 8.023 -7.25 1 94.62 165 ILE B CA 1
ATOM 3679 C C . ILE B 1 165 ? -1.07 9.469 -7.352 1 94.62 165 ILE B C 1
ATOM 3681 O O . ILE B 1 165 ? -0.448 10.383 -6.801 1 94.62 165 ILE B O 1
ATOM 3685 N N . LYS B 1 166 ? -2.17 9.656 -7.957 1 92.5 166 LYS B N 1
ATOM 3686 C CA . LYS B 1 166 ? -2.709 11 -8.156 1 92.5 166 LYS B CA 1
ATOM 3687 C C . LYS B 1 166 ? -3.062 11.648 -6.824 1 92.5 166 LYS B C 1
ATOM 3689 O O . LYS B 1 166 ? -2.746 12.82 -6.594 1 92.5 166 LYS B O 1
ATOM 3694 N N . VAL B 1 167 ? -3.729 10.914 -5.977 1 94.25 167 VAL B N 1
ATOM 3695 C CA . VAL B 1 167 ? -4.137 11.453 -4.684 1 94.25 167 VAL B CA 1
ATOM 3696 C C . VAL B 1 167 ? -2.904 11.773 -3.844 1 94.25 167 VAL B C 1
ATOM 3698 O O . VAL B 1 167 ? -2.842 12.828 -3.201 1 94.25 167 VAL B O 1
ATOM 3701 N N . ARG B 1 168 ? -1.911 10.891 -3.826 1 95.25 168 ARG B N 1
ATOM 3702 C CA . ARG B 1 168 ? -0.672 11.164 -3.105 1 95.25 168 ARG B CA 1
ATOM 3703 C C . ARG B 1 168 ? -0.041 12.469 -3.574 1 95.25 168 ARG B C 1
ATOM 3705 O O . ARG B 1 168 ? 0.36 13.305 -2.758 1 95.25 168 ARG B O 1
ATOM 3712 N N . ASN B 1 169 ? -0.014 12.641 -4.867 1 93.19 169 ASN B N 1
ATOM 3713 C CA . ASN B 1 169 ? 0.559 13.859 -5.43 1 93.19 169 ASN B CA 1
ATOM 3714 C C . ASN B 1 169 ? -0.251 15.094 -5.035 1 93.19 169 ASN B C 1
ATOM 3716 O O . ASN B 1 169 ? 0.317 16.141 -4.73 1 93.19 169 ASN B O 1
ATOM 3720 N N . LEU B 1 170 ? -1.468 14.898 -5.039 1 93.06 170 LEU B N 1
ATOM 3721 C CA . LEU B 1 170 ? -2.355 15.992 -4.66 1 93.06 170 LEU B CA 1
ATOM 3722 C C . LEU B 1 170 ? -2.141 16.391 -3.203 1 93.06 170 LEU B C 1
ATOM 3724 O O . LEU B 1 170 ? -2.074 17.578 -2.879 1 93.06 170 LEU B O 1
ATOM 3728 N N . LEU B 1 171 ? -2.059 15.438 -2.354 1 96.19 171 LEU B N 1
ATOM 3729 C CA . LEU B 1 171 ? -1.832 15.711 -0.938 1 96.19 171 LEU B CA 1
ATOM 3730 C C . LEU B 1 171 ? -0.506 16.438 -0.729 1 96.19 171 LEU B C 1
ATOM 3732 O O . LEU B 1 171 ? -0.421 17.359 0.083 1 96.19 171 LEU B O 1
ATOM 3736 N N . LYS B 1 172 ? 0.478 16.078 -1.46 1 94.94 172 LYS B N 1
ATOM 3737 C CA . LYS B 1 172 ? 1.771 16.75 -1.379 1 94.94 172 LYS B CA 1
ATOM 3738 C C . LYS B 1 172 ? 1.667 18.203 -1.844 1 94.94 172 LYS B C 1
ATOM 3740 O O . LYS B 1 172 ? 2.285 19.094 -1.257 1 94.94 172 LYS B O 1
ATOM 3745 N N . GLU B 1 173 ? 0.928 18.344 -2.879 1 93.56 173 GLU B N 1
ATOM 3746 C CA . GLU B 1 173 ? 0.701 19.703 -3.367 1 93.56 173 GLU B CA 1
ATOM 3747 C C . GLU B 1 173 ? 0.017 20.562 -2.309 1 93.56 173 GLU B C 1
ATOM 3749 O O . GLU B 1 173 ? 0.405 21.719 -2.088 1 93.56 173 GLU B O 1
ATOM 3754 N N . LEU B 1 174 ? -0.962 20.062 -1.679 1 94.88 174 LEU B N 1
ATOM 3755 C CA . LEU B 1 174 ? -1.678 20.766 -0.623 1 94.88 174 LEU B CA 1
ATOM 3756 C C . LEU B 1 174 ? -0.742 21.109 0.531 1 94.88 174 LEU B C 1
ATOM 3758 O O . LEU B 1 174 ? -0.774 22.234 1.048 1 94.88 174 LEU B O 1
ATOM 3762 N N . GLU B 1 175 ? 0.036 20.156 0.878 1 96.31 175 GLU B N 1
ATOM 3763 C CA . GLU B 1 175 ? 1.038 20.391 1.911 1 96.31 175 GLU B CA 1
ATOM 3764 C C . GLU B 1 175 ? 1.953 21.562 1.53 1 96.31 175 GLU B C 1
ATOM 3766 O O . GLU B 1 175 ? 2.209 22.453 2.346 1 96.31 175 GLU B O 1
ATOM 3771 N N . ASN B 1 176 ? 2.389 21.562 0.299 1 94.19 176 ASN B N 1
ATOM 3772 C CA . ASN B 1 176 ? 3.285 22.609 -0.198 1 94.19 176 ASN B CA 1
ATOM 3773 C C . ASN B 1 176 ? 2.611 23.984 -0.193 1 94.19 176 ASN B C 1
ATOM 3775 O O . ASN B 1 176 ? 3.285 25 -0.092 1 94.19 176 ASN B O 1
ATOM 3779 N N . ASN B 1 177 ? 1.317 23.906 -0.251 1 94 177 ASN B N 1
ATOM 3780 C CA . ASN B 1 177 ? 0.555 25.156 -0.247 1 94 177 ASN B CA 1
ATOM 3781 C C . ASN B 1 177 ? 0.158 25.562 1.168 1 94 177 ASN B C 1
ATOM 3783 O O . ASN B 1 177 ? -0.625 26.5 1.353 1 94 177 ASN B O 1
ATOM 3787 N N . GLY B 1 178 ? 0.587 24.797 2.137 1 95.81 178 GLY B N 1
ATOM 3788 C CA . GLY B 1 178 ? 0.451 25.25 3.512 1 95.81 178 GLY B CA 1
ATOM 3789 C C . GLY B 1 178 ? -0.58 24.469 4.301 1 95.81 178 GLY B C 1
ATOM 3790 O O . GLY B 1 178 ? -0.809 24.734 5.48 1 95.81 178 GLY B O 1
ATOM 3791 N N . THR B 1 179 ? -1.245 23.5 3.75 1 97.12 179 THR B N 1
ATOM 3792 C CA . THR B 1 179 ? -2.236 22.688 4.441 1 97.12 179 THR B CA 1
ATOM 3793 C C . THR B 1 179 ? -1.558 21.672 5.363 1 97.12 179 THR B C 1
ATOM 3795 O O . THR B 1 179 ? -0.56 21.062 4.988 1 97.12 179 THR B O 1
ATOM 3798 N N . THR B 1 180 ? -2.023 21.562 6.582 1 98.19 180 THR B N 1
ATOM 3799 C CA . THR B 1 180 ? -1.637 20.469 7.469 1 98.19 180 THR B CA 1
ATOM 3800 C C . THR B 1 180 ? -2.553 19.266 7.273 1 98.19 180 THR B C 1
ATOM 3802 O O . THR B 1 180 ? -3.777 19.406 7.25 1 98.19 180 THR B O 1
ATOM 3805 N N . ILE B 1 181 ? -1.952 18.125 7.113 1 98.44 181 ILE B N 1
ATOM 3806 C CA . ILE B 1 181 ? -2.746 16.938 6.844 1 98.44 181 ILE B CA 1
ATOM 3807 C C . ILE B 1 181 ? -2.447 15.867 7.898 1 98.44 181 ILE B C 1
ATOM 3809 O O . ILE B 1 181 ? -1.291 15.492 8.102 1 98.44 181 ILE B O 1
ATOM 3813 N N . LEU B 1 182 ? -3.436 15.438 8.625 1 98.25 182 LEU B N 1
ATOM 3814 C CA . LEU B 1 182 ? -3.398 14.234 9.453 1 98.25 182 LEU B CA 1
ATOM 3815 C C . LEU B 1 182 ? -4.027 13.055 8.719 1 98.25 182 LEU B C 1
ATOM 3817 O O . LEU B 1 182 ? -5.199 13.102 8.344 1 98.25 182 LEU B O 1
ATOM 3821 N N . ILE B 1 183 ? -3.213 12.016 8.562 1 98.19 183 ILE B N 1
ATOM 3822 C CA . ILE B 1 183 ? -3.689 10.945 7.695 1 98.19 183 ILE B CA 1
ATOM 3823 C C . ILE B 1 183 ? -3.426 9.594 8.359 1 98.19 183 ILE B C 1
ATOM 3825 O O . ILE B 1 183 ? -2.383 9.391 8.984 1 98.19 183 ILE B O 1
ATOM 3829 N N . SER B 1 184 ? -4.348 8.695 8.266 1 96.94 184 SER B N 1
ATOM 3830 C CA . SER B 1 184 ? -4.117 7.297 8.617 1 96.94 184 SER B CA 1
ATOM 3831 C C . SER B 1 184 ? -4.082 6.414 7.375 1 96.94 184 SER B C 1
ATOM 3833 O O . SER B 1 184 ? -4.695 6.738 6.355 1 96.94 184 SER B O 1
ATOM 3835 N N . SER B 1 185 ? -3.322 5.379 7.434 1 93.62 185 SER B N 1
ATOM 3836 C CA . SER B 1 185 ? -3.266 4.379 6.371 1 93.62 185 SER B CA 1
ATOM 3837 C C . SER B 1 185 ? -2.791 3.031 6.902 1 93.62 185 SER B C 1
ATOM 3839 O O . SER B 1 185 ? -1.975 2.975 7.824 1 93.62 185 SER B O 1
ATOM 3841 N N . HIS B 1 186 ? -3.285 2.049 6.238 1 92.88 186 HIS B N 1
ATOM 3842 C CA . HIS B 1 186 ? -2.834 0.703 6.574 1 92.88 186 HIS B CA 1
ATOM 3843 C C . HIS B 1 186 ? -1.604 0.315 5.762 1 92.88 186 HIS B C 1
ATOM 3845 O O . HIS B 1 186 ? -0.946 -0.683 6.062 1 92.88 186 HIS B O 1
ATOM 3851 N N . THR B 1 187 ? -1.33 0.985 4.773 1 94.31 187 THR B N 1
ATOM 3852 C CA . THR B 1 187 ? -0.198 0.676 3.908 1 94.31 187 THR B CA 1
ATOM 3853 C C . THR B 1 187 ? 1.013 1.53 4.277 1 94.31 187 THR B C 1
ATOM 3855 O O . THR B 1 187 ? 1.157 2.652 3.789 1 94.31 187 THR B O 1
ATOM 3858 N N . LEU B 1 188 ? 1.89 0.933 4.965 1 96.12 188 LEU B N 1
ATOM 3859 C CA . LEU B 1 188 ? 3.027 1.663 5.516 1 96.12 188 LEU B CA 1
ATOM 3860 C C . LEU B 1 188 ? 3.973 2.111 4.406 1 96.12 188 LEU B C 1
ATOM 3862 O O . LEU B 1 188 ? 4.598 3.168 4.508 1 96.12 188 LEU B O 1
ATOM 3866 N N . SER B 1 189 ? 4.039 1.334 3.383 1 93 189 SER B N 1
ATOM 3867 C CA . SER B 1 189 ? 4.891 1.701 2.256 1 93 189 SER B CA 1
ATOM 3868 C C . SER B 1 189 ? 4.383 2.965 1.567 1 93 189 SER B C 1
ATOM 3870 O O . SER B 1 189 ? 5.176 3.775 1.085 1 93 189 SER B O 1
ATOM 3872 N N . GLU B 1 190 ? 3.107 3.137 1.531 1 94 190 GLU B N 1
ATOM 3873 C CA . GLU B 1 190 ? 2.533 4.355 0.969 1 94 190 GLU B CA 1
ATOM 3874 C C . GLU B 1 190 ? 2.811 5.559 1.863 1 94 190 GLU B C 1
ATOM 3876 O O . GLU B 1 190 ? 3.023 6.668 1.37 1 94 190 GLU B O 1
ATOM 3881 N N . ILE B 1 191 ? 2.75 5.289 3.135 1 95.06 191 ILE B N 1
ATOM 3882 C CA . ILE B 1 191 ? 3.061 6.348 4.09 1 95.06 191 ILE B CA 1
ATOM 3883 C C . ILE B 1 191 ? 4.484 6.848 3.861 1 95.06 191 ILE B C 1
ATOM 3885 O O . ILE B 1 191 ? 4.738 8.055 3.885 1 95.06 191 ILE B O 1
ATOM 3889 N N . ASP B 1 192 ? 5.391 5.941 3.553 1 91.81 192 ASP B N 1
ATOM 3890 C CA . ASP B 1 192 ? 6.785 6.301 3.318 1 91.81 192 ASP B CA 1
ATOM 3891 C C . ASP B 1 192 ? 6.918 7.234 2.115 1 91.81 192 ASP B C 1
ATOM 3893 O O . ASP B 1 192 ? 7.82 8.07 2.068 1 91.81 192 ASP B O 1
ATOM 3897 N N . LEU B 1 193 ? 6.035 7.105 1.201 1 91.12 193 LEU B N 1
ATOM 3898 C CA . LEU B 1 193 ? 6.07 7.945 0.008 1 91.12 193 LEU B CA 1
ATOM 3899 C C . LEU B 1 193 ? 5.438 9.305 0.28 1 91.12 193 LEU B C 1
ATOM 3901 O O . LEU B 1 193 ? 5.625 10.25 -0.491 1 91.12 193 LEU B O 1
ATOM 3905 N N . LEU B 1 194 ? 4.773 9.391 1.394 1 94.31 194 LEU B N 1
ATOM 3906 C CA . LEU B 1 194 ? 3.977 10.578 1.656 1 94.31 194 LEU B CA 1
ATOM 3907 C C . LEU B 1 194 ? 4.676 11.492 2.66 1 94.31 194 LEU B C 1
ATOM 3909 O O . LEU B 1 194 ? 4.656 12.719 2.514 1 94.31 194 LEU B O 1
ATOM 3913 N N . THR B 1 195 ? 5.277 10.852 3.705 1 94 195 THR B N 1
ATOM 3914 C CA . THR B 1 195 ? 5.777 11.711 4.77 1 94 195 THR B CA 1
ATOM 3915 C C . THR B 1 195 ? 6.809 10.977 5.621 1 94 195 THR B C 1
ATOM 3917 O O . THR B 1 195 ? 6.84 9.75 5.645 1 94 195 THR B O 1
ATOM 3920 N N . ASP B 1 196 ? 7.578 11.742 6.312 1 89.38 196 ASP B N 1
ATOM 3921 C CA . ASP B 1 196 ? 8.531 11.234 7.293 1 89.38 196 ASP B CA 1
ATOM 3922 C C . ASP B 1 196 ? 8.023 11.461 8.719 1 89.38 196 ASP B C 1
ATOM 3924 O O . ASP B 1 196 ? 8.641 10.992 9.68 1 89.38 196 ASP B O 1
ATOM 3928 N N . ASN B 1 197 ? 6.945 12.203 8.867 1 93.81 197 ASN B N 1
ATOM 3929 C CA . ASN B 1 197 ? 6.348 12.469 10.172 1 93.81 197 ASN B CA 1
ATOM 3930 C C . ASN B 1 197 ? 5.355 11.375 10.562 1 93.81 197 ASN B C 1
ATOM 3932 O O . ASN B 1 197 ? 4.188 11.422 10.164 1 93.81 197 ASN B O 1
ATOM 3936 N N . ILE B 1 198 ? 5.828 10.492 11.398 1 95.12 198 ILE B N 1
ATOM 3937 C CA . ILE B 1 198 ? 5 9.352 11.773 1 95.12 198 ILE B CA 1
ATOM 3938 C C . ILE B 1 198 ? 4.641 9.43 13.258 1 95.12 198 ILE B C 1
ATOM 3940 O O . ILE B 1 198 ? 5.512 9.664 14.094 1 95.12 198 ILE B O 1
ATOM 3944 N N . ILE B 1 199 ? 3.395 9.266 13.523 1 96.25 199 ILE B N 1
ATOM 3945 C CA . ILE B 1 199 ? 2.881 9.18 14.891 1 96.25 199 ILE B CA 1
ATOM 3946 C C . ILE B 1 199 ? 2.266 7.805 15.125 1 96.25 199 ILE B C 1
ATOM 3948 O O . ILE B 1 199 ? 1.281 7.438 14.484 1 96.25 199 ILE B O 1
ATOM 3952 N N . PHE B 1 200 ? 2.826 7.074 16.031 1 96.38 200 PHE B N 1
ATOM 3953 C CA . PHE B 1 200 ? 2.287 5.762 16.359 1 96.38 200 PHE B CA 1
ATOM 3954 C C . PHE B 1 200 ? 1.304 5.852 17.516 1 96.38 200 PHE B C 1
ATOM 3956 O O . PHE B 1 200 ? 1.542 6.578 18.484 1 96.38 200 PHE B O 1
ATOM 3963 N N . LEU B 1 201 ? 0.224 5.207 17.391 1 96.88 201 LEU B N 1
ATOM 3964 C CA . LEU B 1 201 ? -0.732 5.062 18.484 1 96.88 201 LEU B CA 1
ATOM 3965 C C . LEU B 1 201 ? -0.687 3.652 19.062 1 96.88 201 LEU B C 1
ATOM 3967 O O . LEU B 1 201 ? -1.151 2.703 18.438 1 96.88 201 LEU B O 1
ATOM 3971 N N . LYS B 1 202 ? -0.132 3.559 20.219 1 94.81 202 LYS B N 1
ATOM 3972 C CA . LYS B 1 202 ? 0.051 2.271 20.891 1 94.81 202 LYS B CA 1
ATOM 3973 C C . LYS B 1 202 ? -0.531 2.293 22.297 1 94.81 202 LYS B C 1
ATOM 3975 O O . LYS B 1 202 ? -0.138 3.119 23.125 1 94.81 202 LYS B O 1
ATOM 3980 N N . ASN B 1 203 ? -1.446 1.383 22.547 1 94 203 ASN B N 1
ATOM 3981 C CA . ASN B 1 203 ? -2.043 1.222 23.859 1 94 203 ASN B CA 1
ATOM 3982 C C . ASN B 1 203 ? -2.588 2.543 24.406 1 94 203 ASN B C 1
ATOM 3984 O O . ASN B 1 203 ? -2.367 2.887 25.562 1 94 203 ASN B O 1
ATOM 3988 N N . GLY B 1 204 ? -3.145 3.328 23.516 1 96.06 204 GLY B N 1
ATOM 3989 C CA . GLY B 1 204 ? -3.838 4.547 23.891 1 96.06 204 GLY B CA 1
ATOM 3990 C C . GLY B 1 204 ? -2.91 5.738 24.047 1 96.06 204 GLY B C 1
ATOM 3991 O O . GLY B 1 204 ? -3.338 6.812 24.484 1 96.06 204 GLY B O 1
ATOM 3992 N N . VAL B 1 205 ? -1.646 5.57 23.719 1 95.94 205 VAL B N 1
ATOM 3993 C CA . VAL B 1 205 ? -0.65 6.629 23.844 1 95.94 205 VAL B CA 1
ATOM 3994 C C . VAL B 1 205 ? 0.013 6.891 22.5 1 95.94 205 VAL B C 1
ATOM 3996 O O . VAL B 1 205 ? 0.233 5.965 21.719 1 95.94 205 VAL B O 1
ATOM 3999 N N . LEU B 1 206 ? 0.363 8.195 22.266 1 95.69 206 LEU B N 1
ATOM 4000 C CA . LEU B 1 206 ? 1.019 8.57 21.016 1 95.69 206 LEU B CA 1
ATOM 4001 C C . LEU B 1 206 ? 2.535 8.523 21.156 1 95.69 206 LEU B C 1
ATOM 4003 O O . LEU B 1 206 ? 3.074 8.938 22.188 1 95.69 206 LEU B O 1
ATOM 4007 N N . HIS B 1 207 ? 3.176 7.984 20.188 1 92.19 207 HIS B N 1
ATOM 4008 C CA . HIS B 1 207 ? 4.629 8 20.047 1 92.19 207 HIS B CA 1
ATOM 4009 C C . HIS B 1 207 ? 5.059 8.664 18.75 1 92.19 207 HIS B C 1
ATOM 4011 O O . HIS B 1 207 ? 4.855 8.109 17.672 1 92.19 207 HIS B O 1
ATOM 4017 N N . GLU B 1 208 ? 5.598 9.828 18.891 1 85.88 208 GLU B N 1
ATOM 4018 C CA . GLU B 1 208 ? 6.027 10.547 17.703 1 85.88 208 GLU B CA 1
ATOM 4019 C C . GLU B 1 208 ? 7.426 10.117 17.266 1 85.88 208 GLU B C 1
ATOM 4021 O O . GLU B 1 208 ? 8.328 9.992 18.109 1 85.88 208 GLU B O 1
ATOM 4026 N N . GLU B 1 209 ? 7.477 9.719 16.062 1 76.94 209 GLU B N 1
ATOM 4027 C CA . GLU B 1 209 ? 8.781 9.391 15.492 1 76.94 209 GLU B CA 1
ATOM 4028 C C . GLU B 1 209 ? 9.016 10.133 14.18 1 76.94 209 GLU B C 1
ATOM 4030 O O . GLU B 1 209 ? 8.102 10.281 13.367 1 76.94 209 GLU B O 1
ATOM 4035 N N . LYS B 1 210 ? 9.984 10.984 14.219 1 65.5 210 LYS B N 1
ATOM 4036 C CA . LYS B 1 210 ? 10.414 11.539 12.938 1 65.5 210 LYS B CA 1
ATOM 4037 C C . LYS B 1 210 ? 11.523 10.688 12.32 1 65.5 210 LYS B C 1
ATOM 4039 O O . LYS B 1 210 ? 12.422 10.219 13.023 1 65.5 210 LYS B O 1
ATOM 4044 N N . ILE B 1 211 ? 11.25 10.039 11.25 1 58.94 211 ILE B N 1
ATOM 4045 C CA . ILE B 1 211 ? 12.312 9.305 10.562 1 58.94 211 ILE B CA 1
ATOM 4046 C C . ILE B 1 211 ? 13.609 10.102 10.625 1 58.94 211 ILE B C 1
ATOM 4048 O O . ILE B 1 211 ? 13.711 11.18 10.031 1 58.94 211 ILE B O 1
ATOM 4052 N N . ASP B 1 212 ? 13.898 10.586 11.844 1 52.75 212 ASP B N 1
ATOM 4053 C CA . ASP B 1 212 ? 15.07 11.43 12.086 1 52.75 212 ASP B CA 1
ATOM 4054 C C . ASP B 1 212 ? 16.297 10.883 11.352 1 52.75 212 ASP B C 1
ATOM 4056 O O . ASP B 1 212 ? 16.453 9.672 11.203 1 52.75 212 ASP B O 1
ATOM 4060 N N . ILE B 1 213 ? 17.016 11.789 10.883 1 52.91 213 ILE B N 1
ATOM 4061 C CA . ILE B 1 213 ? 18.375 12 10.391 1 52.91 213 ILE B CA 1
ATOM 4062 C C . ILE B 1 213 ? 19.375 11.359 11.352 1 52.91 213 ILE B C 1
ATOM 4064 O O . ILE B 1 213 ? 20.469 10.984 10.945 1 52.91 213 ILE B O 1
ATOM 4068 N N . LYS B 1 214 ? 18.938 11.234 12.664 1 53.19 214 LYS B N 1
ATOM 4069 C CA . LYS B 1 214 ? 20.031 10.953 13.57 1 53.19 214 LYS B CA 1
ATOM 4070 C C . LYS B 1 214 ? 20.359 9.461 13.602 1 53.19 214 LYS B C 1
ATOM 4072 O O . LYS B 1 214 ? 21.219 9.016 14.352 1 53.19 214 LYS B O 1
ATOM 4077 N N . GLN B 1 215 ? 19.625 8.68 12.781 1 61.72 215 GLN B N 1
ATOM 4078 C CA .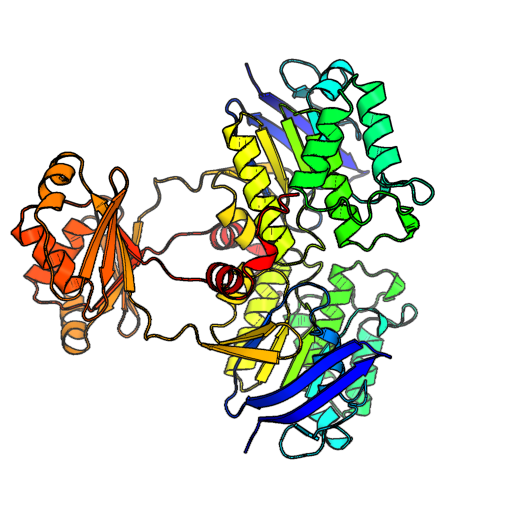 GLN B 1 215 ? 19.922 7.254 12.859 1 61.72 215 GLN B CA 1
ATOM 4079 C C . GLN B 1 215 ? 21.188 6.91 12.07 1 61.72 215 GLN B C 1
ATOM 4081 O O . GLN B 1 215 ? 21.547 7.625 11.133 1 61.72 215 GLN B O 1
ATOM 4086 N N . ASN B 1 216 ? 21.828 5.922 12.664 1 73.88 216 ASN B N 1
ATOM 4087 C CA . ASN B 1 216 ? 22.969 5.375 11.945 1 73.88 216 ASN B CA 1
ATOM 4088 C C . ASN B 1 216 ? 22.641 5.109 10.484 1 73.88 216 ASN B C 1
ATOM 4090 O O . ASN B 1 216 ? 21.562 4.598 10.172 1 73.88 216 ASN B O 1
ATOM 4094 N N . LYS B 1 217 ? 23.469 5.684 9.766 1 85.69 217 LYS B N 1
ATOM 4095 C CA . LYS B 1 217 ? 23.344 5.391 8.336 1 85.69 217 LYS B CA 1
ATOM 4096 C C . LYS B 1 217 ? 23.766 3.955 8.039 1 85.69 217 LYS B C 1
ATOM 4098 O O . LYS B 1 217 ? 24.766 3.475 8.562 1 85.69 217 LYS B O 1
ATOM 4103 N N . LYS B 1 218 ? 22.953 3.305 7.336 1 88.56 218 LYS B N 1
ATOM 4104 C CA . LYS B 1 218 ? 23.25 1.925 6.961 1 88.56 218 LYS B CA 1
ATOM 4105 C C . LYS B 1 218 ? 23.344 1.771 5.445 1 88.56 218 LYS B C 1
ATOM 4107 O O . LYS B 1 218 ? 22.516 2.328 4.715 1 88.56 218 LYS B O 1
ATOM 4112 N N . TYR B 1 219 ? 24.375 1.05 5.012 1 92.06 219 TYR B N 1
ATOM 4113 C CA . TYR B 1 219 ? 24.594 0.837 3.582 1 92.06 219 TYR B CA 1
ATOM 4114 C C . TYR B 1 219 ? 24.844 -0.634 3.283 1 92.06 219 TYR B C 1
ATOM 4116 O O . TYR B 1 219 ? 25.422 -1.354 4.109 1 92.06 219 TYR B O 1
ATOM 4124 N N . LYS B 1 220 ? 24.406 -1.042 2.184 1 91.81 220 LYS B N 1
ATOM 4125 C CA . LYS B 1 220 ? 24.766 -2.332 1.601 1 91.81 220 LYS B CA 1
ATOM 4126 C C . LYS B 1 220 ? 25.703 -2.154 0.409 1 91.81 220 LYS B C 1
ATOM 4128 O O . LYS B 1 220 ? 25.344 -1.523 -0.585 1 91.81 220 LYS B O 1
ATOM 4133 N N . ILE B 1 221 ? 26.875 -2.711 0.548 1 92.69 221 ILE B N 1
ATOM 4134 C CA . ILE B 1 221 ? 27.875 -2.615 -0.508 1 92.69 221 ILE B CA 1
ATOM 4135 C C . ILE B 1 221 ? 28.094 -3.988 -1.134 1 92.69 221 ILE B C 1
ATOM 4137 O O . ILE B 1 221 ? 28.484 -4.934 -0.446 1 92.69 221 ILE B O 1
ATOM 4141 N N . SER B 1 222 ? 27.812 -4.09 -2.42 1 93.06 222 SER B N 1
ATOM 4142 C CA . SER B 1 222 ? 28.016 -5.348 -3.125 1 93.06 222 SER B CA 1
ATOM 4143 C C . SER B 1 222 ? 29.484 -5.523 -3.52 1 93.06 222 SER B C 1
ATOM 4145 O O . SER B 1 222 ? 30 -4.777 -4.355 1 93.06 222 SER B O 1
ATOM 4147 N N . LEU B 1 223 ? 30.078 -6.57 -3.002 1 92.5 223 LEU B N 1
ATOM 4148 C CA . LEU B 1 223 ? 31.516 -6.77 -3.162 1 92.5 223 LEU B CA 1
ATOM 4149 C C . LEU B 1 223 ? 31.812 -7.703 -4.332 1 92.5 223 LEU B C 1
ATOM 4151 O O . LEU B 1 223 ? 31 -8.562 -4.66 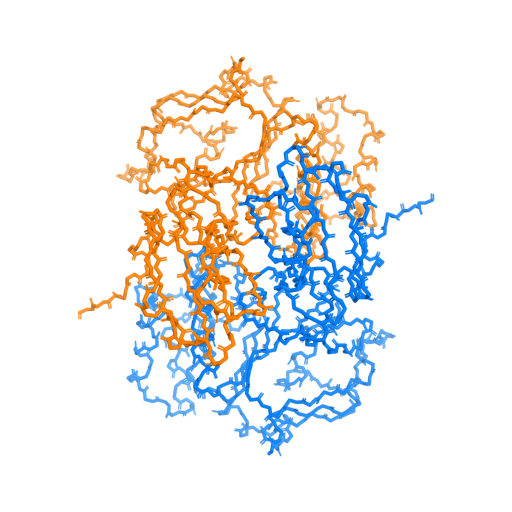1 92.5 223 LEU B O 1
ATOM 4155 N N . GLU B 1 224 ? 32.906 -7.43 -4.863 1 91.06 224 GLU B N 1
ATOM 4156 C CA . GLU B 1 224 ? 33.438 -8.438 -5.777 1 91.06 224 GLU B CA 1
ATOM 4157 C C . GLU B 1 224 ? 33.906 -9.68 -5.023 1 91.06 224 GLU B C 1
ATOM 4159 O O . GLU B 1 224 ? 34.406 -9.586 -3.9 1 91.06 224 GLU B O 1
ATOM 4164 N N . LYS B 1 225 ? 33.812 -10.789 -5.68 1 88.88 225 LYS B N 1
ATOM 4165 C CA . LYS B 1 225 ? 34.125 -12.07 -5.051 1 88.88 225 LYS B CA 1
ATOM 4166 C C . LYS B 1 225 ? 35.531 -12.07 -4.484 1 88.88 225 LYS B C 1
ATOM 4168 O O . LYS B 1 225 ? 35.781 -12.594 -3.393 1 88.88 225 LYS B O 1
ATOM 4173 N N . SER B 1 226 ? 36.438 -11.43 -5.152 1 87.88 226 SER B N 1
ATOM 4174 C CA . SER B 1 226 ? 37.844 -11.43 -4.773 1 87.88 226 SER B CA 1
ATOM 4175 C C . SER B 1 226 ? 38.094 -10.57 -3.539 1 87.8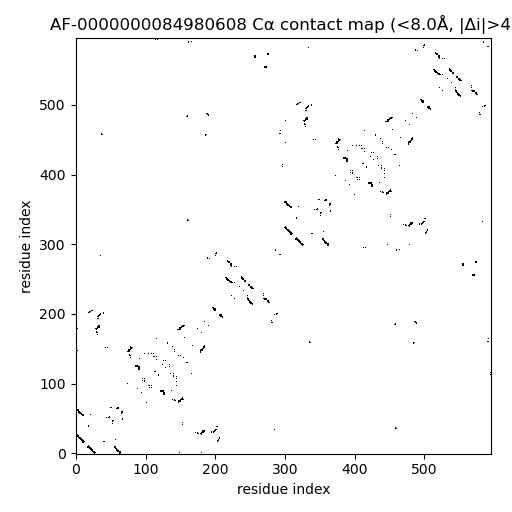8 226 SER B C 1
ATOM 4177 O O . SER B 1 226 ? 39.156 -10.672 -2.896 1 87.88 226 SER B O 1
ATOM 4179 N N . SER B 1 227 ? 37.125 -9.805 -3.164 1 89.56 227 SER B N 1
ATOM 4180 C CA . SER B 1 227 ? 37.344 -8.836 -2.094 1 89.56 227 SER B CA 1
ATOM 4181 C C . SER B 1 227 ? 36.719 -9.312 -0.79 1 89.56 227 SER B C 1
ATOM 4183 O O . SER B 1 227 ? 36.906 -8.695 0.26 1 89.56 227 SER B O 1
ATOM 4185 N N . ILE B 1 228 ? 36.062 -10.414 -0.794 1 88.75 228 ILE B N 1
ATOM 4186 C CA . ILE B 1 228 ? 35.25 -10.867 0.341 1 88.75 228 ILE B CA 1
ATOM 4187 C C . ILE B 1 228 ? 36.156 -11.203 1.514 1 88.75 228 ILE B C 1
ATOM 4189 O O . ILE B 1 228 ? 35.875 -10.852 2.66 1 88.75 228 ILE B O 1
ATOM 4193 N N . GLU B 1 229 ? 37.25 -11.727 1.227 1 86.94 229 GLU B N 1
ATOM 4194 C CA . GLU B 1 229 ? 38.156 -12.18 2.275 1 86.94 229 GLU B CA 1
ATOM 4195 C C . GLU B 1 229 ? 38.844 -11 2.951 1 86.94 229 GLU B C 1
ATOM 4197 O O . GLU B 1 229 ? 39.25 -11.102 4.105 1 86.94 229 GLU B O 1
ATOM 4202 N N . LYS B 1 230 ? 38.969 -9.953 2.271 1 88.75 230 LYS B N 1
ATOM 4203 C CA . LYS B 1 230 ? 39.688 -8.797 2.762 1 88.75 230 LYS B CA 1
ATOM 4204 C C . LYS B 1 230 ? 38.875 -8.016 3.785 1 88.75 230 LYS B C 1
ATOM 4206 O O . LYS B 1 230 ? 39.438 -7.18 4.512 1 88.75 230 LYS B O 1
ATOM 4211 N N . VAL B 1 231 ? 37.562 -8.328 3.887 1 88.5 231 VAL B N 1
ATOM 4212 C CA . VAL B 1 231 ? 36.656 -7.523 4.699 1 88.5 231 VAL B CA 1
ATOM 4213 C C . VAL B 1 231 ? 36.875 -7.828 6.18 1 88.5 231 VAL B C 1
ATOM 4215 O O . VAL B 1 231 ? 36.625 -6.984 7.035 1 88.5 231 VAL B O 1
ATOM 4218 N N . SER B 1 232 ? 37.312 -8.953 6.512 1 84.31 232 SER B N 1
ATOM 4219 C CA . SER B 1 232 ? 37.469 -9.391 7.895 1 84.31 232 SER B CA 1
ATOM 4220 C C . SER B 1 232 ? 38.438 -8.477 8.641 1 84.31 232 SER B C 1
ATOM 4222 O O . SER B 1 232 ? 38.375 -8.383 9.875 1 84.31 232 SER B O 1
ATOM 4224 N N . GLU B 1 233 ? 39.281 -7.75 7.949 1 82.88 233 GLU B N 1
ATOM 4225 C CA . GLU B 1 233 ? 40.312 -6.938 8.578 1 82.88 233 GLU B CA 1
ATOM 4226 C C . GLU B 1 233 ? 39.875 -5.48 8.703 1 82.88 233 GLU B C 1
ATOM 4228 O O . GLU B 1 233 ? 40.594 -4.66 9.273 1 82.88 233 GLU B O 1
ATOM 4233 N N . LEU B 1 234 ? 38.688 -5.309 8.203 1 88.06 234 LEU B N 1
ATOM 4234 C CA . LEU B 1 234 ? 38.25 -3.916 8.188 1 88.06 234 LEU B CA 1
ATOM 4235 C C . LEU B 1 234 ? 37.875 -3.443 9.586 1 88.06 234 LEU B C 1
ATOM 4237 O O . LEU B 1 234 ? 37.156 -4.148 10.312 1 88.06 234 LEU B O 1
ATOM 4241 N N . LYS B 1 235 ? 38.406 -2.303 10.016 1 86.06 235 LYS B N 1
ATOM 4242 C CA . LYS B 1 235 ? 38.062 -1.652 11.273 1 86.06 235 LYS B CA 1
ATOM 4243 C C . LYS B 1 235 ? 37.875 -0.15 11.086 1 86.06 235 LYS B C 1
ATOM 4245 O O . LYS B 1 235 ? 38.562 0.473 10.281 1 86.06 235 LYS B O 1
ATOM 4250 N N . HIS B 1 236 ? 36.938 0.354 11.625 1 86.88 236 HIS B N 1
ATOM 4251 C CA . HIS B 1 236 ? 36.625 1.782 11.617 1 86.88 236 HIS B CA 1
ATOM 4252 C C . HIS B 1 236 ? 36.031 2.229 12.953 1 86.88 236 HIS B C 1
ATOM 4254 O O . HIS B 1 236 ? 35.219 1.525 13.531 1 86.88 236 HIS B O 1
ATOM 4260 N N . ASP B 1 237 ? 36.375 3.338 13.422 1 86 237 ASP B N 1
ATOM 4261 C CA . ASP B 1 237 ? 35.969 3.799 14.75 1 86 237 ASP B CA 1
ATOM 4262 C C . ASP B 1 237 ? 34.5 4.109 14.797 1 86 237 ASP B C 1
ATOM 4264 O O . ASP B 1 237 ? 33.844 3.945 15.836 1 86 237 ASP B O 1
ATOM 4268 N N . ASN B 1 238 ? 33.969 4.543 13.711 1 90.12 238 ASN B N 1
ATOM 4269 C CA . ASN B 1 238 ? 32.594 5.023 13.734 1 90.12 238 ASN B CA 1
ATOM 4270 C C . ASN B 1 238 ? 31.703 4.184 12.836 1 90.12 238 ASN B C 1
ATOM 4272 O O . ASN B 1 238 ? 30.656 4.652 12.383 1 90.12 238 ASN B O 1
ATOM 4276 N N . ALA B 1 239 ? 32.156 2.98 12.5 1 91.94 239 ALA B N 1
ATOM 4277 C CA . ALA B 1 239 ? 31.344 2.137 11.633 1 91.94 239 ALA B CA 1
ATOM 4278 C C . ALA B 1 239 ? 31.516 0.66 11.977 1 91.94 239 ALA B C 1
ATOM 4280 O O . ALA B 1 239 ? 32.594 0.251 12.461 1 91.94 239 ALA B O 1
ATOM 4281 N N . THR B 1 240 ? 30.5 -0.129 11.812 1 91.31 240 THR B N 1
ATOM 4282 C CA . THR B 1 240 ? 30.531 -1.579 11.969 1 91.31 240 THR B CA 1
ATOM 4283 C C . THR B 1 240 ? 30.297 -2.271 10.625 1 91.31 240 THR B C 1
ATOM 4285 O O . THR B 1 240 ? 29.594 -1.747 9.766 1 91.31 240 THR B O 1
ATOM 4288 N N . PHE B 1 241 ? 30.969 -3.453 10.539 1 92.12 241 PHE B N 1
ATOM 4289 C CA . PHE B 1 241 ? 30.906 -4.195 9.289 1 92.12 241 PHE B CA 1
ATOM 4290 C C . PHE B 1 241 ? 30.375 -5.605 9.508 1 92.12 241 PHE B C 1
ATOM 4292 O O . PHE B 1 241 ? 30.844 -6.312 10.414 1 92.12 241 PHE B O 1
ATOM 4299 N N . THR B 1 242 ? 29.391 -5.945 8.758 1 91.5 242 THR B N 1
ATOM 4300 C CA . THR B 1 242 ? 28.859 -7.301 8.773 1 91.5 242 THR B CA 1
ATOM 4301 C C . THR B 1 242 ? 28.781 -7.867 7.355 1 91.5 242 THR B C 1
ATOM 4303 O O . THR B 1 242 ? 28.219 -7.238 6.457 1 91.5 242 THR B O 1
ATOM 4306 N N . LEU B 1 243 ? 29.328 -9.031 7.164 1 90.19 243 LEU B N 1
ATOM 4307 C CA . LEU B 1 243 ? 29.328 -9.672 5.852 1 90.19 243 LEU B CA 1
ATOM 4308 C C . LEU B 1 243 ? 28.125 -10.594 5.703 1 90.19 243 LEU B C 1
ATOM 4310 O O . LEU B 1 243 ? 27.844 -11.406 6.59 1 90.19 243 LEU B O 1
ATOM 4314 N N . ASP B 1 244 ? 27.375 -10.414 4.684 1 88.69 244 ASP B N 1
ATOM 4315 C CA . ASP B 1 244 ? 26.266 -11.266 4.285 1 88.69 244 ASP B CA 1
ATOM 4316 C C . ASP B 1 244 ? 26.422 -11.75 2.848 1 88.69 244 ASP B C 1
ATOM 4318 O O . ASP B 1 244 ? 25.969 -11.102 1.91 1 88.69 244 ASP B O 1
ATOM 4322 N N . ASN B 1 245 ? 26.938 -12.883 2.742 1 85.94 245 ASN B N 1
ATOM 4323 C CA . ASN B 1 245 ? 27.281 -13.398 1.423 1 85.94 245 ASN B CA 1
ATOM 4324 C C . ASN B 1 245 ? 28.25 -12.469 0.69 1 85.94 245 ASN B C 1
ATOM 4326 O O . ASN B 1 245 ? 29.359 -12.227 1.159 1 85.94 245 ASN B O 1
ATOM 4330 N N . ASN B 1 246 ? 27.797 -11.898 -0.404 1 90.06 246 ASN B N 1
ATOM 4331 C CA . ASN B 1 246 ? 28.688 -11.023 -1.168 1 90.06 246 ASN B CA 1
ATOM 4332 C C . ASN B 1 246 ? 28.406 -9.555 -0.877 1 90.06 246 ASN B C 1
ATOM 4334 O O . ASN B 1 246 ? 28.891 -8.672 -1.586 1 90.06 246 ASN B O 1
ATOM 4338 N N . ASN B 1 247 ? 27.641 -9.344 0.194 1 93.12 247 ASN B N 1
ATOM 4339 C CA . ASN B 1 247 ? 27.297 -7.969 0.55 1 93.12 247 ASN B CA 1
ATOM 4340 C C . ASN B 1 247 ? 27.891 -7.574 1.899 1 93.12 247 ASN B C 1
ATOM 4342 O O . ASN B 1 247 ? 27.891 -8.367 2.84 1 93.12 247 ASN B O 1
ATOM 4346 N N . LEU B 1 248 ? 28.516 -6.434 1.849 1 92.25 248 LEU B N 1
ATOM 4347 C CA . LEU B 1 248 ? 28.984 -5.836 3.09 1 92.25 248 LEU B CA 1
ATOM 4348 C C . LEU B 1 248 ? 27.969 -4.84 3.645 1 92.25 248 LEU B C 1
ATOM 4350 O O . LEU B 1 248 ? 27.672 -3.832 3 1 92.25 248 LEU B O 1
ATOM 4354 N N . ILE B 1 249 ? 27.469 -5.125 4.773 1 92.75 249 ILE B N 1
ATOM 4355 C CA . ILE B 1 249 ? 26.578 -4.195 5.457 1 92.75 249 ILE B CA 1
ATOM 4356 C C . ILE B 1 249 ? 27.375 -3.27 6.359 1 92.75 249 ILE B C 1
ATOM 4358 O O . ILE B 1 249 ? 28.125 -3.734 7.234 1 92.75 249 ILE B O 1
ATOM 4362 N N . VAL B 1 250 ? 27.266 -1.999 6.109 1 92.75 250 VAL B N 1
ATOM 4363 C CA . VAL B 1 250 ? 28.016 -1.001 6.859 1 92.75 250 VAL B CA 1
ATOM 4364 C C . VAL B 1 250 ? 27.062 -0.13 7.668 1 92.75 250 VAL B C 1
ATOM 4366 O O . VAL B 1 250 ? 26.125 0.442 7.117 1 92.75 250 VAL B O 1
ATOM 4369 N N . GLU B 1 251 ? 27.25 -0.053 8.883 1 91.25 251 GLU B N 1
ATOM 4370 C CA . GLU B 1 251 ? 26.5 0.859 9.75 1 91.25 251 GLU B CA 1
ATOM 4371 C C . GLU B 1 251 ? 27.406 1.971 10.281 1 91.25 251 GLU B C 1
ATOM 4373 O O . GLU B 1 251 ? 28.375 1.703 10.992 1 91.25 251 GLU B O 1
ATOM 4378 N N . ILE B 1 252 ? 27.047 3.16 9.93 1 89.88 252 ILE B N 1
ATOM 4379 C CA . ILE B 1 252 ? 27.891 4.305 10.289 1 89.88 252 ILE B CA 1
ATOM 4380 C C . ILE B 1 252 ? 27.219 5.098 11.414 1 89.88 252 ILE B C 1
ATOM 4382 O O . ILE B 1 252 ? 26.094 5.578 11.258 1 89.88 252 ILE B O 1
ATOM 4386 N N . SER B 1 253 ? 27.812 5.191 12.531 1 84.75 253 SER B N 1
ATOM 4387 C CA . SER B 1 253 ? 27.297 5.961 13.656 1 84.75 253 SER B CA 1
ATOM 4388 C C . SER B 1 253 ? 27.609 7.445 13.5 1 84.75 253 SER B C 1
ATOM 4390 O O . SER B 1 253 ? 26.75 8.297 13.773 1 84.75 253 SER B O 1
ATOM 4392 N N . ASP B 1 254 ? 28.812 7.676 13.172 1 81.38 254 ASP B N 1
ATOM 4393 C CA . ASP B 1 254 ? 29.281 9.031 12.938 1 81.38 254 ASP B CA 1
ATOM 4394 C C . ASP B 1 254 ? 30.188 9.102 11.711 1 81.38 254 ASP B C 1
ATOM 4396 O O . ASP B 1 254 ? 31.016 8.219 11.492 1 81.38 254 ASP B O 1
ATOM 4400 N N . GLY B 1 255 ? 29.812 10.023 10.812 1 80.06 255 GLY B N 1
ATOM 4401 C CA . GLY B 1 255 ? 30.578 10.133 9.586 1 80.06 255 GLY B CA 1
ATOM 4402 C C . GLY B 1 255 ? 29.75 9.984 8.336 1 80.06 255 GLY B C 1
ATOM 4403 O O . GLY B 1 255 ? 28.516 10.141 8.375 1 80.06 255 GLY B O 1
ATOM 4404 N N . ASN B 1 256 ? 30.578 9.82 7.238 1 86 256 ASN B N 1
ATOM 4405 C CA . ASN B 1 256 ? 29.906 9.727 5.945 1 86 256 ASN B CA 1
ATOM 4406 C C . ASN B 1 256 ? 30.391 8.523 5.145 1 86 256 ASN B C 1
ATOM 4408 O O . ASN B 1 256 ? 31.375 7.883 5.52 1 86 256 ASN B O 1
ATOM 4412 N N . ILE B 1 257 ? 29.641 8.164 4.176 1 90.62 257 ILE B N 1
ATOM 4413 C CA . ILE B 1 257 ? 29.906 6.98 3.367 1 90.62 257 ILE B CA 1
ATOM 4414 C C . ILE B 1 257 ? 31.234 7.16 2.621 1 90.62 257 ILE B C 1
ATOM 4416 O O . ILE B 1 257 ? 31.922 6.184 2.328 1 90.62 257 ILE B O 1
ATOM 4420 N N . SER B 1 258 ? 31.656 8.367 2.418 1 88.5 258 SER B N 1
ATOM 4421 C CA . SER B 1 258 ? 32.906 8.633 1.702 1 88.5 258 SER B CA 1
ATOM 4422 C C . SER B 1 258 ? 34.094 8.094 2.469 1 88.5 258 SER B C 1
ATOM 4424 O O . SER B 1 258 ? 35.031 7.566 1.87 1 88.5 258 SER B O 1
ATOM 4426 N N . SER B 1 259 ? 34.062 8.203 3.773 1 88.38 259 SER B N 1
ATOM 4427 C CA . SER B 1 259 ? 35.156 7.711 4.598 1 88.38 259 SER B CA 1
ATOM 4428 C C . SER B 1 259 ? 35.281 6.191 4.516 1 88.38 259 SER B C 1
ATOM 4430 O O . SER B 1 259 ? 36.375 5.641 4.523 1 88.38 259 SER B O 1
ATOM 4432 N N . ILE B 1 260 ? 34.156 5.594 4.422 1 91.25 260 ILE B N 1
ATOM 4433 C CA . ILE B 1 260 ? 34.094 4.137 4.332 1 91.25 260 ILE B CA 1
ATOM 4434 C C . ILE B 1 260 ? 34.656 3.686 2.979 1 91.25 260 ILE B C 1
ATOM 4436 O O . ILE B 1 260 ? 35.438 2.746 2.902 1 91.25 260 ILE B O 1
ATOM 4440 N N . ILE B 1 261 ? 34.281 4.383 2.004 1 91.69 261 ILE B N 1
ATOM 4441 C CA . ILE B 1 261 ? 34.719 4.039 0.657 1 91.69 261 ILE B CA 1
ATOM 4442 C C . ILE B 1 261 ? 36.219 4.199 0.554 1 91.69 261 ILE B C 1
ATOM 4444 O O . ILE B 1 261 ? 36.906 3.355 -0.031 1 91.69 261 ILE B O 1
ATOM 4448 N N . SER B 1 262 ? 36.719 5.219 1.109 1 88.94 262 SER B N 1
ATOM 4449 C CA . SER B 1 262 ? 38.156 5.434 1.143 1 88.94 262 SER B CA 1
ATOM 4450 C C . SER B 1 262 ? 38.875 4.277 1.838 1 88.94 262 SER B C 1
ATOM 4452 O O . SER B 1 262 ? 39.938 3.834 1.391 1 88.94 262 SER B O 1
ATOM 4454 N N . LEU B 1 263 ? 38.281 3.85 2.885 1 90 263 LEU B N 1
ATOM 4455 C CA . LEU B 1 263 ? 38.812 2.717 3.623 1 90 263 LEU B CA 1
ATOM 4456 C C . LEU B 1 263 ? 38.844 1.463 2.756 1 90 263 LEU B C 1
ATOM 4458 O O . LEU B 1 263 ? 39.812 0.711 2.773 1 90 263 LEU B O 1
ATOM 4462 N N . LEU B 1 264 ? 37.781 1.255 2.014 1 92.25 264 LEU B N 1
ATOM 4463 C CA . LEU B 1 264 ? 37.719 0.088 1.142 1 92.25 264 LEU B CA 1
ATOM 4464 C C . LEU B 1 264 ? 38.781 0.153 0.059 1 92.25 264 LEU B C 1
ATOM 4466 O O . LEU B 1 264 ? 39.438 -0.849 -0.23 1 92.25 264 LEU B O 1
ATOM 4470 N N . GLU B 1 265 ? 38.906 1.265 -0.442 1 87.5 265 GLU B N 1
ATOM 4471 C CA . GLU B 1 265 ? 39.906 1.458 -1.492 1 87.5 265 GLU B CA 1
ATOM 4472 C C . GLU B 1 265 ? 41.344 1.227 -0.962 1 87.5 265 GLU B C 1
ATOM 4474 O O . GLU B 1 265 ? 42.156 0.574 -1.618 1 87.5 265 GLU B O 1
ATOM 4479 N N . LYS B 1 266 ? 41.625 1.769 0.152 1 88.88 266 LYS B N 1
ATOM 4480 C CA . LYS B 1 266 ? 42.938 1.627 0.767 1 88.88 266 LYS B CA 1
ATOM 4481 C C . LYS B 1 266 ? 43.281 0.158 0.994 1 88.88 266 LYS B C 1
ATOM 4483 O O . LYS B 1 266 ? 44.469 -0.227 0.935 1 88.88 266 LYS B O 1
ATOM 4488 N N . ASN B 1 267 ? 42.312 -0.601 1.212 1 91.94 267 ASN B N 1
ATOM 4489 C CA . ASN B 1 267 ? 42.531 -2.023 1.467 1 91.94 267 ASN B CA 1
ATOM 4490 C C . ASN B 1 267 ? 42.281 -2.855 0.208 1 91.94 267 ASN B C 1
ATOM 4492 O O . ASN B 1 267 ? 42.156 -4.078 0.283 1 91.94 267 ASN B O 1
ATOM 4496 N N . ASN B 1 268 ? 42.125 -2.197 -0.902 1 90.88 268 ASN B N 1
ATOM 4497 C CA . ASN B 1 268 ? 41.969 -2.83 -2.207 1 90.88 268 ASN B CA 1
ATOM 4498 C C . ASN B 1 268 ? 40.719 -3.715 -2.242 1 90.88 268 ASN B C 1
ATOM 4500 O O . ASN B 1 268 ? 40.781 -4.848 -2.721 1 90.88 268 ASN B O 1
ATOM 4504 N N . ILE B 1 269 ? 39.75 -3.291 -1.628 1 92.25 269 ILE B N 1
ATOM 4505 C CA . ILE B 1 269 ? 38.469 -3.988 -1.666 1 92.25 269 ILE B CA 1
ATOM 4506 C C . ILE B 1 269 ? 37.594 -3.416 -2.785 1 92.25 269 ILE B C 1
ATOM 4508 O O . ILE B 1 269 ? 37.219 -2.242 -2.746 1 92.25 269 ILE B O 1
ATOM 4512 N N . GLU B 1 270 ? 37.281 -4.246 -3.684 1 91.56 270 GLU B N 1
ATOM 4513 C CA . GLU B 1 270 ? 36.469 -3.816 -4.836 1 91.56 270 GLU B CA 1
ATOM 4514 C C . GLU B 1 270 ? 35 -4.086 -4.617 1 91.56 270 GLU B C 1
ATOM 4516 O O . GLU B 1 270 ? 34.625 -5.105 -4.035 1 91.56 270 GLU B O 1
ATOM 4521 N N . PHE B 1 271 ? 34.188 -3.127 -5.082 1 91.81 271 PHE B N 1
ATOM 4522 C CA . PHE B 1 271 ? 32.75 -3.262 -4.977 1 91.81 271 PHE B CA 1
ATOM 4523 C C . PHE B 1 271 ? 32.062 -2.746 -6.238 1 91.81 271 PHE B C 1
ATOM 4525 O O . PHE B 1 271 ? 32.656 -1.986 -7.008 1 91.81 271 PHE B O 1
ATOM 4532 N N . ASN B 1 272 ? 30.812 -3.191 -6.469 1 90.69 272 ASN B N 1
ATOM 4533 C CA . ASN B 1 272 ? 30.156 -2.875 -7.734 1 90.69 272 ASN B CA 1
ATOM 4534 C C . ASN B 1 272 ? 28.891 -2.051 -7.52 1 90.69 272 ASN B C 1
ATOM 4536 O O . ASN B 1 272 ? 28.375 -1.445 -8.461 1 90.69 272 ASN B O 1
ATOM 4540 N N . ASP B 1 273 ? 28.406 -2.076 -6.312 1 91.31 273 ASP B N 1
ATOM 4541 C CA . ASP B 1 273 ? 27.141 -1.401 -6.066 1 91.31 273 ASP B CA 1
ATOM 4542 C C . ASP B 1 273 ? 27.047 -0.936 -4.617 1 91.31 273 ASP B C 1
ATOM 4544 O O . ASP B 1 273 ? 27.672 -1.509 -3.729 1 91.31 273 ASP B O 1
ATOM 4548 N N . ILE B 1 274 ? 26.422 0.152 -4.43 1 91.38 274 ILE B N 1
ATOM 4549 C CA . ILE B 1 274 ? 26.125 0.688 -3.105 1 91.38 274 ILE B CA 1
ATOM 4550 C C . ILE B 1 274 ? 24.656 1.053 -3.002 1 91.38 274 ILE B C 1
ATOM 4552 O O . ILE B 1 274 ? 24.094 1.66 -3.918 1 91.38 274 ILE B O 1
ATOM 4556 N N . GLU B 1 275 ? 24.047 0.631 -1.919 1 89.12 275 GLU B N 1
ATOM 4557 C CA . GLU B 1 275 ? 22.641 0.939 -1.65 1 89.12 275 GLU B CA 1
ATOM 4558 C C . GLU B 1 275 ? 22.453 1.416 -0.214 1 89.12 275 GLU B C 1
ATOM 4560 O O . GLU B 1 275 ? 22.875 0.747 0.731 1 89.12 275 GLU B O 1
ATOM 4565 N N . LYS B 1 276 ? 21.891 2.592 -0.113 1 87.31 276 LYS B N 1
ATOM 4566 C CA . LYS B 1 276 ? 21.531 3.053 1.229 1 87.31 276 LYS B CA 1
ATOM 4567 C C . LYS B 1 276 ? 20.312 2.305 1.769 1 87.31 276 LYS B C 1
ATOM 4569 O O . LYS B 1 276 ? 19.312 2.18 1.079 1 87.31 276 LYS B O 1
ATOM 4574 N N . ILE B 1 277 ? 20.516 1.775 2.934 1 82.75 277 ILE B N 1
ATOM 4575 C CA . ILE B 1 277 ? 19.406 1.082 3.58 1 82.75 277 ILE B CA 1
ATOM 4576 C C . ILE B 1 277 ? 18.641 2.055 4.473 1 82.75 277 ILE B C 1
ATOM 4578 O O . ILE B 1 277 ? 19.188 2.582 5.441 1 82.75 277 ILE B O 1
ATOM 4582 N N . LYS B 1 278 ? 17.531 2.393 4.043 1 76.94 278 LYS B N 1
ATOM 4583 C CA . LYS B 1 278 ? 16.688 3.289 4.836 1 76.94 278 LYS B CA 1
ATOM 4584 C C . LYS B 1 278 ? 15.664 2.508 5.648 1 76.94 278 LYS B C 1
ATOM 4586 O O . LYS B 1 278 ? 15.117 1.509 5.172 1 76.94 278 LYS B O 1
ATOM 4591 N N . MET B 1 279 ? 15.617 2.922 6.918 1 79.94 279 MET B N 1
ATOM 4592 C CA . MET B 1 279 ? 14.547 2.35 7.73 1 79.94 279 MET B CA 1
ATOM 4593 C C . MET B 1 279 ? 13.203 2.977 7.383 1 79.94 279 MET B C 1
ATOM 4595 O O . MET B 1 279 ? 12.992 4.172 7.605 1 79.94 279 MET B O 1
ATOM 4599 N N . GLY B 1 280 ? 12.398 2.264 6.812 1 87.19 280 GLY B N 1
ATOM 4600 C CA . GLY B 1 280 ? 11.078 2.77 6.473 1 87.19 280 GLY B CA 1
ATOM 4601 C C . GLY B 1 280 ? 10.078 2.639 7.605 1 87.19 280 GLY B C 1
ATOM 4602 O O . GLY B 1 280 ? 10.445 2.303 8.734 1 87.19 280 GLY B O 1
ATOM 4603 N N . THR B 1 281 ? 8.898 3.027 7.414 1 92.56 281 THR B N 1
ATOM 4604 C CA . THR B 1 281 ? 7.832 3.023 8.406 1 92.56 281 THR B CA 1
ATOM 4605 C C . THR B 1 281 ? 7.539 1.602 8.883 1 92.56 281 THR B C 1
ATOM 4607 O O . THR B 1 281 ? 7.211 1.386 10.047 1 92.56 281 THR B O 1
ATOM 4610 N N . GLU B 1 282 ? 7.742 0.648 7.973 1 93 282 GLU B N 1
ATOM 4611 C CA . GLU B 1 282 ? 7.457 -0.736 8.344 1 93 282 GLU B CA 1
ATOM 4612 C C . GLU B 1 282 ? 8.398 -1.217 9.445 1 93 282 GLU B C 1
ATOM 4614 O O . GLU B 1 282 ? 7.957 -1.805 10.43 1 93 282 GLU B O 1
ATOM 4619 N N . GLU B 1 283 ? 9.633 -1.029 9.266 1 90 283 GLU B N 1
ATOM 4620 C CA . GLU B 1 283 ? 10.602 -1.441 10.273 1 90 283 GLU B CA 1
ATOM 4621 C C . GLU B 1 283 ? 10.32 -0.762 11.609 1 90 283 GLU B C 1
ATOM 4623 O O . GLU B 1 283 ? 10.43 -1.391 12.672 1 90 283 GLU B O 1
ATOM 4628 N N . ARG B 1 284 ? 9.992 0.413 11.547 1 91.06 284 ARG B N 1
ATOM 4629 C CA . ARG B 1 284 ? 9.648 1.152 12.758 1 91.06 284 ARG B CA 1
ATOM 4630 C C . ARG B 1 284 ? 8.391 0.589 13.406 1 91.06 284 ARG B C 1
ATOM 4632 O O . ARG B 1 284 ? 8.305 0.497 14.633 1 91.06 284 ARG B O 1
ATOM 4639 N N . TYR B 1 285 ? 7.473 0.285 12.578 1 95.25 285 TYR B N 1
ATOM 4640 C CA . TYR B 1 285 ? 6.23 -0.313 13.062 1 95.25 285 TYR B CA 1
ATOM 4641 C C . TYR B 1 285 ? 6.504 -1.618 13.797 1 95.25 285 TYR B C 1
ATOM 4643 O O . TYR B 1 285 ? 5.984 -1.841 14.891 1 95.25 285 TYR B O 1
ATOM 4651 N N . ILE B 1 286 ? 7.316 -2.408 13.242 1 93.75 286 ILE B N 1
ATOM 4652 C CA . ILE B 1 286 ? 7.652 -3.695 13.836 1 93.75 286 ILE B CA 1
ATOM 4653 C C . ILE B 1 286 ? 8.32 -3.477 15.195 1 93.75 286 ILE B C 1
ATOM 4655 O O . ILE B 1 286 ? 8.016 -4.176 16.156 1 93.75 286 ILE B O 1
ATOM 4659 N N . LYS B 1 287 ? 9.18 -2.518 15.234 1 90.88 287 LYS B N 1
ATOM 4660 C CA . LYS B 1 287 ? 9.852 -2.193 16.484 1 90.88 287 LYS B CA 1
ATOM 4661 C C . LYS B 1 287 ? 8.852 -1.68 17.531 1 90.88 287 LYS B C 1
ATOM 4663 O O . LYS B 1 287 ? 8.953 -2.01 18.703 1 90.88 287 LYS B O 1
ATOM 4668 N N . MET B 1 288 ? 7.91 -0.893 17.094 1 92.88 288 MET B N 1
ATOM 4669 C CA . MET B 1 288 ? 6.93 -0.253 17.953 1 92.88 288 MET B CA 1
ATOM 4670 C C . MET B 1 288 ? 5.91 -1.268 18.469 1 92.88 288 MET B C 1
ATOM 4672 O O . MET B 1 288 ? 5.414 -1.147 19.594 1 92.88 288 MET B O 1
ATOM 4676 N N . PHE B 1 289 ? 5.668 -2.246 17.656 1 94 289 PHE B N 1
ATOM 4677 C CA . PHE B 1 289 ? 4.633 -3.219 17.984 1 94 289 PHE B CA 1
ATOM 4678 C C . PHE B 1 289 ? 5.184 -4.641 17.922 1 94 289 PHE B C 1
ATOM 4680 O O . PHE B 1 289 ? 4.621 -5.496 17.234 1 94 289 PHE B O 1
ATOM 4687 N N . PRO B 1 290 ? 6.125 -4.977 18.688 1 91.25 290 PRO B N 1
ATOM 4688 C CA . PRO B 1 290 ? 6.754 -6.301 18.594 1 91.25 290 PRO B CA 1
ATOM 4689 C C . PRO B 1 290 ? 5.789 -7.434 18.938 1 91.25 290 PRO B C 1
ATOM 4691 O O . PRO B 1 290 ? 5.898 -8.531 18.391 1 91.25 290 PRO B O 1
ATOM 4694 N N . ASP B 1 291 ? 4.84 -7.219 19.766 1 89.19 291 ASP B N 1
ATOM 4695 C CA . ASP B 1 291 ? 3.916 -8.25 20.219 1 89.19 291 ASP B CA 1
ATOM 4696 C C . ASP B 1 291 ? 3.02 -8.719 19.078 1 89.19 291 ASP B C 1
ATOM 4698 O O . ASP B 1 291 ? 2.498 -9.836 19.094 1 89.19 291 ASP B O 1
ATOM 4702 N N . GLU B 1 292 ? 2.865 -7.832 18.156 1 88.19 292 GLU B N 1
ATOM 4703 C CA . GLU B 1 292 ? 2.053 -8.188 16.984 1 88.19 292 GLU B CA 1
ATOM 4704 C C . GLU B 1 292 ? 2.721 -9.273 16.156 1 88.19 292 GLU B C 1
ATOM 4706 O O . GLU B 1 292 ? 2.062 -9.945 15.359 1 88.19 292 GLU B O 1
ATOM 4711 N N . PHE B 1 293 ? 3.977 -9.5 16.328 1 86.31 293 PHE B N 1
ATOM 4712 C CA . PHE B 1 293 ? 4.719 -10.391 15.445 1 86.31 293 PHE B CA 1
ATOM 4713 C C . PHE B 1 293 ? 5.305 -11.562 16.219 1 86.31 293 PHE B C 1
ATOM 4715 O O . PHE B 1 293 ? 6.039 -12.383 15.664 1 86.31 293 PHE B O 1
ATOM 4722 N N . LYS B 1 294 ? 5.078 -11.516 17.391 1 77 294 LYS B N 1
ATOM 4723 C CA . LYS B 1 294 ? 5.496 -12.672 18.188 1 77 294 LYS B CA 1
ATOM 4724 C C . LYS B 1 294 ? 4.621 -13.883 17.875 1 77 294 LYS B C 1
ATOM 4726 O O . LYS B 1 294 ? 3.422 -13.742 17.641 1 77 294 LYS B O 1
ATOM 4731 N N . ALA B 1 295 ? 5.406 -14.984 17.531 1 60.56 295 ALA B N 1
ATOM 4732 C CA . ALA B 1 295 ? 4.715 -16.266 17.328 1 60.56 295 ALA B CA 1
ATOM 4733 C C . ALA B 1 295 ? 3.859 -16.609 18.547 1 60.56 295 ALA B C 1
ATOM 4735 O O . ALA B 1 295 ? 4.234 -16.312 19.688 1 60.56 295 ALA B O 1
ATOM 4736 N N . VAL B 1 296 ? 2.516 -16.781 18.5 1 49.06 296 VAL B N 1
ATOM 4737 C CA . VAL B 1 296 ? 1.708 -17.281 19.609 1 49.06 296 VAL B CA 1
ATOM 4738 C C . VAL B 1 296 ? 2.25 -18.625 20.078 1 49.06 296 VAL B C 1
ATOM 4740 O O . VAL B 1 296 ? 2.227 -19.609 19.328 1 49.06 296 VAL B O 1
ATOM 4743 N N . THR B 1 297 ? 3.361 -18.812 20.656 1 35.5 297 THR B N 1
ATOM 4744 C CA . THR B 1 297 ? 3.68 -20.047 21.344 1 35.5 297 THR B CA 1
ATOM 4745 C C . THR B 1 297 ? 2.609 -20.391 22.375 1 35.5 297 THR B C 1
ATOM 4747 O O . THR B 1 297 ? 2.326 -19.578 23.266 1 35.5 297 THR B O 1
ATOM 4750 N N . LYS B 1 298 ? 1.809 -21.234 22.156 1 31.55 298 LYS B N 1
ATOM 4751 C CA . LYS B 1 298 ? 1.212 -21.938 23.297 1 31.55 298 LYS B CA 1
ATOM 4752 C C . LYS B 1 298 ? 2.252 -22.766 24.031 1 31.55 298 LYS B C 1
ATOM 4754 O O . LYS B 1 298 ? 2.998 -23.531 23.422 1 31.55 298 LYS B O 1
#

Nearest PDB structures (foldseek):
  7osf-assembly1_B  TM=8.361E-01  e=7.914E-24  Stutzerimonas stutzeri ATCC 14405 = CCUG 16156
  7o17-assembly1_C  TM=8.181E-01  e=1.274E-21  Stutzerimonas stutzeri
  7w02-assembly1_A  TM=7.212E-01  e=2.929E-18  Homo sapiens
  4hzi-assembly1_B  TM=6.759E-01  e=2.188E-16  Leptospira interrogans serovar Copenhageni str. Fiocruz L1-130
  8cea-assembly1_a  TM=8.969E-01  e=7.170E-13  Escherichia coli K-12

Organism: NCBI:txid883114

InterPro domains:
  IPR003439 ABC transporter-like, ATP-binding domain [PF00005] (19-157)
  IPR003439 ABC transporter-like, ATP-binding domain [PS50893] (4-228)
  IPR003593 AAA+ ATPase domain [SM00382] (28-212)
  IPR027417 P-loop containing nucleoside triphosphate hydrolase [G3DSA:3.40.50.300] (1-248)
  IPR027417 P-loop containing nucleoside triphosphate hydrolase [SSF52540] (3-208)

Sequence (596 aa):
MSILKIENLTKYFGKQHVLKGINLEITKPGIYALVGPNGAGKSTFFNIISNLLKSDEGKVTVLGKENTDVSIFYETSFLKDNSVLYEYLTGYDHLNFIANVQKIPKEHIDELVDKMNIAHYMNKKVGNYSLGMKQHLLITMSMLNNPKLMILDEPLNGLDPTSIIKVRNLLKELENNGTTILISSHTLSEIDLLTDNIIFLKNGVLHEEKIDIKQNKKYKISLEKSSIEKVSELKHDNATFTLDNNNLIVEISDGNISSIISLLEKNNIEFNDIEKIKMGTEERYIKMFPDEFKAVTKMSILKIENLTKYFGKQHVLKGINLEITKPGIYALVGPNGAGKSTFFNIISNLLKSDEGKVTVLGKENTDVSIFYETSFLKDNSVLYEYLTGYDHLNFIANVQKIPKEHIDELVDKMNIAHYMNKKVGNYSLGMKQHLLITMSMLNNPKLMILDEPLNGLDPTSIIKVRNLLKELENNGTTILISSHTLSEIDLLTDNIIFLKNGVLHEEKIDIKQNKKYKISLEKSSIEKVSELKHDNATFTLDNNNLIVEISDGNISSIISLLEKNNIEFNDIEKIKMGTEERYIKMFPDEFKAVTK

Solvent-accessible surface area (backbone atoms only — not comparable to full-atom values): 32210 Å² total; per-residue (Å²): 123,45,50,33,38,35,42,44,31,22,33,64,60,88,87,44,71,44,31,59,52,29,68,48,74,41,66,66,65,34,51,35,35,48,36,56,53,81,87,33,39,65,66,59,53,53,30,36,61,68,53,76,38,83,64,75,38,59,48,51,30,41,68,78,32,51,42,81,46,71,74,48,60,66,35,34,31,71,36,68,63,76,82,79,60,55,46,87,38,27,48,50,54,55,49,49,52,52,24,61,76,68,70,48,62,67,67,58,53,54,53,50,35,55,74,66,68,48,63,94,54,28,81,40,43,43,64,74,47,52,64,38,53,49,38,51,51,47,53,49,58,38,48,68,65,65,29,52,37,33,38,32,48,41,68,60,59,67,36,37,42,64,54,42,54,49,51,53,52,49,52,50,50,42,29,74,72,53,17,21,34,40,34,33,58,46,51,41,62,59,43,55,75,69,39,59,38,38,31,34,36,55,92,17,32,73,44,79,42,58,75,54,82,82,53,59,47,32,34,40,32,33,41,36,81,89,23,58,77,61,52,80,72,66,80,53,95,38,41,47,82,46,79,55,88,58,28,38,36,37,38,32,72,56,86,42,54,48,63,52,50,51,52,34,52,76,65,67,40,49,48,47,43,60,33,52,53,72,85,49,52,54,61,51,47,47,68,75,42,50,75,79,68,50,76,83,75,127,124,45,49,34,38,36,42,44,31,22,33,64,58,89,88,44,70,44,31,58,51,29,66,47,77,42,66,68,64,36,50,36,35,46,35,56,53,82,87,32,38,66,66,60,54,52,31,35,62,69,53,76,36,83,65,76,39,61,47,51,30,40,68,78,33,51,44,80,48,71,74,49,59,67,37,34,30,70,36,68,65,75,82,79,62,56,47,88,36,25,48,50,53,55,50,48,51,51,24,62,76,68,69,47,62,68,67,57,53,54,52,50,36,54,74,67,67,47,64,92,55,27,82,39,43,42,64,73,48,51,66,40,52,47,38,51,49,46,54,50,57,37,48,67,65,64,28,51,38,32,38,32,48,41,71,58,60,69,35,37,42,65,51,40,54,50,50,54,52,48,52,51,50,41,29,75,73,52,18,24,34,42,32,31,56,46,51,42,63,56,43,53,76,69,38,56,39,37,32,35,36,53,90,16,32,72,44,80,40,59,74,55,82,83,53,60,48,32,35,40,31,34,42,37,82,87,23,57,75,61,53,80,74,65,79,52,95,39,41,48,80,45,79,54,88,58,29,38,37,36,39,33,73,56,85,42,55,48,61,53,51,51,51,32,52,76,64,68,40,49,50,47,44,62,34,51,55,74,82,49,52,56,58,51,46,48,68,75,42,50,75,77,70,50,78,82,75,128

Foldseek 3Di:
DWQKWWFQFWADDVVATLAGGETDTHRAAFEAEEEEDPSSCPLVVLCCLCPVDPTPDIFMDHPRHGSPDPVLPLAEFEQRALPVADQADFLVRLLVVLCVVNVNDPVLLVVLCVLLVLVVGRRDGNVPDDRQSSLSSSLSSRPSSLHQEYEYEASCPPHDPVNLVSVLVVVVVSSVVRHHYYYYHPDQVSVQVRAQWYWYRHSNYIDTDRLDPQAWWKKKWFFDPVQLVLCVPDDDPQWDWDDDPRIIIITGNDDDVVVVVVSCVVSPTGTDDMDTDRDTRVNVNCVVCVVVPDDPDD/DWQKWWFQFWADDVPATLAGGETDTHRAFFEAEEEEDPSSCPLVVLCCLCPVDPTPDIFMDHPRHGSPDPVLPLAEFEQRALPVADQADFLVRLLVVLCVVNVNDPVLLVVLCVLLVLVVGRRDGCVPDDRQSSLSSSLSSRPSSLHQEYEYEASCPPHDPVNLVSVLVVVVVSSVVRHHYYYYHPDQVSVQVRAQWYWYRHSNYIDTDRLDPQAWWKKKWQFDPVQLVLCVPDDDPQWDWDDDPRIIIITGNDDDVVVVVVSCVVSPTGTDDMDTDRDTRVNVNCVVCVVVPDDPDD

Radius of gyration: 26.48 Å; Cα contacts (8 Å, |Δi|>4): 1095; chains: 2; bounding box: 73×66×59 Å

Secondary structure (DSSP, 8-state):
--SEEEEEEEEEETTEEEEEEEEEEE-S--EEEEE--TTSSHHHHHHHHTTSS--SEEEEEETTEETT-GGGGGTEEEE--GGGS-TTSBHHHHHHHHHHHHT--HHHHHHHHHHHT-GGGTTSBGGG--HHHHHHHHHHHHHTT--SEEEEESTTTT--HHHHHHHHHHHHHHHHTT-EEEEE-S-HHHHHHH-SEEEEEETTEEEEEE--TTSPEEEEEEEPGGGGGGGGG---TTEEEEEETTEEEEEESSS-HHHHHHHHHHTT--EEEEEEE---HHHHHHHH-GGGSS----/--SEEEEEEEEEETTEEEEEEEEEEE-S--EEEEE--TTSSHHHHHHHHTTSS--SEEEEEETTEETT-GGGGGTEEEE--GGGS-TTSBHHHHHHHHHHHHT--HHHHHHHHHHHT-GGGTTSBGGG--HHHHHHHHHHHHHTT--SEEEEESTTTT--HHHHHHHHHHHHHHHHTT-EEEEE-S-HHHHHHH-SEEEEEETTEEEEEE--TTSPEEEEEEEPGGGGGGGGG---TTEEEEEETTEEEEEESSS-HHHHHHHHHHTT--EEEEEEE---HHHHHHHH-GGGSS----